Protein AF-0000000069078871 (afdb_homodimer)

pLDDT: mean 83.52, std 17.92, range [30.77, 98.81]

Foldseek 3Di:
DPPDDPPVVVVVVVVVVVVVVVVVVVVVVVVVVVVVVVVVVVVVLVVQLVVQLVVVCVVCVVVVHDCVDPVNVCVSNVVSVVLCQLQVLCVQCPVVDLVSLLVVFVVFKDQDPDQDKDKDWFQKAWAAALVPRFIKIWGKIKIFGADRIDGDPVSLSVLRHSLRSNHDDVQVSQVSSQVSVCVNRVTQKMKMKTKMDTCVQQVDDVNPVPDIDIYMDITHCCVVPVVNVVVRVVVRD/DPPDDPPVVVVVVVVVVVVVVVVVVVVVVVVVVVVVVVVVVVVVLVVQLVVQLVVVCVVCVVVVHDCVDPVNVCVSNVVSVVLCQLQVLCVQCPVVDLVSLLVVFVVFKDQDPDQDKDKDWFQKAWAAALVPRFIKITGKIKIFGADRIDGDPVSLSVLRHSLRSNHDDVQVSQVSSQVSVCVNRVTQKMKMKTKMDTCVQQVDDVNPVPDIDIYMDITHCCVVPVVNVVVRVVVRD

Nearest PDB structures (foldseek):
  7alb-assembly1_J  TM=9.770E-01  e=4.837E-30  Homo sapiens
  7alb-assembly2_N  TM=9.774E-01  e=6.202E-30  Homo sapiens
  7alb-assembly1_G  TM=9.787E-01  e=1.020E-29  Homo sapiens
  1is7-assembly1_B  TM=9.819E-01  e=1.082E-28  Rattus norvegicus
  1wm9-assembly1_A  TM=9.821E-01  e=3.979E-27  Thermus thermophilus HB8

Solvent-accessible surface area (backbone atoms only — not comparable to full-atom values): 24263 Å² total; per-residue (Å²): 136,84,79,79,72,72,68,64,61,55,57,54,49,54,51,49,50,50,48,49,48,50,49,47,50,51,50,50,49,48,50,49,49,51,49,49,48,49,49,51,49,48,52,50,47,51,51,39,40,51,53,34,16,51,33,40,42,51,41,37,44,62,74,71,45,61,52,79,40,85,76,28,54,59,16,24,52,40,28,23,51,49,52,49,58,45,35,38,20,60,64,70,41,41,83,69,38,82,54,44,59,40,56,67,44,56,82,39,60,37,82,36,98,44,82,57,76,47,75,50,66,66,42,79,43,53,31,25,29,36,53,43,72,32,52,27,38,36,30,35,29,42,34,35,31,33,54,47,32,43,70,44,70,69,54,55,56,46,50,49,45,42,59,29,12,23,74,35,51,71,65,58,46,34,42,48,49,43,50,49,48,42,71,66,51,52,38,56,16,30,36,25,38,38,42,32,36,48,43,67,47,34,70,36,85,90,40,49,77,83,53,71,49,76,41,71,33,57,36,55,46,34,56,74,32,66,65,55,34,48,52,54,58,61,67,68,105,136,85,79,80,72,72,67,65,63,54,55,54,50,52,50,49,51,49,46,49,48,51,48,48,48,51,49,50,49,48,49,48,49,50,50,48,49,48,48,50,50,49,51,51,46,51,51,41,39,51,52,32,16,51,32,40,43,51,41,37,44,63,75,70,46,62,53,78,39,85,75,29,53,59,16,25,51,42,26,23,52,49,51,49,58,46,34,37,19,60,65,70,40,42,82,67,38,80,56,43,58,41,55,66,44,55,82,39,59,38,83,35,98,43,82,57,76,46,73,50,69,66,41,79,42,53,31,25,30,38,53,43,70,33,51,27,38,38,31,35,30,41,35,33,29,33,56,46,33,41,70,43,70,70,52,55,54,45,51,49,46,41,59,30,12,24,75,34,51,71,64,58,45,33,42,49,50,42,51,50,48,41,70,68,50,50,38,56,17,31,34,25,40,36,43,31,35,48,42,66,48,35,69,36,86,89,39,50,75,83,53,71,49,76,40,70,32,59,36,55,45,35,58,74,33,66,66,56,33,49,53,52,58,61,68,66,105

Secondary structure (DSSP, 8-state):
-----THHHHHHHHHHHHHHHHHHHHHHHHHHHHHHHHHHHHHHHHHHHHHHHHHHHHHHHHTT--TTSTTTTTHHHHHHHHHHHHTTHHHHTTT-SHHHHHHHHHTTEEE----SPEEEEEEEEEEEETTT--EEEEEEEEEEE-SSEEE-HHHHHHHHHHHHSSEE-HHHHHHHHHHHHHHHH--SEEEEEEEEEEHHHHSSTT--TT--EEEEEEEEHHHH-HHHHHHHHHHT-/-----THHHHHHHHHHHHHHHHHHHHHHHHHHHHHHHHHHHHHHHHHHHHHHHHHHHHHHHHTT--TTSTTTTTHHHHHHHHHHHHTTHHHHTTT-SHHHHHHHHHTTEEE----SPEEEEEEEEEEEETTT--EEEEEEEEEEE-SSEEE-HHHHHHHHHHHHSSEE-HHHHHHHHHHHHHHHH--SEEEEEEEEEEHHHHSSTT--TT--EEEEEEEEHHHH-HHHHHHHHHHT-

Radius of gyration: 32.6 Å; Cα contacts (8 Å, |Δi|>4): 750; chains: 2; bounding box: 50×98×145 Å

Sequence (474 aa):
METENPVKSLATRSMLESFDMKEQTTEYQKEKKDTNQKQLNGVVETSLQEQLSSSYRDILEGLGEDPTRAGLLKTPQRAAKALMFFTKGYRENMSGSKLDLLEILNDAIFDEDHDEMVIVKDIEMFSMCEHHMVPFMGKVSIGYLPNKRVLGLSKLARIVEVFSRRLQVQERLTKQIAVALTEAIQPAGVGVVIEATHMCMVMRGVQKINSKTVTSTMLGVFREDPKTREEFLSLIRMETENPVKSLATRSMLESFDMKEQTTEYQKEKKDTNQKQLNGVVETSLQEQLSSSYRDILEGLGEDPTRAGLLKTPQRAAKALMFFTKGYRENMSGSKLDLLEILNDAIFDEDHDEMVIVKDIEMFSMCEHHMVPFMGKVSIGYLPNKRVLGLSKLARIVEVFSRRLQVQERLTKQIAVALTEAIQPAGVGVVIEATHMCMVMRGVQKINSKTVTSTMLGVFREDPKTREEFLSLIR

Structure (mmCIF, N/CA/C/O backbone):
data_AF-0000000069078871-model_v1
#
loop_
_entity.id
_entity.type
_entity.pdbx_description
1 polymer 'GTP cyclohydrolase 1'
#
loop_
_atom_site.group_PDB
_atom_site.id
_atom_site.type_symbol
_atom_site.label_atom_id
_atom_site.label_alt_id
_atom_site.label_comp_id
_atom_site.label_asym_id
_atom_site.label_entity_id
_atom_site.label_seq_id
_atom_site.pdbx_PDB_ins_code
_atom_site.Cartn_x
_atom_site.Cartn_y
_atom_site.Cartn_z
_atom_site.occupancy
_atom_site.B_iso_or_equiv
_atom_site.auth_seq_id
_atom_site.auth_comp_id
_atom_site.auth_asym_id
_atom_site.auth_atom_id
_atom_site.pdbx_PDB_model_num
ATOM 1 N N . MET A 1 1 ? -18.75 -51.312 -70.5 1 30.8 1 MET A N 1
ATOM 2 C CA . MET A 1 1 ? -19.438 -50.125 -70.062 1 30.8 1 MET A CA 1
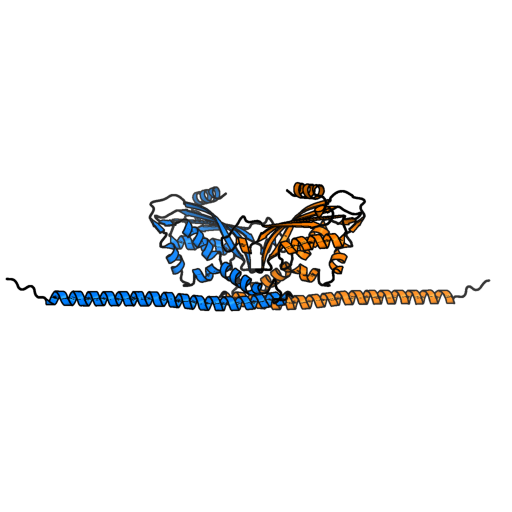ATOM 3 C C . MET A 1 1 ? -20 -50.344 -68.625 1 30.8 1 MET A C 1
ATOM 5 O O . MET A 1 1 ? -21 -51 -68.5 1 30.8 1 MET A O 1
ATOM 9 N N . GLU A 1 2 ? -19.047 -50.531 -67.688 1 35.38 2 GLU A N 1
ATOM 10 C CA . GLU A 1 2 ? -19.25 -50.75 -66.25 1 35.38 2 GLU A CA 1
ATOM 11 C C . GLU A 1 2 ? -19.922 -49.562 -65.625 1 35.38 2 GLU A C 1
ATOM 13 O O . GLU A 1 2 ? -19.469 -48.438 -65.75 1 35.38 2 GLU A O 1
ATOM 18 N N . THR A 1 3 ? -21.266 -49.594 -65.438 1 38.31 3 THR A N 1
ATOM 19 C CA . THR A 1 3 ? -22.234 -48.688 -64.812 1 38.31 3 THR A CA 1
ATOM 20 C C . THR A 1 3 ? -21.922 -48.438 -63.344 1 38.31 3 THR A C 1
ATOM 22 O O . THR A 1 3 ? -21.891 -49.375 -62.531 1 38.31 3 THR A O 1
ATOM 25 N N . GLU A 1 4 ? -21.062 -47.46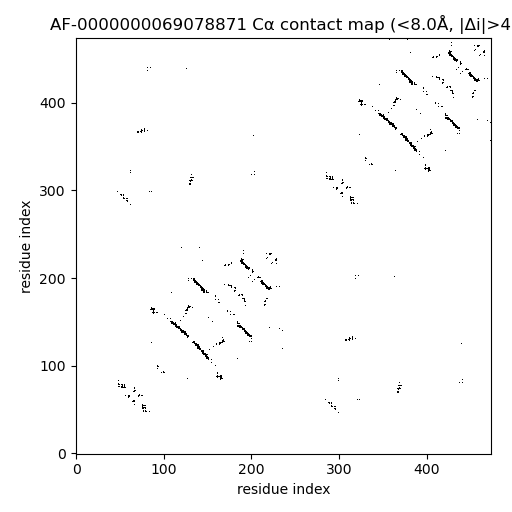9 -63.094 1 37.59 4 GLU A N 1
ATOM 26 C CA . GLU A 1 4 ? -20.75 -46.906 -61.781 1 37.59 4 GLU A CA 1
ATOM 27 C C . GLU A 1 4 ? -22.016 -46.469 -61.062 1 37.59 4 GLU A C 1
ATOM 29 O O . GLU A 1 4 ? -22.875 -45.781 -61.625 1 37.59 4 GLU A O 1
ATOM 34 N N . ASN A 1 5 ? -22.438 -47.219 -60.031 1 41.28 5 ASN A N 1
ATOM 35 C CA . ASN A 1 5 ? -23.641 -47.094 -59.188 1 41.28 5 ASN A CA 1
ATOM 36 C C . ASN A 1 5 ? -23.641 -45.75 -58.438 1 41.28 5 ASN A C 1
ATOM 38 O O . ASN A 1 5 ? -22.719 -45.469 -57.688 1 41.28 5 ASN A O 1
ATOM 42 N N . PRO A 1 6 ? -24.516 -44.75 -58.812 1 47.38 6 PRO A N 1
ATOM 43 C CA . PRO A 1 6 ? -24.672 -43.375 -58.312 1 47.38 6 PRO A CA 1
ATOM 44 C C . PRO A 1 6 ? -25.062 -43.344 -56.812 1 47.38 6 PRO A C 1
ATOM 46 O O . PRO A 1 6 ? -25.094 -42.281 -56.219 1 47.38 6 PRO A O 1
ATOM 49 N N . VAL A 1 7 ? -25.406 -44.469 -56.219 1 48.34 7 VAL A N 1
ATOM 50 C CA . VAL A 1 7 ? -25.969 -44.406 -54.875 1 48.34 7 VAL A CA 1
ATOM 51 C C . VAL A 1 7 ? -24.875 -44.094 -53.844 1 48.34 7 VAL A C 1
ATOM 53 O O . VAL A 1 7 ? -25.156 -43.656 -52.75 1 48.34 7 VAL A O 1
ATOM 56 N N . LYS A 1 8 ? -23.609 -44.406 -54.094 1 50.88 8 LYS A N 1
ATOM 57 C CA . LYS A 1 8 ? -22.609 -44.25 -53.062 1 50.88 8 LYS A CA 1
ATOM 58 C C . LYS A 1 8 ? -22.266 -42.781 -52.875 1 50.88 8 LYS A C 1
ATOM 60 O O . LYS A 1 8 ? -21.797 -42.375 -51.812 1 50.88 8 LYS A O 1
ATOM 65 N N . SER A 1 9 ? -22.562 -41.969 -53.938 1 50.5 9 SER A N 1
ATOM 66 C CA . SER A 1 9 ? -22.125 -40.562 -53.812 1 50.5 9 SER A CA 1
ATOM 67 C C . SER A 1 9 ? -23.109 -39.75 -53 1 50.5 9 SER A C 1
ATOM 69 O O . SER A 1 9 ? -22.688 -38.844 -52.25 1 50.5 9 SER A O 1
ATOM 71 N N . LEU A 1 10 ? -24.391 -40.156 -52.906 1 51.31 10 LEU A N 1
ATOM 72 C CA . LEU A 1 10 ? -25.359 -39.344 -52.156 1 51.31 10 LEU A CA 1
ATOM 73 C C . LEU A 1 10 ? -25.234 -39.594 -50.656 1 51.31 10 LEU A C 1
ATOM 75 O O . LEU A 1 10 ? -25.344 -38.656 -49.875 1 51.31 10 LEU A O 1
ATOM 79 N N . ALA A 1 11 ? -24.891 -40.844 -50.25 1 52.78 11 ALA A N 1
ATOM 80 C CA . ALA A 1 11 ? -24.781 -41.156 -48.844 1 52.78 11 ALA A CA 1
ATOM 81 C C . ALA A 1 11 ? -23.578 -40.438 -48.219 1 52.78 11 ALA A C 1
ATOM 83 O O . ALA A 1 11 ? -23.656 -39.938 -47.094 1 52.78 11 ALA A O 1
ATOM 84 N N . THR A 1 12 ? -22.531 -40.219 -49 1 58.41 12 THR A N 1
ATOM 85 C CA . THR A 1 12 ? -21.359 -39.562 -48.438 1 58.41 12 THR A CA 1
ATOM 86 C C . THR A 1 12 ? -21.594 -38.062 -48.281 1 58.41 12 THR A C 1
ATOM 88 O O . THR A 1 12 ? -21.141 -37.438 -47.312 1 58.41 12 THR A O 1
ATOM 91 N N . ARG A 1 13 ? -22.469 -37.531 -49.188 1 58.06 13 ARG A N 1
ATOM 92 C CA . ARG A 1 13 ? -22.75 -36.094 -49.062 1 58.06 13 ARG A CA 1
ATOM 93 C C . ARG A 1 13 ? -23.688 -35.812 -47.875 1 58.06 13 ARG A C 1
ATOM 95 O O . ARG A 1 13 ? -23.5 -34.844 -47.156 1 58.06 13 ARG A O 1
ATOM 102 N N . SER A 1 14 ? -24.641 -36.656 -47.719 1 55.66 14 SER A N 1
ATOM 103 C CA . SER A 1 14 ? -25.578 -36.469 -46.594 1 55.66 14 SER A CA 1
ATOM 104 C C . SER A 1 14 ? -24.891 -36.656 -45.25 1 55.66 14 SER A C 1
ATOM 106 O O . SER A 1 14 ? -25.156 -35.938 -44.312 1 55.66 14 SER A O 1
ATOM 108 N N . MET A 1 15 ? -23.938 -37.531 -45.188 1 54.5 15 MET A N 1
ATOM 109 C CA . MET A 1 15 ? -23.188 -37.75 -43.938 1 54.5 15 MET A CA 1
ATOM 110 C C . MET A 1 15 ? -22.234 -36.625 -43.656 1 54.5 15 MET A C 1
ATOM 112 O O . MET A 1 15 ? -22.078 -36.188 -42.531 1 54.5 15 MET A O 1
ATOM 116 N N . LEU A 1 16 ? -21.703 -36.031 -44.75 1 58.62 16 LEU A N 1
ATOM 117 C CA . LEU A 1 16 ? -20.828 -34.875 -44.562 1 58.62 16 LEU A CA 1
ATOM 118 C C . LEU A 1 16 ? -21.609 -33.625 -44.188 1 58.62 16 LEU A C 1
ATOM 120 O O . LEU A 1 16 ? -21.156 -32.844 -43.344 1 58.62 16 LEU A O 1
ATOM 124 N N . GLU A 1 17 ? -22.781 -33.531 -44.781 1 58.56 17 GLU A N 1
ATOM 125 C CA . GLU A 1 17 ? -23.625 -32.406 -44.375 1 58.56 17 GLU A CA 1
ATOM 126 C C . GLU A 1 17 ? -24.125 -32.562 -42.938 1 58.56 17 GLU A C 1
ATOM 128 O O . GLU A 1 17 ? -24.219 -31.594 -42.188 1 58.56 17 GLU A O 1
ATOM 133 N N . SER A 1 18 ? -24.359 -33.781 -42.594 1 60.75 18 SER A N 1
ATOM 134 C CA . SER A 1 18 ? -24.812 -34.031 -41.219 1 60.75 18 SER A CA 1
ATOM 135 C C . SER A 1 18 ? -23.656 -33.844 -40.25 1 60.75 18 SER A C 1
ATOM 137 O O . SER A 1 18 ? -23.859 -33.312 -39.125 1 60.75 18 SER A O 1
ATOM 139 N N . PHE A 1 19 ? -22.484 -34.125 -40.688 1 56.31 19 PHE A N 1
ATOM 140 C CA . PHE A 1 19 ? -21.328 -33.906 -39.844 1 56.31 19 PHE A CA 1
ATOM 141 C C . PHE A 1 19 ? -21.031 -32.438 -39.719 1 56.31 19 PHE A C 1
ATOM 143 O O . PHE A 1 19 ? -20.688 -31.938 -38.625 1 56.31 19 PHE A O 1
ATOM 150 N N . ASP A 1 20 ? -21.188 -31.781 -40.781 1 58.78 20 ASP A N 1
ATOM 151 C CA . ASP A 1 20 ? -20.969 -30.328 -40.781 1 58.78 20 ASP A CA 1
ATOM 152 C C . ASP A 1 20 ? -22.031 -29.625 -39.938 1 58.78 20 ASP A C 1
ATOM 154 O O . ASP A 1 20 ? -21.719 -28.672 -39.188 1 58.78 20 ASP A O 1
ATOM 158 N N . MET A 1 21 ? -23.188 -30.172 -40.031 1 58.34 21 MET A N 1
ATOM 159 C CA . MET A 1 21 ? -24.266 -29.578 -39.25 1 58.34 21 MET A CA 1
ATOM 160 C C . MET A 1 21 ? -24.094 -29.891 -37.75 1 58.34 21 MET A C 1
ATOM 162 O O . MET A 1 21 ? -24.344 -29.016 -36.906 1 58.34 21 MET A O 1
ATOM 166 N N . LYS A 1 22 ? -23.625 -31.078 -37.438 1 59.59 22 LYS A N 1
ATOM 167 C CA . LYS A 1 22 ? -23.359 -31.406 -36.031 1 59.59 22 LYS A CA 1
ATOM 168 C C . LYS A 1 22 ? -22.156 -30.625 -35.5 1 59.59 22 LYS A C 1
ATOM 170 O O . LYS A 1 22 ? -22.172 -30.156 -34.375 1 59.59 22 LYS A O 1
ATOM 175 N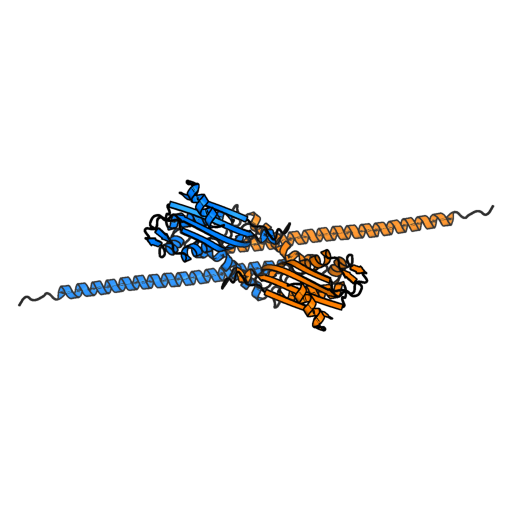 N . GLU A 1 23 ? -21.203 -30.422 -36.344 1 59.56 23 GLU A N 1
ATOM 176 C CA . GLU A 1 23 ? -20.047 -29.625 -35.938 1 59.56 23 GLU A CA 1
ATOM 177 C C . GLU A 1 23 ? -20.422 -28.156 -35.781 1 59.56 23 GLU A C 1
ATOM 179 O O . GLU A 1 23 ? -19.969 -27.484 -34.844 1 59.56 23 GLU A O 1
ATOM 184 N N . GLN A 1 24 ? -21.297 -27.688 -36.656 1 59.28 24 GLN A N 1
ATOM 185 C CA . GLN A 1 24 ? -21.75 -26.312 -36.531 1 59.28 24 GLN A CA 1
ATOM 186 C C . GLN A 1 24 ? -22.656 -26.141 -35.312 1 59.28 24 GLN A C 1
ATOM 188 O O . GLN A 1 24 ? -22.578 -25.125 -34.625 1 59.28 24 GLN A O 1
ATOM 193 N N . THR A 1 25 ? -23.391 -27.141 -35.062 1 60.03 25 THR A N 1
ATOM 194 C CA . THR A 1 25 ? -24.25 -27.078 -33.906 1 60.03 25 THR A CA 1
ATOM 195 C C . THR A 1 25 ? -23.438 -27.156 -32.625 1 60.03 25 THR A C 1
ATOM 197 O O . THR A 1 25 ? -23.719 -26.453 -31.641 1 60.03 25 THR A O 1
ATOM 200 N N . THR A 1 26 ? -22.359 -27.953 -32.688 1 58.94 26 THR A N 1
ATOM 201 C CA . THR A 1 26 ? -21.5 -28.062 -31.516 1 58.94 26 THR A CA 1
ATOM 202 C C . THR A 1 26 ? -20.688 -26.797 -31.328 1 58.94 26 THR A C 1
ATOM 204 O O . THR A 1 26 ? -20.5 -26.328 -30.188 1 58.94 26 THR A O 1
ATOM 207 N N . GLU A 1 27 ? -20.281 -26.203 -32.438 1 59.62 27 GLU A N 1
ATOM 208 C CA . GLU A 1 27 ? -19.562 -24.938 -32.344 1 59.62 27 GLU A CA 1
ATOM 209 C C . GLU A 1 27 ? -20.484 -23.812 -31.906 1 59.62 27 GLU A C 1
ATOM 211 O O . GLU A 1 27 ? -20.094 -22.953 -31.109 1 59.62 27 GLU A O 1
ATOM 216 N N . TYR A 1 28 ? -21.656 -23.828 -32.469 1 56.28 28 TYR A N 1
ATOM 217 C CA . TYR A 1 28 ? -22.641 -22.812 -32.094 1 56.28 28 TYR A CA 1
ATOM 218 C C . TYR A 1 28 ? -23.031 -22.953 -30.625 1 56.28 28 TYR A C 1
ATOM 220 O O . TYR A 1 28 ? -23.188 -21.953 -29.922 1 56.28 28 TYR A O 1
ATOM 228 N N . GLN A 1 29 ? -23.125 -24.172 -30.172 1 55.09 29 GLN A N 1
ATOM 229 C CA . GLN A 1 29 ? -23.453 -24.422 -28.766 1 55.09 29 GLN A CA 1
ATOM 230 C C . GLN A 1 29 ? -22.297 -24.016 -27.859 1 55.09 29 GLN A C 1
ATOM 232 O O . GLN A 1 29 ? -22.5 -23.469 -26.766 1 55.09 29 GLN A O 1
ATOM 237 N N . LYS A 1 30 ? -21.109 -24.234 -28.312 1 57.72 30 LYS A N 1
ATOM 238 C CA . LYS A 1 30 ? -19.938 -23.828 -27.562 1 57.72 30 LYS A CA 1
ATOM 239 C C . LYS A 1 30 ? -19.812 -22.312 -27.516 1 57.72 30 LYS A C 1
ATOM 241 O O . LYS A 1 30 ? -19.484 -21.734 -26.469 1 57.72 30 LYS A O 1
ATOM 246 N N . GLU A 1 31 ? -20.031 -21.703 -28.609 1 53.88 31 GLU A N 1
ATOM 247 C CA . GLU A 1 31 ? -19.969 -20.25 -28.656 1 53.88 31 GLU A CA 1
ATOM 248 C C . GLU A 1 31 ? -21.062 -19.625 -27.781 1 53.88 31 GLU A C 1
ATOM 250 O O . GLU A 1 31 ? -20.828 -18.625 -27.094 1 53.88 31 GLU A O 1
ATOM 255 N N . LYS A 1 32 ? -22.234 -20.234 -27.906 1 55.91 32 LYS A N 1
ATOM 256 C CA . LYS A 1 32 ? -23.344 -19.75 -27.078 1 55.91 32 LYS A CA 1
ATOM 257 C C . LYS A 1 32 ? -23.078 -19.984 -25.594 1 55.91 32 LYS A C 1
ATOM 259 O O . LYS A 1 32 ? -23.359 -19.125 -24.766 1 55.91 32 LYS A O 1
ATOM 264 N N . LYS A 1 33 ? -22.516 -21.094 -25.25 1 55.81 33 L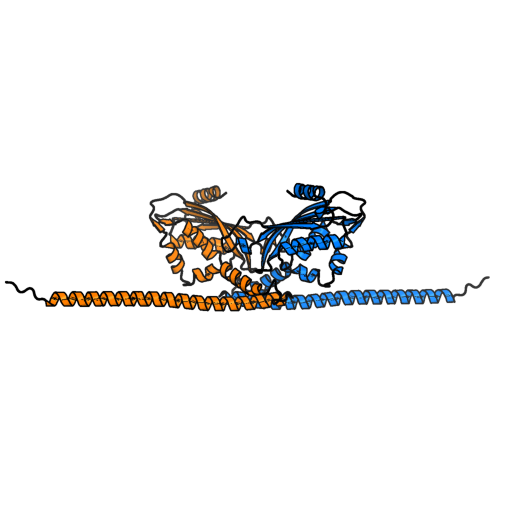YS A N 1
ATOM 265 C CA . LYS A 1 33 ? -22.156 -21.391 -23.859 1 55.81 33 LYS A CA 1
ATOM 266 C C . LYS A 1 33 ? -21.031 -20.453 -23.375 1 55.81 33 LYS A C 1
ATOM 268 O O . LYS A 1 33 ? -21.078 -19.969 -22.25 1 55.81 33 LYS A O 1
ATOM 273 N N . ASP A 1 34 ? -20.125 -20.109 -24.266 1 60.41 34 ASP A N 1
ATOM 274 C CA . ASP A 1 34 ? -19.047 -19.172 -23.938 1 60.41 34 ASP A CA 1
ATOM 275 C C . ASP A 1 34 ? -19.594 -17.75 -23.781 1 60.41 34 ASP A C 1
ATOM 277 O O . ASP A 1 34 ? -19.172 -17.031 -22.875 1 60.41 34 ASP A O 1
ATOM 281 N N . THR A 1 35 ? -20.547 -17.422 -24.703 1 58.62 35 THR A N 1
ATOM 282 C CA . THR A 1 35 ? -21.172 -16.109 -24.594 1 58.62 35 THR A CA 1
ATOM 283 C C . THR A 1 35 ? -22.031 -16.016 -23.344 1 58.62 35 THR A C 1
ATOM 285 O O . THR A 1 35 ? -22.047 -14.992 -22.672 1 58.62 35 THR A O 1
ATOM 288 N N . ASN A 1 36 ? -22.766 -17.094 -23.109 1 56.84 36 ASN A N 1
ATOM 289 C CA . ASN A 1 36 ? -23.594 -17.109 -21.922 1 56.84 36 ASN A CA 1
ATOM 290 C C . ASN A 1 36 ? -22.75 -17.078 -20.656 1 56.84 36 ASN A C 1
ATOM 292 O O . ASN A 1 36 ? -23.109 -16.422 -19.672 1 56.84 36 ASN A O 1
ATOM 296 N N . GLN A 1 37 ? -21.719 -17.828 -20.656 1 58.16 37 GLN A N 1
ATOM 297 C CA . GLN A 1 37 ? -20.828 -17.812 -19.5 1 58.16 37 GLN A CA 1
ATOM 298 C C . GLN A 1 37 ? -20.188 -16.438 -19.297 1 58.16 37 GLN A C 1
ATOM 300 O O . GLN A 1 37 ? -20.031 -15.984 -18.172 1 58.16 37 GLN A O 1
ATOM 305 N N . LYS A 1 38 ? -19.859 -15.836 -20.406 1 63.06 38 LYS A N 1
ATOM 306 C CA . LYS A 1 38 ? -19.312 -14.484 -20.328 1 63.06 38 LYS A CA 1
ATOM 307 C C . LYS A 1 38 ? -20.359 -13.5 -19.797 1 63.06 38 LYS A C 1
ATOM 309 O O . LYS A 1 38 ? -20.047 -12.617 -19 1 63.06 38 LYS A O 1
ATOM 314 N N . GLN A 1 39 ? -21.547 -13.68 -20.312 1 58.84 39 GLN A N 1
ATOM 315 C CA . GLN A 1 39 ? -22.625 -12.828 -19.828 1 58.84 39 GLN A CA 1
ATOM 316 C C . GLN A 1 39 ? -22.891 -13.07 -18.344 1 58.84 39 GLN A C 1
ATOM 318 O O . GLN A 1 39 ? -23.109 -12.125 -17.578 1 58.84 39 GLN A O 1
ATOM 323 N N . LEU A 1 40 ? -22.906 -14.32 -17.938 1 57.94 40 LEU A N 1
ATOM 324 C CA . LEU A 1 40 ? -23.109 -14.656 -16.531 1 57.94 40 LEU A CA 1
ATOM 325 C C . LEU A 1 40 ? -21.953 -14.125 -15.68 1 57.94 40 LEU A C 1
ATOM 327 O O . LEU A 1 40 ? -22.188 -13.609 -14.578 1 57.94 40 LEU A O 1
ATOM 331 N N . ASN A 1 41 ? -20.828 -14.156 -16.266 1 70.69 41 ASN A N 1
ATOM 332 C CA . ASN A 1 41 ? -19.672 -13.617 -15.562 1 70.69 41 ASN A CA 1
ATOM 333 C C . ASN A 1 41 ? -19.75 -12.102 -15.414 1 70.69 41 ASN A C 1
ATOM 335 O O . ASN A 1 41 ? -19.391 -11.547 -14.375 1 70.69 41 ASN A O 1
ATOM 339 N N . GLY A 1 42 ? -20.297 -11.555 -16.484 1 72.19 42 GLY A N 1
ATOM 340 C CA . GLY A 1 42 ? -20.484 -10.117 -16.422 1 72.19 42 GLY A CA 1
ATOM 341 C C . GLY A 1 42 ? -21.516 -9.688 -15.391 1 72.19 42 GLY A C 1
ATOM 342 O O . GLY A 1 42 ? -21.297 -8.719 -14.664 1 72.19 42 GLY A O 1
ATOM 343 N N . VAL A 1 43 ? -22.594 -10.445 -15.289 1 70.06 43 VAL A N 1
ATOM 344 C CA . VAL A 1 43 ? -23.641 -10.133 -14.328 1 70.06 43 VAL A CA 1
ATOM 345 C C . VAL A 1 43 ? -23.125 -10.352 -12.906 1 70.06 43 VAL A C 1
ATOM 347 O O . VAL A 1 43 ? -23.391 -9.547 -12.016 1 70.06 43 VAL A O 1
ATOM 350 N N . VAL A 1 44 ? -22.391 -11.328 -12.75 1 78.5 44 VAL A N 1
ATOM 351 C CA . VAL A 1 44 ? -21.844 -11.648 -11.43 1 78.5 44 VAL A CA 1
ATOM 352 C C . VAL A 1 44 ? -20.828 -10.578 -11.016 1 78.5 44 VAL A C 1
ATOM 354 O O . VAL A 1 44 ? -20.828 -10.141 -9.867 1 78.5 44 VAL A O 1
ATOM 357 N N . GLU A 1 45 ? -20.141 -10.133 -12.016 1 86.06 45 GLU A N 1
ATOM 358 C CA . GLU A 1 45 ? -19.125 -9.117 -11.727 1 86.06 45 GLU A CA 1
ATOM 359 C C . GLU A 1 45 ? -19.781 -7.781 -11.375 1 86.06 45 GLU A C 1
ATOM 361 O O . GLU A 1 45 ? -19.297 -7.078 -10.477 1 86.06 45 GLU A O 1
ATOM 366 N N . THR A 1 46 ? -20.797 -7.473 -12.094 1 88.12 46 THR A N 1
ATOM 367 C CA . THR A 1 46 ? -21.484 -6.227 -11.805 1 88.12 46 THR A CA 1
ATOM 368 C C . THR A 1 46 ? -22.141 -6.273 -10.422 1 88.12 46 THR A C 1
ATOM 370 O O . THR A 1 46 ? -22.094 -5.289 -9.672 1 88.12 46 THR A O 1
ATOM 373 N N . SER A 1 47 ? -22.719 -7.418 -10.156 1 91.06 47 SER A N 1
ATOM 374 C CA . SER A 1 47 ? -23.344 -7.59 -8.852 1 91.06 47 SER A CA 1
ATOM 375 C C . SER A 1 47 ? -22.312 -7.516 -7.73 1 91.06 47 SER A C 1
ATOM 377 O O . SER A 1 47 ? -22.562 -6.895 -6.691 1 91.06 47 SER A O 1
ATOM 379 N N . LEU A 1 48 ? -21.203 -8.109 -7.973 1 92.94 48 LEU A N 1
ATOM 380 C CA . LEU A 1 48 ? -20.109 -8.055 -7.004 1 92.94 48 LEU A CA 1
ATOM 381 C C . LEU A 1 48 ? -19.625 -6.617 -6.809 1 92.94 48 LEU A C 1
ATOM 383 O O . LEU A 1 48 ? -19.453 -6.168 -5.676 1 92.94 48 LEU A O 1
ATOM 387 N N . GLN A 1 49 ? -19.5 -5.961 -7.914 1 95.44 49 GLN A N 1
ATOM 388 C CA . GLN A 1 49 ? -19.031 -4.582 -7.844 1 95.44 49 GLN A CA 1
ATOM 389 C C . GLN A 1 49 ? -19.984 -3.717 -7.035 1 95.44 49 GLN A C 1
ATOM 391 O O . GLN A 1 49 ? -19.562 -2.869 -6.25 1 95.44 49 GLN A O 1
ATOM 396 N N . GLU A 1 50 ? -21.234 -3.93 -7.262 1 96.31 50 GLU A N 1
ATOM 397 C CA . GLU A 1 50 ? -22.25 -3.158 -6.539 1 96.31 50 GLU A CA 1
ATOM 398 C C . GLU A 1 50 ? -22.203 -3.463 -5.043 1 96.31 50 GLU A C 1
ATOM 400 O O . GLU A 1 50 ? -22.297 -2.555 -4.219 1 96.31 50 GLU A O 1
ATOM 405 N N . GLN A 1 51 ? -22.078 -4.688 -4.754 1 96.06 51 GLN A N 1
ATOM 406 C CA . GLN A 1 51 ? -22 -5.094 -3.354 1 96.06 51 GLN A CA 1
ATOM 407 C C . GLN A 1 51 ? -20.781 -4.473 -2.67 1 96.06 51 GLN A C 1
ATOM 409 O O . GLN A 1 51 ? -20.891 -3.928 -1.57 1 96.06 51 GLN A O 1
ATOM 414 N N . LEU A 1 52 ? -19.688 -4.57 -3.305 1 97.88 52 LEU A N 1
ATOM 415 C CA . LEU A 1 52 ? -18.469 -4 -2.75 1 97.88 52 LEU A CA 1
ATOM 416 C C . LEU A 1 52 ? -18.578 -2.484 -2.637 1 97.88 52 LEU A C 1
ATOM 418 O O . LEU A 1 52 ? -18.141 -1.898 -1.643 1 97.88 52 LEU A O 1
ATOM 422 N N . SER A 1 53 ? -19.156 -1.88 -3.629 1 98.12 53 SER A N 1
ATOM 423 C CA . SER A 1 53 ? -19.328 -0.433 -3.609 1 98.12 53 SER A CA 1
ATOM 424 C C . SER A 1 53 ? -20.172 -0 -2.408 1 98.12 53 SER A C 1
ATOM 426 O O . SER A 1 53 ? -19.859 1.002 -1.76 1 98.12 53 SER A O 1
ATOM 428 N N . SER A 1 54 ? -21.172 -0.759 -2.156 1 97.94 54 SER A N 1
ATOM 429 C CA . SER A 1 54 ? -22.031 -0.46 -1.011 1 97.94 54 SER A CA 1
ATOM 430 C C . SER A 1 54 ? -21.25 -0.552 0.297 1 97.94 54 SER A C 1
ATOM 432 O O . SER A 1 54 ? -21.391 0.303 1.174 1 97.94 54 SER A O 1
ATOM 434 N N . SER A 1 55 ? -20.484 -1.562 0.417 1 97.94 55 SER A N 1
ATOM 435 C CA . SER A 1 55 ? -19.656 -1.718 1.614 1 97.94 55 SER A CA 1
ATOM 436 C C . SER A 1 55 ? -18.672 -0.561 1.766 1 97.94 55 SER A C 1
ATOM 438 O O . SER A 1 55 ? -18.469 -0.051 2.869 1 97.94 55 SER A O 1
ATOM 440 N N . TYR A 1 56 ? -18.062 -0.092 0.686 1 98.44 56 TYR A N 1
ATOM 441 C CA . TYR A 1 56 ? -17.125 1.021 0.746 1 98.44 56 TYR A CA 1
ATOM 442 C C . TYR A 1 56 ? -17.844 2.322 1.083 1 98.44 56 TYR A C 1
ATOM 444 O O . TYR A 1 56 ? -17.281 3.191 1.758 1 98.44 56 TYR A O 1
ATOM 452 N N . ARG A 1 57 ? -19.078 2.451 0.604 1 98.12 57 ARG A N 1
ATOM 453 C CA . ARG A 1 57 ? -19.875 3.607 1.008 1 98.12 57 ARG A CA 1
ATOM 454 C C . ARG A 1 57 ? -20.094 3.615 2.516 1 98.12 57 ARG A C 1
ATOM 456 O O . ARG A 1 57 ? -19.953 4.656 3.164 1 98.12 57 ARG A O 1
ATOM 463 N N . ASP A 1 58 ? -20.406 2.492 3.055 1 97.56 58 ASP A N 1
ATOM 464 C CA . ASP A 1 58 ? -20.594 2.359 4.496 1 97.56 58 ASP A CA 1
ATOM 465 C C . ASP A 1 58 ? -19.312 2.701 5.25 1 97.56 58 ASP A C 1
ATOM 467 O O . ASP A 1 58 ? -19.359 3.342 6.301 1 97.56 58 ASP A O 1
ATOM 471 N N . ILE A 1 59 ? -18.219 2.264 4.723 1 97.81 59 ILE A N 1
ATOM 472 C CA . ILE A 1 59 ? -16.922 2.533 5.336 1 97.81 59 ILE A CA 1
ATOM 473 C C . ILE A 1 59 ? -16.672 4.039 5.359 1 97.81 59 ILE A C 1
ATOM 475 O O . ILE A 1 59 ? -16.281 4.59 6.387 1 97.81 59 ILE A O 1
ATOM 479 N N . LEU A 1 60 ? -16.906 4.684 4.219 1 97.56 60 LEU A N 1
ATOM 480 C CA . LEU A 1 60 ? -16.703 6.125 4.141 1 97.56 60 LEU A CA 1
ATOM 481 C C . LEU A 1 60 ? -17.594 6.848 5.156 1 97.56 60 LEU A C 1
ATOM 483 O O . LEU A 1 60 ? -17.125 7.746 5.859 1 97.56 60 LEU A O 1
ATOM 487 N N . GLU A 1 61 ? -18.812 6.434 5.281 1 95.88 61 GLU A N 1
ATOM 488 C CA . GLU A 1 61 ? -19.734 7.031 6.242 1 95.88 61 GLU A CA 1
ATOM 489 C C . GLU A 1 61 ? -19.266 6.777 7.676 1 95.88 61 GLU A C 1
ATOM 491 O O . GLU A 1 61 ? -19.359 7.668 8.523 1 95.88 61 GLU A O 1
ATOM 496 N N . GLY A 1 62 ? -18.797 5.605 7.875 1 93.69 62 GLY A N 1
ATOM 497 C CA . GLY A 1 62 ? -18.266 5.281 9.195 1 93.69 62 GLY A CA 1
ATOM 498 C C . GLY A 1 62 ? -17.109 6.156 9.602 1 93.69 62 GLY A C 1
ATOM 499 O O . GLY A 1 62 ? -16.984 6.523 10.773 1 93.69 62 GLY A O 1
ATOM 500 N N . LEU A 1 63 ? -16.297 6.551 8.672 1 93.75 63 LEU A N 1
ATOM 501 C CA . LEU A 1 63 ? -15.117 7.379 8.93 1 93.75 63 LEU A CA 1
ATOM 502 C C . LEU A 1 63 ? -15.516 8.836 9.125 1 93.75 63 LEU A C 1
ATOM 504 O O . LEU A 1 63 ? -14.664 9.688 9.391 1 93.75 63 LEU A O 1
ATOM 508 N N . GLY A 1 64 ? -16.812 9.125 8.953 1 91.06 64 GLY A N 1
ATOM 509 C CA . GLY A 1 64 ? -17.297 10.484 9.102 1 91.06 64 GLY A CA 1
ATOM 510 C C . GLY A 1 64 ? -17.234 11.281 7.809 1 91.06 64 GLY A C 1
ATOM 511 O O . GLY A 1 64 ? -17.438 12.5 7.816 1 91.06 64 GLY A O 1
ATOM 512 N N . GLU A 1 65 ? -17.016 10.594 6.664 1 93.69 65 GLU A N 1
ATOM 513 C CA . GLU A 1 65 ? -16.969 11.25 5.359 1 93.69 65 GLU A CA 1
ATOM 514 C C . GLU A 1 65 ? -18.359 11.32 4.734 1 93.69 65 GLU A C 1
ATOM 516 O O . GLU A 1 65 ? -19.25 10.555 5.109 1 93.69 65 GLU A O 1
ATOM 521 N N . ASP A 1 66 ? -18.469 12.32 3.906 1 94.38 66 ASP A N 1
ATOM 522 C CA . ASP A 1 66 ? -19.656 12.43 3.074 1 94.38 66 ASP A CA 1
ATOM 523 C C . ASP A 1 66 ? -19.422 11.812 1.696 1 94.38 66 ASP A C 1
ATOM 525 O O . ASP A 1 66 ? -18.812 12.43 0.831 1 94.38 66 ASP A O 1
ATOM 529 N N . PRO A 1 67 ? -19.969 10.672 1.517 1 94.75 67 PRO A N 1
ATOM 530 C CA . PRO A 1 67 ? -19.719 9.992 0.247 1 94.75 67 PRO A CA 1
ATOM 531 C C . PRO A 1 67 ? -20.312 10.727 -0.951 1 94.75 67 PRO A C 1
ATOM 533 O O . PRO A 1 67 ? -20.016 10.391 -2.1 1 94.75 67 PRO A O 1
ATOM 536 N N . THR A 1 68 ? -21.094 11.734 -0.695 1 94.25 68 THR A N 1
ATOM 537 C CA . THR A 1 68 ? -21.734 12.438 -1.798 1 94.25 68 THR A CA 1
ATOM 538 C C . THR A 1 68 ? -20.969 13.711 -2.152 1 94.25 68 THR A C 1
ATOM 540 O O . THR A 1 68 ? -21.297 14.391 -3.123 1 94.25 68 THR A O 1
ATOM 543 N N . ARG A 1 69 ? -19.938 13.945 -1.413 1 93.62 69 ARG A N 1
ATOM 544 C CA . ARG A 1 69 ? -19.172 15.125 -1.774 1 93.62 69 ARG A CA 1
ATOM 545 C C . ARG A 1 69 ? -18.359 14.883 -3.045 1 93.62 69 ARG A C 1
ATOM 547 O O . ARG A 1 69 ? -18.062 13.734 -3.391 1 93.62 69 ARG A O 1
ATOM 554 N N . ALA A 1 70 ? -17.922 15.891 -3.779 1 92 70 ALA A N 1
ATOM 555 C CA . ALA A 1 70 ? -17.312 15.844 -5.102 1 92 70 ALA A CA 1
ATOM 556 C C . ALA A 1 70 ? -16.078 14.93 -5.098 1 92 70 ALA A C 1
ATOM 558 O O . ALA A 1 70 ? -15.938 14.078 -5.98 1 92 70 ALA A O 1
ATOM 559 N N . GLY A 1 71 ? -15.281 14.883 -4.184 1 91.75 71 GLY A N 1
ATOM 560 C CA . GLY A 1 71 ? -14.055 14.094 -4.148 1 91.75 71 GLY A CA 1
ATOM 561 C C . GLY A 1 71 ? -14.297 12.625 -3.861 1 91.75 71 GLY A C 1
ATOM 562 O O . GLY A 1 71 ? -13.461 11.781 -4.195 1 91.75 71 GLY A O 1
ATOM 563 N N . LEU A 1 72 ? -15.484 12.25 -3.385 1 96.19 72 LEU A N 1
ATOM 564 C CA . LEU A 1 72 ? -15.719 10.883 -2.924 1 96.19 72 LEU A CA 1
ATOM 565 C C . LEU A 1 72 ? -16.875 10.25 -3.684 1 96.19 72 LEU A C 1
ATOM 567 O O . LEU A 1 72 ? -17.156 9.055 -3.523 1 96.19 72 LEU A O 1
ATOM 571 N N . LEU A 1 73 ? -17.484 10.961 -4.602 1 96.31 73 LEU A N 1
ATOM 572 C CA . LEU A 1 73 ? -18.703 10.523 -5.27 1 96.31 73 LEU A CA 1
ATOM 573 C C . LEU A 1 73 ? -18.5 9.164 -5.934 1 96.31 73 LEU A C 1
ATOM 575 O O . LEU A 1 73 ? -19.359 8.281 -5.82 1 96.31 73 LEU A O 1
ATOM 579 N N . LYS A 1 74 ? -17.422 9.008 -6.586 1 97.62 74 LYS A N 1
ATOM 580 C CA . LYS A 1 74 ? -17.172 7.77 -7.316 1 97.62 74 LYS A CA 1
ATOM 581 C C . LYS A 1 74 ? -16.219 6.867 -6.555 1 97.62 74 LYS A C 1
ATOM 583 O O . LYS A 1 74 ? -15.828 5.805 -7.051 1 97.62 74 LYS A O 1
ATOM 588 N N . THR A 1 75 ? -15.82 7.258 -5.344 1 98.06 75 THR A N 1
ATOM 589 C CA . THR A 1 75 ? -14.805 6.543 -4.582 1 98.06 75 THR A CA 1
ATOM 590 C C . THR A 1 75 ? -15.281 5.133 -4.234 1 98.06 75 THR A C 1
ATOM 592 O O . THR A 1 75 ? -14.531 4.164 -4.395 1 98.06 75 THR A O 1
ATOM 595 N N . PRO A 1 76 ? -16.562 4.93 -3.84 1 98.12 76 PRO A N 1
ATOM 596 C CA . PRO A 1 76 ? -17 3.564 -3.537 1 98.12 76 PRO A CA 1
ATOM 597 C C . PRO A 1 76 ? -16.844 2.621 -4.73 1 98.12 76 PRO A C 1
ATOM 599 O O . PRO A 1 76 ? -16.344 1.507 -4.582 1 98.12 76 PRO A O 1
ATOM 602 N N . GLN A 1 77 ? -17.172 3.129 -5.859 1 97.81 77 GLN A N 1
ATOM 603 C CA . GLN A 1 77 ? -17.062 2.32 -7.07 1 97.81 77 GLN A CA 1
ATOM 604 C C . GLN A 1 77 ? -15.609 2.064 -7.438 1 97.81 77 GLN A C 1
ATOM 606 O O . GLN A 1 77 ? -15.242 0.947 -7.812 1 97.81 77 GLN A O 1
ATOM 611 N N . ARG A 1 78 ? -14.805 3.066 -7.383 1 97.69 78 ARG A N 1
ATOM 612 C CA . ARG A 1 78 ? -13.398 2.947 -7.738 1 97.69 78 ARG A CA 1
ATOM 613 C C . ARG A 1 78 ? -12.664 2.033 -6.766 1 97.69 78 ARG A C 1
ATOM 615 O O . ARG A 1 78 ? -11.805 1.247 -7.176 1 97.69 78 ARG A O 1
ATOM 622 N N . ALA A 1 79 ? -12.984 2.166 -5.484 1 98.06 79 ALA A N 1
ATOM 623 C CA . ALA A 1 79 ? -12.406 1.278 -4.48 1 98.06 79 ALA A CA 1
ATOM 624 C C . ALA A 1 79 ? -12.812 -0.171 -4.727 1 98.06 79 ALA A C 1
ATOM 626 O O . ALA A 1 79 ? -11.992 -1.082 -4.621 1 98.06 79 ALA A O 1
ATOM 627 N N . ALA A 1 80 ? -14.055 -0.371 -5.09 1 97.94 80 ALA A N 1
ATOM 628 C CA . ALA A 1 80 ? -14.555 -1.704 -5.41 1 97.94 80 ALA A CA 1
ATOM 629 C C . ALA A 1 80 ? -13.812 -2.303 -6.598 1 97.94 80 ALA A C 1
ATOM 631 O O . ALA A 1 80 ? -13.336 -3.439 -6.535 1 97.94 80 ALA A O 1
ATOM 632 N N . LYS A 1 81 ? -13.68 -1.538 -7.617 1 96.75 81 LYS A N 1
ATOM 633 C CA . LYS A 1 81 ? -12.984 -1.996 -8.82 1 96.75 81 LYS A CA 1
ATOM 634 C C . LYS A 1 81 ? -11.523 -2.326 -8.516 1 96.75 81 LYS A C 1
ATOM 636 O O . LYS A 1 81 ? -10.992 -3.322 -9.016 1 96.75 81 LYS A O 1
ATOM 641 N N . ALA A 1 82 ? -10.945 -1.459 -7.75 1 96.94 82 ALA A N 1
ATOM 642 C CA . ALA A 1 82 ? -9.562 -1.713 -7.367 1 96.94 82 ALA A CA 1
ATOM 643 C C . ALA A 1 82 ? -9.43 -3.039 -6.621 1 96.94 82 ALA A C 1
ATOM 645 O O . ALA A 1 82 ? -8.57 -3.859 -6.945 1 96.94 82 ALA A O 1
ATOM 646 N N . LEU A 1 83 ? -10.305 -3.262 -5.66 1 97.44 83 LEU A N 1
ATOM 647 C CA . LEU A 1 83 ? -10.242 -4.488 -4.875 1 97.44 83 LEU A CA 1
ATOM 648 C C . LEU A 1 83 ? -10.5 -5.711 -5.754 1 97.44 83 LEU A C 1
ATOM 650 O O . LEU A 1 83 ? -9.852 -6.746 -5.586 1 97.44 83 LEU A O 1
ATOM 654 N N . MET A 1 84 ? -11.422 -5.562 -6.672 1 95.5 84 MET A N 1
ATOM 655 C CA . MET A 1 84 ? -11.703 -6.648 -7.605 1 95.5 84 MET A CA 1
ATOM 656 C C . MET A 1 84 ? -10.469 -6.977 -8.445 1 95.5 84 MET A C 1
ATOM 658 O O . MET A 1 84 ? -10.188 -8.148 -8.711 1 95.5 84 MET A O 1
ATOM 662 N N . PHE A 1 85 ? -9.789 -5.977 -8.828 1 95.38 85 PHE A N 1
ATOM 663 C CA . PHE A 1 85 ? -8.562 -6.191 -9.57 1 95.38 85 PHE A CA 1
ATOM 664 C C . PHE A 1 85 ? -7.504 -6.855 -8.695 1 95.38 85 PHE A C 1
ATOM 666 O O . PHE A 1 85 ? -6.828 -7.789 -9.133 1 95.38 85 PHE A O 1
ATOM 673 N N . PHE A 1 86 ? -7.363 -6.391 -7.457 1 96.5 86 PHE A N 1
ATOM 674 C CA . PHE A 1 86 ? -6.367 -6.914 -6.531 1 96.5 86 PHE A CA 1
ATOM 675 C C . PHE A 1 86 ? -6.621 -8.391 -6.242 1 96.5 86 PHE A C 1
ATOM 677 O O . PHE A 1 86 ? -5.711 -9.109 -5.832 1 96.5 86 PHE A O 1
ATOM 684 N N . THR A 1 87 ? -7.852 -8.836 -6.43 1 95.88 87 THR A N 1
ATOM 685 C CA . THR A 1 87 ? -8.203 -10.203 -6.059 1 95.88 87 THR A CA 1
ATOM 686 C C . THR A 1 87 ? -8.672 -10.984 -7.281 1 95.88 87 THR A C 1
ATOM 688 O O . THR A 1 87 ? -9.453 -11.93 -7.156 1 95.88 87 THR A O 1
ATOM 691 N N . LYS A 1 88 ? -8.32 -10.562 -8.445 1 93.19 88 LYS A N 1
ATOM 692 C CA . LYS A 1 88 ? -8.812 -11.156 -9.688 1 93.19 88 LYS A CA 1
ATOM 693 C C . LYS A 1 88 ? -8.359 -12.609 -9.812 1 93.19 88 LYS A C 1
ATOM 695 O O . LYS A 1 88 ? -8.938 -13.383 -10.578 1 93.19 88 LYS A O 1
ATOM 700 N N . GLY A 1 89 ? -7.309 -12.961 -9.047 1 91.44 89 GLY A N 1
ATOM 701 C CA . GLY A 1 89 ? -6.824 -14.328 -9.078 1 91.44 89 GLY A CA 1
ATOM 702 C C . GLY A 1 89 ? -7.875 -15.344 -8.648 1 91.44 89 GLY A C 1
ATOM 703 O O . GLY A 1 89 ? -7.852 -16.5 -9.086 1 91.44 89 GLY A O 1
ATOM 704 N N . TYR A 1 90 ? -8.797 -14.922 -7.801 1 88.88 90 TYR A N 1
ATOM 705 C CA . TYR A 1 90 ? -9.898 -15.781 -7.391 1 88.88 90 TYR A CA 1
ATOM 706 C C . TYR A 1 90 ? -10.758 -16.172 -8.586 1 88.88 90 TYR A C 1
ATOM 708 O O . TYR A 1 90 ? -11.25 -17.312 -8.664 1 88.88 90 TYR A O 1
ATOM 716 N N . ARG A 1 91 ? -10.938 -15.266 -9.477 1 85.06 91 ARG A N 1
ATOM 717 C CA . ARG A 1 91 ? -11.852 -15.469 -10.594 1 85.06 91 ARG A CA 1
ATOM 718 C C . ARG A 1 91 ? -11.125 -16.062 -11.797 1 85.06 91 ARG A C 1
ATOM 720 O O . ARG A 1 91 ? -11.758 -16.625 -12.695 1 85.06 91 ARG A O 1
ATOM 727 N N . GLU A 1 92 ? -9.898 -15.789 -11.922 1 78.31 92 GLU A N 1
ATOM 728 C CA . GLU A 1 92 ? -9.117 -16.375 -13.016 1 78.31 92 GLU A CA 1
ATOM 729 C C . GLU A 1 92 ? -8.906 -17.875 -12.805 1 78.31 92 GLU A C 1
ATOM 731 O O . GLU A 1 92 ? -8.719 -18.609 -13.766 1 78.31 92 GLU A O 1
ATOM 736 N N . ASN A 1 93 ? -8.828 -18.266 -11.586 1 58.66 93 ASN A N 1
ATOM 737 C CA . ASN A 1 93 ? -8.695 -19.688 -11.289 1 58.66 93 ASN A CA 1
ATOM 738 C C . ASN A 1 93 ? -10.055 -20.359 -11.148 1 58.66 93 ASN A C 1
ATOM 740 O O . ASN A 1 93 ? -10.164 -21.438 -10.57 1 58.66 93 ASN A O 1
ATOM 744 N N . MET A 1 94 ? -11.188 -19.625 -11.281 1 48.69 94 MET A N 1
ATOM 745 C CA . MET A 1 94 ? -12.516 -20.062 -10.867 1 48.69 94 MET A CA 1
ATOM 746 C C . MET A 1 94 ? -12.898 -21.359 -11.578 1 48.69 94 MET A C 1
ATOM 748 O O . MET A 1 94 ? -13.984 -21.906 -11.352 1 48.69 94 MET A O 1
ATOM 752 N N . SER A 1 95 ? -12.672 -21.547 -12.78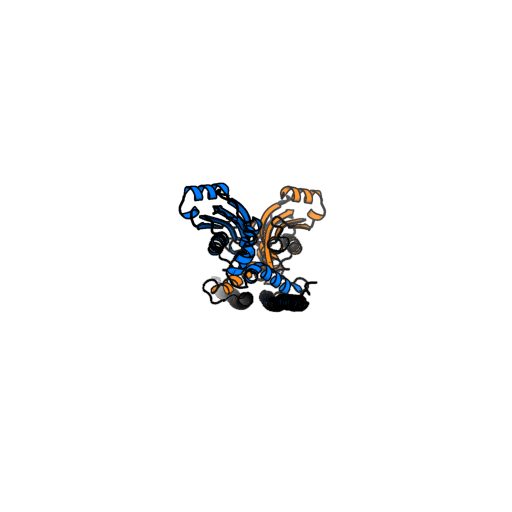9 1 40.12 95 SER A N 1
ATOM 753 C CA . SER A 1 95 ? -13.344 -22.844 -12.883 1 40.12 95 SER A CA 1
ATOM 754 C C . SER A 1 95 ? -12.938 -23.75 -11.734 1 40.12 95 SER A C 1
ATOM 756 O O . SER A 1 95 ? -13.375 -24.906 -11.664 1 40.12 95 SER A O 1
ATOM 758 N N . GLY A 1 96 ? -12.359 -23.156 -10.688 1 40.41 96 GLY A N 1
ATOM 759 C CA . GLY A 1 96 ? -12.164 -23.891 -9.453 1 40.41 96 GLY A CA 1
ATOM 760 C C . GLY A 1 96 ? -11.172 -25.047 -9.602 1 40.41 96 GLY A C 1
ATOM 761 O O . GLY A 1 96 ? -10.852 -25.719 -8.617 1 40.41 96 GLY A O 1
ATOM 762 N N . SER A 1 97 ? -11.039 -25.562 -10.719 1 37.44 97 SER A N 1
ATOM 763 C CA . SER A 1 97 ? -10.312 -26.812 -10.953 1 37.44 97 SER A CA 1
ATOM 764 C C . SER A 1 97 ? -8.844 -26.547 -11.266 1 37.44 97 SER A C 1
ATOM 766 O O . SER A 1 97 ? -8.516 -25.562 -11.945 1 37.44 97 SER A O 1
ATOM 768 N N . LYS A 1 98 ? -7.855 -26.984 -10.461 1 47.91 98 LYS A N 1
ATOM 769 C CA . LYS A 1 98 ? -6.484 -27.312 -10.852 1 47.91 98 LYS A CA 1
ATOM 770 C C . LYS A 1 98 ? -6.332 -27.297 -12.375 1 47.91 98 LYS A C 1
ATOM 772 O O . LYS A 1 98 ? -5.285 -26.906 -12.891 1 47.91 98 LYS A O 1
ATOM 777 N N . LEU A 1 99 ? -7.348 -27.422 -12.969 1 47.72 99 LEU A N 1
ATOM 778 C CA . LEU A 1 99 ? -7.434 -27.688 -14.398 1 47.72 99 LEU A CA 1
ATOM 779 C C . LEU A 1 99 ? -7.293 -26.391 -15.195 1 47.72 99 LEU A C 1
ATOM 781 O O . LEU A 1 99 ? -6.645 -26.359 -16.234 1 47.72 99 LEU A O 1
ATOM 785 N N . ASP A 1 100 ? -7.742 -25.25 -14.586 1 56.44 100 ASP A N 1
ATOM 786 C CA . ASP A 1 100 ? -7.711 -24.031 -15.406 1 56.44 100 ASP A CA 1
ATOM 787 C C . ASP A 1 100 ? -6.297 -23.453 -15.484 1 56.44 100 ASP A C 1
ATOM 789 O O . ASP A 1 100 ? -5.852 -23.047 -16.547 1 56.44 100 ASP A O 1
ATOM 793 N N . LEU A 1 101 ? -5.633 -23.453 -14.344 1 60.88 101 LEU A N 1
ATOM 794 C CA . LEU A 1 101 ? -4.234 -23.031 -14.453 1 60.88 101 LEU A CA 1
ATOM 795 C C . LEU A 1 101 ? -3.479 -23.938 -15.422 1 60.88 101 LEU A C 1
ATOM 797 O O . LEU A 1 101 ? -2.684 -23.453 -16.234 1 60.88 101 LEU A O 1
ATOM 801 N N . LEU A 1 102 ? -3.871 -25.188 -15.328 1 61.56 102 LEU A N 1
ATOM 802 C CA . LEU A 1 102 ? -3.207 -26.141 -16.219 1 61.56 102 LEU A CA 1
ATOM 803 C C . LEU A 1 102 ? -3.547 -25.859 -17.672 1 61.56 102 LEU A C 1
ATOM 805 O O . LEU A 1 102 ? -2.695 -26 -18.547 1 61.56 102 LEU A O 1
ATOM 809 N N . GLU A 1 103 ? -4.73 -25.422 -17.781 1 62.72 103 GLU A N 1
ATOM 810 C CA . GLU A 1 103 ? -5.125 -25.125 -19.156 1 62.72 103 GLU A CA 1
ATOM 811 C C . GLU A 1 103 ? -4.398 -23.891 -19.688 1 62.72 103 GLU A C 1
ATOM 813 O O . GLU A 1 103 ? -3.998 -23.844 -20.844 1 62.72 103 GLU A O 1
ATOM 818 N N . ILE A 1 104 ? -4.25 -23.031 -18.75 1 61.31 104 ILE A N 1
ATOM 819 C CA . ILE A 1 104 ? -3.551 -21.812 -19.141 1 61.31 104 ILE A CA 1
ATOM 820 C C . ILE A 1 104 ? -2.086 -22.125 -19.438 1 61.31 104 ILE A C 1
ATOM 822 O O . ILE A 1 104 ? -1.505 -21.578 -20.375 1 61.31 104 ILE A O 1
ATOM 826 N N . LEU A 1 105 ? -1.564 -23.078 -18.75 1 66.56 105 LEU A N 1
ATOM 827 C CA . LEU A 1 105 ? -0.135 -23.359 -18.844 1 66.56 105 LEU A CA 1
ATOM 828 C C . LEU A 1 105 ? 0.161 -24.344 -19.969 1 66.56 105 LEU A C 1
ATOM 830 O O . LEU A 1 105 ? 1.272 -24.375 -20.5 1 66.56 105 LEU A O 1
ATOM 834 N N . ASN A 1 106 ? -0.795 -25.047 -20.359 1 64.62 106 ASN A N 1
ATOM 835 C CA . ASN A 1 106 ? -0.548 -26.141 -21.281 1 64.62 106 ASN A CA 1
ATOM 836 C C . ASN A 1 106 ? -0.022 -25.625 -22.625 1 64.62 106 ASN A C 1
ATOM 838 O O . ASN A 1 106 ? 0.835 -26.266 -23.25 1 64.62 106 ASN A O 1
ATOM 842 N N . ASP A 1 107 ? -0.509 -24.516 -23 1 65.06 107 ASP A N 1
ATOM 843 C CA . ASP A 1 107 ? -0.083 -24.062 -24.328 1 65.06 107 ASP A CA 1
ATOM 844 C C . ASP A 1 107 ? 1.327 -23.484 -24.266 1 65.06 107 ASP A C 1
ATOM 846 O O . ASP A 1 107 ? 1.906 -23.156 -25.312 1 65.06 107 ASP A O 1
ATOM 850 N N . ALA A 1 108 ? 1.919 -23.484 -23.125 1 67.06 108 ALA A N 1
ATOM 851 C CA . ALA A 1 108 ? 3.215 -22.812 -23.016 1 67.06 108 ALA A CA 1
ATOM 852 C C . ALA A 1 108 ? 4.277 -23.766 -22.469 1 67.06 108 ALA A C 1
ATOM 854 O O . ALA A 1 108 ? 5.281 -23.312 -21.906 1 67.06 108 ALA A O 1
ATOM 855 N N . ILE A 1 109 ? 3.992 -25 -22.641 1 71.88 109 ILE A N 1
ATOM 856 C CA . ILE A 1 109 ? 4.965 -26.016 -22.25 1 71.88 109 ILE A CA 1
ATOM 857 C C . ILE A 1 109 ? 5.75 -26.469 -23.484 1 71.88 109 ILE A C 1
ATOM 859 O O . ILE A 1 109 ? 5.164 -26.812 -24.516 1 71.88 109 ILE A O 1
ATOM 863 N N . PHE A 1 110 ? 7.051 -26.25 -23.391 1 72 110 PHE A N 1
ATOM 864 C CA . PHE A 1 110 ? 7.934 -26.609 -24.5 1 72 110 PHE A CA 1
ATOM 865 C C . PHE A 1 110 ? 8.781 -27.828 -24.141 1 72 110 PHE A C 1
ATOM 867 O O . PHE A 1 110 ? 9.336 -27.891 -23.031 1 72 110 PHE A O 1
ATOM 874 N N . ASP A 1 111 ? 8.711 -28.688 -25.125 1 73.31 111 ASP A N 1
ATOM 875 C CA . ASP A 1 111 ? 9.617 -29.812 -24.969 1 73.31 111 ASP A CA 1
ATOM 876 C C . ASP A 1 111 ? 11.039 -29.453 -25.359 1 73.31 111 ASP A C 1
ATOM 878 O O . ASP A 1 111 ? 11.297 -29.062 -26.5 1 73.31 111 ASP A O 1
ATOM 882 N N . GLU A 1 112 ? 11.836 -29.172 -24.391 1 68.81 112 GLU A N 1
ATOM 883 C CA . GLU A 1 112 ? 13.234 -28.859 -24.656 1 68.81 112 GLU A CA 1
ATOM 884 C C . GLU A 1 112 ? 14.164 -29.812 -23.906 1 68.81 112 GLU A C 1
ATOM 886 O O . GLU A 1 112 ? 13.953 -30.078 -22.719 1 68.81 112 GLU A O 1
ATOM 891 N N . ASP A 1 113 ? 15.055 -30.422 -24.734 1 72.31 113 ASP A N 1
ATOM 892 C CA . ASP A 1 113 ? 16.078 -31.234 -24.094 1 72.31 113 ASP A CA 1
ATOM 893 C C . ASP A 1 113 ? 17.094 -30.359 -23.344 1 72.31 113 ASP A C 1
ATOM 895 O O . ASP A 1 113 ? 18.203 -30.141 -23.828 1 72.31 113 ASP A O 1
ATOM 899 N N . HIS A 1 114 ? 16.594 -29.625 -22.359 1 68.62 114 HIS A N 1
ATOM 900 C CA . HIS A 1 114 ? 17.406 -28.734 -21.516 1 68.62 114 HIS A CA 1
ATOM 901 C C . HIS A 1 114 ? 17.5 -29.25 -20.094 1 68.62 114 HIS A C 1
ATOM 903 O O . HIS A 1 114 ? 16.484 -29.469 -19.438 1 68.62 114 HIS A O 1
ATOM 909 N N . ASP A 1 115 ? 18.75 -29.656 -19.75 1 78.31 115 ASP A N 1
ATOM 910 C CA . ASP A 1 115 ? 18.922 -30.25 -18.438 1 78.31 115 ASP A CA 1
ATOM 911 C C . ASP A 1 115 ? 19.547 -29.266 -17.453 1 78.31 115 ASP A C 1
ATOM 913 O O . ASP A 1 115 ? 19.922 -29.641 -16.344 1 78.31 115 ASP A O 1
ATOM 917 N N . GLU A 1 116 ? 19.594 -27.984 -17.859 1 89.5 116 GLU A N 1
ATOM 918 C CA . GLU A 1 116 ? 20.172 -26.984 -16.984 1 89.5 116 GLU A CA 1
ATOM 919 C C . GLU A 1 116 ? 19.094 -26.203 -16.234 1 89.5 116 GLU A C 1
ATOM 921 O O . GLU A 1 116 ? 17.953 -26.125 -16.703 1 89.5 116 GLU A O 1
ATOM 926 N N . MET A 1 117 ? 19.5 -25.609 -15.086 1 93.38 117 MET A N 1
ATOM 927 C CA . MET A 1 117 ? 18.578 -24.859 -14.242 1 93.38 117 MET A CA 1
ATOM 928 C C . MET A 1 117 ? 18.094 -23.594 -14.961 1 93.38 117 MET A C 1
ATOM 930 O O . MET A 1 117 ? 18.891 -22.906 -15.602 1 93.38 117 MET A O 1
ATOM 934 N N . VAL A 1 118 ? 16.828 -23.359 -14.961 1 94.69 118 VAL A N 1
ATOM 935 C CA . VAL A 1 118 ? 16.234 -22.125 -15.469 1 94.69 118 VAL A CA 1
ATOM 936 C C . VAL A 1 118 ? 15.844 -21.219 -14.297 1 94.69 118 VAL A C 1
ATOM 938 O O . VAL 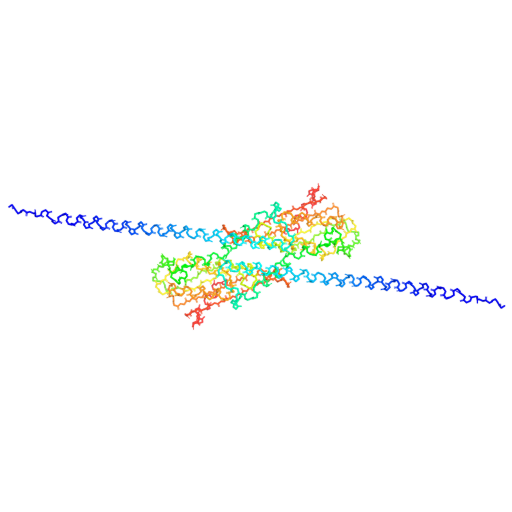A 1 118 ? 15.203 -21.672 -13.344 1 94.69 118 VAL A O 1
ATOM 941 N N . ILE A 1 119 ? 16.312 -19.938 -14.352 1 96.38 119 ILE A N 1
ATOM 942 C CA . ILE A 1 119 ? 16.031 -19 -13.266 1 96.38 119 ILE A CA 1
ATOM 943 C C . ILE A 1 119 ? 15.391 -17.734 -13.828 1 96.38 119 ILE A C 1
ATOM 945 O O . ILE A 1 119 ? 15.867 -17.172 -14.82 1 96.38 119 ILE A O 1
ATOM 949 N N . VAL A 1 120 ? 14.289 -17.359 -13.312 1 96.31 120 VAL A N 1
ATOM 950 C CA . VAL A 1 120 ? 13.672 -16.062 -13.539 1 96.31 120 VAL A CA 1
ATOM 951 C C . VAL A 1 120 ? 13.625 -15.273 -12.227 1 96.31 120 VAL A C 1
ATOM 953 O O . VAL A 1 120 ? 12.953 -15.68 -11.281 1 96.31 120 VAL A O 1
ATOM 956 N N . LYS A 1 121 ? 14.359 -14.195 -12.156 1 96.25 121 LYS A N 1
ATOM 957 C CA . LYS A 1 121 ? 14.469 -13.453 -10.906 1 96.25 121 LYS A CA 1
ATOM 958 C C . LYS A 1 121 ? 13.734 -12.117 -10.992 1 96.25 121 LYS A C 1
ATOM 960 O O . LYS A 1 121 ? 13.547 -11.578 -12.086 1 96.25 121 LYS A O 1
ATOM 965 N N . ASP A 1 122 ? 13.195 -11.703 -9.922 1 95.69 122 ASP A N 1
ATOM 966 C CA . ASP A 1 122 ? 12.648 -10.359 -9.695 1 95.69 122 ASP A CA 1
ATOM 967 C C . ASP A 1 122 ? 11.367 -10.148 -10.492 1 95.69 122 ASP A C 1
ATOM 969 O O . ASP A 1 122 ? 11.219 -9.133 -11.172 1 95.69 122 ASP A O 1
ATOM 973 N N . ILE A 1 123 ? 10.492 -11.141 -10.453 1 95.38 123 ILE A N 1
ATOM 974 C CA . ILE A 1 123 ? 9.125 -10.938 -10.938 1 95.38 123 ILE A CA 1
ATOM 975 C C . ILE A 1 123 ? 8.359 -10.062 -9.953 1 95.38 123 ILE A C 1
ATOM 977 O O . ILE A 1 123 ? 8.203 -10.414 -8.781 1 95.38 123 ILE A O 1
ATOM 981 N N . GLU A 1 124 ? 7.918 -8.938 -10.414 1 94.81 124 GLU A N 1
ATOM 982 C CA . GLU A 1 124 ? 7.172 -8.047 -9.531 1 94.81 124 GLU A CA 1
ATOM 983 C C . GLU A 1 124 ? 5.875 -8.703 -9.055 1 94.81 124 GLU A C 1
ATOM 985 O O . GLU A 1 124 ? 5.172 -9.344 -9.844 1 94.81 124 GLU A O 1
ATOM 990 N N . MET A 1 125 ? 5.625 -8.539 -7.801 1 96.06 125 MET A N 1
ATOM 991 C CA . MET A 1 125 ? 4.469 -9.188 -7.188 1 96.06 125 MET A CA 1
ATOM 992 C C . MET A 1 125 ? 3.697 -8.203 -6.312 1 96.06 125 MET A C 1
ATOM 994 O O . MET A 1 125 ? 4.297 -7.434 -5.559 1 96.06 125 MET A O 1
ATOM 998 N N . PHE A 1 126 ? 2.383 -8.18 -6.473 1 96.12 126 PHE A N 1
ATOM 999 C CA . PHE A 1 126 ? 1.457 -7.398 -5.66 1 96.12 126 PHE A CA 1
ATOM 1000 C C . PHE A 1 126 ? 0.37 -8.289 -5.07 1 96.12 126 PHE A C 1
ATOM 1002 O O . PHE A 1 126 ? -0.234 -9.094 -5.781 1 96.12 126 PHE A O 1
ATOM 1009 N N . SER A 1 127 ? 0.171 -8.117 -3.779 1 97.62 127 SER A N 1
ATOM 1010 C CA . SER A 1 127 ? -0.849 -8.938 -3.133 1 97.62 127 SER A CA 1
ATOM 1011 C C . SER A 1 127 ? -1.523 -8.18 -1.993 1 97.62 127 SER A C 1
ATOM 1013 O O . SER A 1 127 ? -1.285 -6.98 -1.809 1 97.62 127 SER A O 1
ATOM 1015 N N . MET A 1 128 ? -2.541 -8.812 -1.397 1 97.81 128 MET A N 1
ATOM 1016 C CA . MET A 1 128 ? -3.24 -8.289 -0.228 1 97.81 128 MET A CA 1
ATOM 1017 C C . MET A 1 128 ? -3.041 -9.195 0.979 1 97.81 128 MET A C 1
ATOM 1019 O O . MET A 1 128 ? -3.291 -10.398 0.903 1 97.81 128 MET A O 1
ATOM 1023 N N . CYS A 1 129 ? -2.557 -8.609 2.016 1 97.38 129 CYS A N 1
ATOM 1024 C CA . CYS A 1 129 ? -2.387 -9.391 3.234 1 97.38 129 CYS A CA 1
ATOM 1025 C C . CYS A 1 129 ? -3.729 -9.906 3.742 1 97.38 129 CYS A C 1
ATOM 1027 O O . CYS A 1 129 ? -4.652 -9.125 3.973 1 97.38 129 CYS A O 1
ATOM 1029 N N . GLU A 1 130 ? -3.771 -11.117 4.016 1 97.12 130 GLU A N 1
ATOM 1030 C CA . GLU A 1 130 ? -4.988 -11.773 4.492 1 97.12 130 GLU A CA 1
ATOM 1031 C C . GLU A 1 130 ? -5.379 -11.273 5.879 1 97.12 130 GLU A C 1
ATOM 1033 O O . GLU A 1 130 ? -6.562 -11.156 6.191 1 97.12 130 GLU A O 1
ATOM 1038 N N . HIS A 1 131 ? -4.457 -10.914 6.586 1 96.31 131 HIS A N 1
ATOM 1039 C CA . HIS A 1 131 ? -4.676 -10.586 7.992 1 96.31 131 HIS A CA 1
ATOM 1040 C C . HIS A 1 131 ? -5.297 -9.203 8.148 1 96.31 131 HIS A C 1
ATOM 1042 O O . HIS A 1 131 ? -6.102 -8.977 9.047 1 96.31 131 HIS A O 1
ATOM 1048 N N . HIS A 1 132 ? -4.906 -8.258 7.273 1 97.31 132 HIS A N 1
ATOM 1049 C CA . HIS A 1 132 ? -5.328 -6.879 7.473 1 97.31 132 HIS A CA 1
ATOM 1050 C C . HIS A 1 132 ? -6.004 -6.324 6.223 1 97.31 132 HIS A C 1
ATOM 1052 O O . HIS A 1 132 ? -6.523 -5.203 6.238 1 97.31 132 HIS A O 1
ATOM 1058 N N . MET A 1 133 ? -5.98 -7.035 5.086 1 97.62 133 MET A N 1
ATOM 1059 C CA . MET A 1 133 ? -6.488 -6.582 3.793 1 97.62 133 MET A CA 1
ATOM 1060 C C . MET A 1 133 ? -5.773 -5.312 3.344 1 97.62 133 MET A C 1
ATOM 1062 O O . MET A 1 133 ? -6.406 -4.383 2.838 1 97.62 133 MET A O 1
ATOM 1066 N N . VAL A 1 134 ? -4.465 -5.242 3.645 1 97.31 134 VAL A N 1
ATOM 1067 C CA . VAL A 1 134 ? -3.576 -4.16 3.229 1 97.31 134 VAL A CA 1
ATOM 1068 C C . VAL A 1 134 ? -2.547 -4.691 2.234 1 97.31 134 VAL A C 1
ATOM 1070 O O . VAL A 1 134 ? -2.055 -5.812 2.381 1 97.31 134 VAL A O 1
ATOM 1073 N N . PRO A 1 135 ? -2.211 -3.879 1.232 1 96.94 135 PRO A N 1
ATOM 1074 C CA . PRO A 1 135 ? -1.307 -4.355 0.183 1 96.94 135 PRO A CA 1
ATOM 1075 C C . PRO A 1 135 ? 0.066 -4.75 0.721 1 96.94 135 PRO A C 1
ATOM 1077 O O . PRO A 1 135 ? 0.529 -4.188 1.716 1 96.94 135 PRO A O 1
ATOM 1080 N N . PHE A 1 136 ? 0.666 -5.742 0.153 1 96.5 136 PHE A N 1
ATOM 1081 C CA . PHE A 1 136 ? 2.105 -5.973 0.2 1 96.5 136 PHE A CA 1
ATOM 1082 C C . PHE A 1 136 ? 2.658 -6.227 -1.196 1 96.5 136 PHE A C 1
ATOM 1084 O O . PHE A 1 136 ? 1.915 -6.602 -2.105 1 96.5 136 PHE A O 1
ATOM 1091 N N . MET A 1 137 ? 3.865 -5.891 -1.373 1 95.25 137 MET A N 1
ATOM 1092 C CA . MET A 1 137 ? 4.461 -5.961 -2.705 1 95.25 137 MET A CA 1
ATOM 1093 C C . MET A 1 137 ? 5.938 -6.332 -2.619 1 95.25 137 MET A C 1
ATOM 1095 O O . MET A 1 137 ? 6.578 -6.121 -1.589 1 95.25 137 MET A O 1
ATOM 1099 N N . GLY A 1 138 ? 6.453 -6.918 -3.721 1 95.5 138 GLY A N 1
ATOM 1100 C CA . GLY A 1 138 ? 7.848 -7.332 -3.756 1 95.5 138 GLY A CA 1
ATOM 1101 C C . GLY A 1 138 ? 8.219 -8.062 -5.027 1 95.5 138 GLY A C 1
ATOM 1102 O O . GLY A 1 138 ? 7.742 -7.723 -6.113 1 95.5 138 GLY A O 1
ATOM 1103 N N . LYS A 1 139 ? 9.156 -8.945 -4.812 1 97.38 139 LYS A N 1
ATOM 1104 C CA . LYS A 1 139 ? 9.711 -9.656 -5.957 1 97.38 139 LYS A CA 1
ATOM 1105 C C . LYS A 1 139 ? 9.711 -11.164 -5.719 1 97.38 139 LYS A C 1
ATOM 1107 O O . LYS A 1 139 ? 9.992 -11.625 -4.609 1 97.38 139 LYS A O 1
ATOM 1112 N N . VAL A 1 140 ? 9.438 -11.875 -6.773 1 98.25 140 VAL A N 1
ATOM 1113 C CA . VAL A 1 140 ? 9.453 -13.328 -6.766 1 98.25 140 VAL A CA 1
ATOM 1114 C C . VAL A 1 140 ? 10.578 -13.836 -7.668 1 98.25 140 VAL A C 1
ATOM 1116 O O . VAL A 1 140 ? 10.719 -13.398 -8.812 1 98.25 140 VAL A O 1
ATOM 1119 N N . SER A 1 141 ? 11.406 -14.656 -7.117 1 98.56 141 SER A N 1
ATOM 1120 C CA . SER A 1 141 ? 12.414 -15.359 -7.902 1 98.56 141 SER A CA 1
ATOM 1121 C C . SER A 1 141 ? 12.109 -16.859 -7.969 1 98.56 141 SER A C 1
ATOM 1123 O O . SER A 1 141 ? 11.828 -17.484 -6.945 1 98.56 141 SER A O 1
ATOM 1125 N N . ILE A 1 142 ? 12.156 -17.406 -9.188 1 97.88 142 ILE A N 1
ATOM 1126 C CA . ILE A 1 142 ? 11.812 -18.812 -9.422 1 97.88 142 ILE A CA 1
ATOM 1127 C C . ILE A 1 142 ? 12.977 -19.516 -10.125 1 97.88 142 ILE A C 1
ATOM 1129 O O . ILE A 1 142 ? 13.555 -18.984 -11.07 1 97.88 142 ILE A O 1
ATOM 1133 N N . GLY A 1 143 ? 13.375 -20.625 -9.602 1 97.25 143 GLY A N 1
ATOM 1134 C CA . GLY A 1 143 ? 14.266 -21.562 -10.273 1 97.25 143 GLY A CA 1
ATOM 1135 C C . GLY A 1 143 ? 13.695 -22.953 -10.391 1 97.25 143 GLY A C 1
ATOM 1136 O O . GLY A 1 143 ? 12.992 -23.422 -9.492 1 97.25 143 GLY A O 1
ATOM 1137 N N . TYR A 1 144 ? 13.945 -23.594 -11.539 1 95.88 144 TYR A N 1
ATOM 1138 C CA . TYR A 1 144 ? 13.547 -24.984 -11.641 1 95.88 144 TYR A CA 1
ATOM 1139 C C . TYR A 1 144 ? 14.5 -25.766 -12.547 1 95.88 144 TYR A C 1
ATOM 1141 O O . TYR A 1 144 ? 15.188 -25.172 -13.383 1 95.88 144 TYR A O 1
ATOM 1149 N N . LEU A 1 145 ? 14.641 -27.016 -12.266 1 95.12 145 LEU A N 1
ATOM 1150 C CA . LEU A 1 145 ? 15.383 -27.969 -13.094 1 95.12 145 LEU A CA 1
ATOM 1151 C C . LEU A 1 145 ? 14.43 -28.75 -13.992 1 95.12 145 LEU A C 1
ATOM 1153 O O . LEU A 1 145 ? 13.688 -29.609 -13.516 1 95.12 145 LEU A O 1
ATOM 1157 N N . PRO A 1 146 ? 14.531 -28.391 -15.336 1 92.81 146 PRO A N 1
ATOM 1158 C CA . PRO A 1 146 ? 13.578 -29.016 -16.25 1 92.81 146 PRO A CA 1
ATOM 1159 C C . PRO A 1 146 ? 13.766 -30.531 -16.328 1 92.81 146 PRO A C 1
ATOM 1161 O O . PRO A 1 146 ? 14.867 -31.031 -16.109 1 92.81 146 PRO A O 1
ATOM 1164 N N . ASN A 1 147 ? 12.688 -31.203 -16.484 1 89.62 147 ASN A N 1
ATOM 1165 C CA . ASN A 1 147 ? 12.625 -32.594 -16.891 1 89.62 147 ASN A CA 1
ATOM 1166 C C . ASN A 1 147 ? 11.953 -32.75 -18.25 1 89.62 147 ASN A C 1
ATOM 1168 O O . ASN A 1 147 ? 10.828 -33.25 -18.328 1 89.62 147 ASN A O 1
ATOM 1172 N N . LYS A 1 148 ? 12.703 -32.281 -19.297 1 85.81 148 LYS A N 1
ATOM 1173 C CA . LYS A 1 148 ? 12.312 -32.406 -20.688 1 85.81 148 LYS A CA 1
ATOM 1174 C C . LYS A 1 148 ? 11.281 -31.328 -21.047 1 85.81 148 LYS A C 1
ATOM 1176 O O . LYS A 1 148 ? 10.906 -31.188 -22.219 1 85.81 148 LYS A O 1
ATOM 1181 N N . ARG A 1 149 ? 10.82 -30.594 -20.016 1 84.62 149 ARG A N 1
ATOM 1182 C CA . ARG A 1 149 ? 9.812 -29.562 -20.266 1 84.62 149 ARG A CA 1
ATOM 1183 C C . ARG A 1 149 ? 10.273 -28.203 -19.734 1 84.62 149 ARG A C 1
ATOM 1185 O O . ARG A 1 149 ? 10.844 -28.125 -18.641 1 84.62 149 ARG A O 1
ATOM 1192 N N . VAL A 1 150 ? 10.094 -27.219 -20.547 1 86.5 150 VAL A N 1
ATOM 1193 C CA . VAL A 1 150 ? 10.375 -25.859 -20.125 1 86.5 150 VAL A CA 1
ATOM 1194 C C . VAL A 1 150 ? 9.125 -25 -20.25 1 86.5 150 VAL A C 1
ATOM 1196 O O . VAL A 1 150 ? 8.328 -25.188 -21.172 1 86.5 150 VAL A O 1
ATOM 1199 N N . LEU A 1 151 ? 9.023 -24.125 -19.391 1 87.12 151 LEU A N 1
ATOM 1200 C CA . LEU A 1 151 ? 7.875 -23.219 -19.391 1 87.12 151 LEU A CA 1
ATOM 1201 C C . LEU A 1 151 ? 8.258 -21.844 -19.938 1 87.12 151 LEU A C 1
ATOM 1203 O O . LEU A 1 151 ? 9.336 -21.344 -19.641 1 87.12 151 LEU A O 1
ATOM 1207 N N . GLY A 1 152 ? 7.328 -21.266 -20.719 1 84.75 152 GLY A N 1
ATOM 1208 C CA . GLY A 1 152 ? 7.539 -19.891 -21.188 1 84.75 152 GLY A CA 1
ATOM 1209 C C . GLY A 1 152 ? 7.598 -18.891 -20.047 1 84.75 152 GLY A C 1
ATOM 1210 O O . GLY A 1 152 ? 6.91 -19.031 -19.047 1 84.75 152 GLY A O 1
ATOM 1211 N N . LEU A 1 153 ? 8.414 -17.891 -20.203 1 83.88 153 LEU A N 1
ATOM 1212 C CA . LEU A 1 153 ? 8.641 -16.875 -19.188 1 83.88 153 LEU A CA 1
ATOM 1213 C C . LEU A 1 153 ? 7.332 -16.172 -18.812 1 83.88 153 LEU A C 1
ATOM 1215 O O . LEU A 1 153 ? 7.051 -15.953 -17.641 1 83.88 153 LEU A O 1
ATOM 1219 N N . SER A 1 154 ? 6.504 -15.906 -19.703 1 86.5 154 SER A N 1
ATOM 1220 C CA . SER A 1 154 ? 5.254 -15.195 -19.469 1 86.5 154 SER A CA 1
ATOM 1221 C C . SER A 1 154 ? 4.293 -16.031 -18.625 1 86.5 154 SER A C 1
ATOM 1223 O O . SER A 1 154 ? 3.467 -15.477 -17.891 1 86.5 154 SER A O 1
ATOM 1225 N N . LYS A 1 155 ? 4.449 -17.281 -18.75 1 88.19 155 LYS A N 1
ATOM 1226 C CA . LYS A 1 155 ? 3.59 -18.172 -17.969 1 88.19 155 LYS A CA 1
ATOM 1227 C C . LYS A 1 155 ? 4.004 -18.203 -16.5 1 88.19 155 LYS A C 1
ATOM 1229 O O . LYS A 1 155 ? 3.156 -18.344 -15.617 1 88.19 155 LYS A O 1
ATOM 1234 N N . LEU A 1 156 ? 5.328 -18.078 -16.297 1 90.5 156 LEU A N 1
ATOM 1235 C CA . LEU A 1 156 ? 5.793 -17.984 -14.914 1 90.5 156 LEU A CA 1
ATOM 1236 C C . LEU A 1 156 ? 5.215 -16.766 -14.219 1 90.5 156 LEU A C 1
ATOM 1238 O O . LEU A 1 156 ? 4.711 -16.844 -13.102 1 90.5 156 LEU A O 1
ATOM 1242 N N . ALA A 1 157 ? 5.254 -15.664 -14.922 1 90.62 157 ALA A N 1
ATOM 1243 C CA . ALA A 1 157 ? 4.684 -14.422 -14.406 1 90.62 157 ALA A CA 1
ATOM 1244 C C . ALA A 1 157 ? 3.182 -14.562 -14.18 1 90.62 157 ALA A C 1
ATOM 1246 O O . ALA A 1 157 ? 2.643 -14.031 -13.203 1 90.62 157 ALA A O 1
ATOM 1247 N N . ARG A 1 158 ? 2.57 -15.258 -15.008 1 89.56 158 ARG A N 1
ATOM 1248 C CA . ARG A 1 158 ? 1.13 -15.461 -14.898 1 89.56 158 ARG A CA 1
ATOM 1249 C C . ARG A 1 158 ? 0.787 -16.281 -13.664 1 89.56 158 ARG A C 1
ATOM 1251 O O . ARG A 1 158 ? -0.193 -15.992 -12.969 1 89.56 158 ARG A O 1
ATOM 1258 N N . ILE A 1 159 ? 1.57 -17.328 -13.422 1 90.38 159 ILE A N 1
ATOM 1259 C CA . ILE A 1 159 ? 1.353 -18.141 -12.227 1 90.38 159 ILE A CA 1
ATOM 1260 C C . ILE A 1 159 ? 1.475 -17.281 -10.977 1 90.38 159 ILE A C 1
ATOM 1262 O O . ILE A 1 159 ? 0.636 -17.359 -10.078 1 90.38 159 ILE A O 1
ATOM 1266 N N . VAL A 1 160 ? 2.5 -16.453 -10.961 1 94.62 160 VAL A N 1
ATOM 1267 C CA . VAL A 1 160 ? 2.697 -15.555 -9.828 1 94.62 160 VAL A CA 1
ATOM 1268 C C . VAL A 1 160 ? 1.478 -14.648 -9.672 1 94.62 160 VAL A C 1
ATOM 1270 O O . VAL A 1 160 ? 0.946 -14.508 -8.562 1 94.62 160 VAL A O 1
ATOM 1273 N N . GLU A 1 161 ? 0.985 -14.133 -10.695 1 92.94 161 GLU A N 1
ATOM 1274 C CA . GLU A 1 161 ? -0.121 -13.18 -10.672 1 92.94 161 GLU A CA 1
ATOM 1275 C C . GLU A 1 161 ? -1.403 -13.836 -10.164 1 92.94 161 GLU A C 1
ATOM 1277 O O . GLU A 1 161 ? -2.119 -13.266 -9.344 1 92.94 161 GLU A O 1
ATOM 1282 N N . VAL A 1 162 ? -1.666 -15.023 -10.633 1 92.19 162 VAL A N 1
ATOM 1283 C CA . VAL A 1 162 ? -2.9 -15.719 -10.281 1 92.19 162 VAL A CA 1
ATOM 1284 C C . VAL A 1 162 ? -2.949 -15.953 -8.773 1 92.19 162 VAL A C 1
ATOM 1286 O O . VAL A 1 162 ? -3.994 -15.773 -8.141 1 92.19 162 VAL A O 1
ATOM 1289 N N . PHE A 1 163 ? -1.837 -16.281 -8.242 1 94.62 163 PHE A N 1
ATOM 1290 C CA . PHE A 1 163 ? -1.84 -16.625 -6.824 1 94.62 163 PHE A CA 1
ATOM 1291 C C . PHE A 1 163 ? -1.649 -15.375 -5.965 1 94.62 163 PHE A C 1
ATOM 1293 O O . PHE A 1 163 ? -2.102 -15.336 -4.82 1 94.62 163 PHE A O 1
ATOM 1300 N N . SER A 1 164 ? -0.961 -14.398 -6.488 1 96.62 164 SER A N 1
ATOM 1301 C CA . SER A 1 164 ? -0.709 -13.211 -5.672 1 96.62 164 SER A CA 1
ATOM 1302 C C . SER A 1 164 ? -1.935 -12.305 -5.621 1 96.62 164 SER A C 1
ATOM 1304 O O . SER A 1 164 ? -2.154 -11.602 -4.629 1 96.62 164 SER A O 1
ATOM 1306 N N . ARG A 1 165 ? -2.76 -12.297 -6.691 1 95.62 165 ARG A N 1
ATOM 1307 C CA . ARG A 1 165 ? -3.943 -11.445 -6.742 1 95.62 165 ARG A CA 1
ATOM 1308 C C . ARG A 1 165 ? -5.094 -12.062 -5.949 1 95.62 165 ARG A C 1
ATOM 1310 O O . ARG A 1 165 ? -6.18 -12.281 -6.492 1 95.62 165 ARG A O 1
ATOM 1317 N N . ARG A 1 166 ? -4.805 -12.359 -4.688 1 95.44 166 ARG A N 1
ATOM 1318 C CA . ARG A 1 166 ? -5.68 -12.93 -3.666 1 95.44 166 ARG A CA 1
ATOM 1319 C C . ARG A 1 166 ? -5.344 -12.367 -2.287 1 95.44 166 ARG A C 1
ATOM 1321 O O . ARG A 1 166 ? -4.375 -11.625 -2.133 1 95.44 166 ARG A O 1
ATOM 1328 N N . LEU A 1 167 ? -6.273 -12.586 -1.323 1 97.25 167 LEU A N 1
ATOM 1329 C CA . LEU A 1 167 ? -5.84 -12.453 0.063 1 97.25 167 LEU A CA 1
ATOM 1330 C C . LEU A 1 167 ? -4.832 -13.547 0.418 1 97.25 167 LEU A C 1
ATOM 1332 O O . LEU A 1 167 ? -5.129 -14.734 0.292 1 97.25 167 LEU A O 1
ATOM 1336 N N . GLN A 1 168 ? -3.633 -13.086 0.854 1 97.56 168 GLN A N 1
ATOM 1337 C CA . GLN A 1 168 ? -2.561 -14.07 0.948 1 97.56 168 GLN A CA 1
ATOM 1338 C C . GLN A 1 168 ? -1.768 -13.898 2.242 1 97.56 168 GLN A C 1
ATOM 1340 O O . GLN A 1 168 ? -1.726 -12.805 2.809 1 97.56 168 GLN A O 1
ATOM 1345 N N . VAL A 1 169 ? -1.256 -14.953 2.738 1 98.06 169 VAL A N 1
ATOM 1346 C CA . VAL A 1 169 ? -0.099 -15.039 3.623 1 98.06 169 VAL A CA 1
ATOM 1347 C C . VAL A 1 169 ? 1.151 -15.367 2.809 1 98.06 169 VAL A C 1
ATOM 1349 O O . VAL A 1 169 ? 1.146 -16.281 1.987 1 98.06 169 VAL A O 1
ATOM 1352 N N . GLN A 1 170 ? 2.238 -14.586 2.98 1 98.31 170 GLN A N 1
ATOM 1353 C CA . GLN A 1 170 ? 3.389 -14.688 2.09 1 98.31 170 GLN A CA 1
ATOM 1354 C C . GLN A 1 170 ? 3.945 -16.109 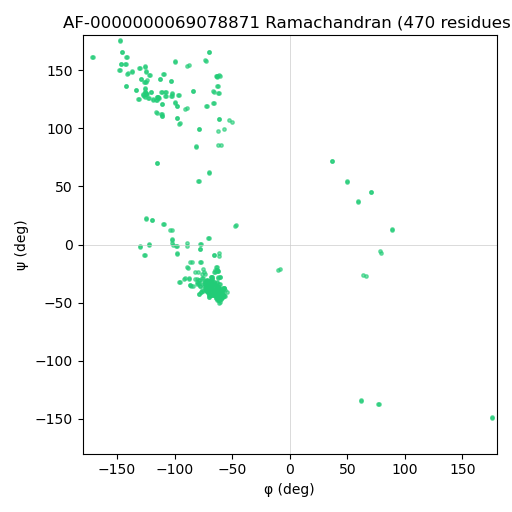2.066 1 98.31 170 GLN A C 1
ATOM 1356 O O . GLN A 1 170 ? 4.34 -16.609 1.012 1 98.31 170 GLN A O 1
ATOM 1361 N N . GLU A 1 171 ? 3.947 -16.781 3.197 1 98.31 171 GLU A N 1
ATOM 1362 C CA . GLU A 1 171 ? 4.422 -18.156 3.289 1 98.31 171 GLU A CA 1
ATOM 1363 C C . GLU A 1 171 ? 3.59 -19.094 2.412 1 98.31 171 GLU A C 1
ATOM 1365 O O . GLU A 1 171 ? 4.137 -19.906 1.677 1 98.31 171 GLU A O 1
ATOM 1370 N N . ARG A 1 172 ? 2.324 -18.922 2.508 1 97.94 172 ARG A N 1
ATOM 1371 C CA . ARG A 1 172 ? 1.411 -19.734 1.712 1 97.94 172 ARG A CA 1
ATOM 1372 C C . ARG A 1 172 ? 1.567 -19.438 0.225 1 97.94 172 ARG A C 1
ATOM 1374 O O . ARG A 1 172 ? 1.592 -20.344 -0.598 1 97.94 172 ARG A O 1
ATOM 1381 N N . LEU A 1 173 ? 1.676 -18.156 -0.048 1 97.81 173 LEU A N 1
ATOM 1382 C CA . LEU A 1 173 ? 1.852 -17.734 -1.433 1 97.81 173 LEU A CA 1
ATOM 1383 C C . LEU A 1 173 ? 3.094 -18.375 -2.045 1 97.81 173 LEU A C 1
ATOM 1385 O O . LEU A 1 173 ? 3.035 -18.922 -3.15 1 97.81 173 LEU A O 1
ATOM 1389 N N . THR A 1 174 ? 4.195 -18.391 -1.321 1 98.62 174 THR A N 1
ATOM 1390 C CA . THR A 1 174 ? 5.453 -18.953 -1.785 1 98.62 174 THR A CA 1
ATOM 1391 C C . THR A 1 174 ? 5.293 -20.438 -2.107 1 98.62 174 THR A C 1
ATOM 1393 O O . THR A 1 174 ? 5.715 -20.891 -3.174 1 98.62 174 THR A O 1
ATOM 1396 N N . LYS A 1 175 ? 4.629 -21.094 -1.284 1 98.25 175 LYS A N 1
ATOM 1397 C CA . LYS A 1 175 ? 4.414 -22.531 -1.462 1 98.25 175 LYS A CA 1
ATOM 1398 C C . LYS A 1 175 ? 3.48 -22.797 -2.637 1 98.25 175 LYS A C 1
ATOM 1400 O O . LYS A 1 175 ? 3.73 -23.703 -3.438 1 98.25 175 LYS A O 1
ATOM 1405 N N . GLN A 1 176 ? 2.453 -22.047 -2.729 1 96 176 GLN A N 1
ATOM 1406 C CA . GLN A 1 176 ? 1.465 -22.234 -3.787 1 96 176 GLN A CA 1
ATOM 1407 C C . GLN A 1 176 ? 2.104 -22.094 -5.164 1 96 176 GLN A C 1
ATOM 1409 O O . GLN A 1 176 ? 1.808 -22.875 -6.074 1 96 176 GLN A O 1
ATOM 1414 N N . ILE A 1 177 ? 2.936 -21.141 -5.293 1 95.75 177 ILE A N 1
ATOM 1415 C CA . ILE A 1 177 ? 3.604 -20.922 -6.574 1 95.75 177 ILE A CA 1
ATOM 1416 C C . ILE A 1 177 ? 4.484 -22.125 -6.902 1 95.75 177 ILE A C 1
ATOM 1418 O O . ILE A 1 177 ? 4.441 -22.656 -8.016 1 95.75 177 ILE A O 1
ATOM 1422 N N . ALA A 1 178 ? 5.215 -22.641 -5.938 1 96.81 178 ALA A N 1
ATOM 1423 C CA . ALA A 1 178 ? 6.105 -23.781 -6.137 1 96.81 178 ALA A CA 1
ATOM 1424 C C . ALA A 1 178 ? 5.316 -25.031 -6.52 1 96.81 178 ALA A C 1
ATOM 1426 O O . ALA A 1 178 ? 5.68 -25.75 -7.461 1 96.81 178 ALA A O 1
ATOM 1427 N N . VAL A 1 179 ? 4.285 -25.266 -5.828 1 95.31 179 VAL A N 1
ATOM 1428 C CA . VAL A 1 179 ? 3.461 -26.453 -6.055 1 95.31 179 VAL A CA 1
ATOM 1429 C C . VAL A 1 179 ? 2.809 -26.359 -7.434 1 95.31 179 VAL A C 1
ATOM 1431 O O . VAL A 1 179 ? 2.77 -27.359 -8.172 1 95.31 179 VAL A O 1
ATOM 1434 N N . ALA A 1 180 ? 2.361 -25.203 -7.742 1 91.62 180 ALA A N 1
ATOM 1435 C CA . ALA A 1 180 ? 1.72 -25 -9.039 1 91.62 180 ALA A CA 1
ATOM 1436 C C . ALA A 1 180 ? 2.688 -25.312 -10.18 1 91.62 180 ALA A C 1
ATOM 1438 O O . ALA A 1 180 ? 2.312 -25.938 -11.172 1 91.62 180 ALA A O 1
ATOM 1439 N N . LEU A 1 181 ? 3.898 -24.859 -10.062 1 91.19 181 LEU A N 1
ATOM 1440 C CA . LEU A 1 181 ? 4.91 -25.109 -11.078 1 91.19 181 LEU A CA 1
ATOM 1441 C C . LEU A 1 181 ? 5.219 -26.594 -11.188 1 91.19 181 LEU A C 1
ATOM 1443 O O . LEU A 1 181 ? 5.371 -27.125 -12.289 1 91.19 181 LEU A O 1
ATOM 1447 N N . THR A 1 182 ? 5.281 -27.234 -10.055 1 92.31 182 THR A N 1
ATOM 1448 C CA . THR A 1 182 ? 5.555 -28.672 -10.023 1 92.31 182 THR A CA 1
ATOM 1449 C C . THR A 1 182 ? 4.449 -29.453 -10.734 1 92.31 182 THR A C 1
ATOM 1451 O O . THR A 1 182 ? 4.73 -30.375 -11.5 1 92.31 182 THR A O 1
ATOM 1454 N N . GLU A 1 183 ? 3.287 -28.953 -10.461 1 87.94 183 GLU A N 1
ATOM 1455 C CA . GLU A 1 183 ? 2.148 -29.641 -11.07 1 87.94 183 GLU A CA 1
ATOM 1456 C C . GLU A 1 183 ? 2.074 -29.344 -12.57 1 87.94 183 GLU A C 1
ATOM 1458 O O . GLU A 1 183 ? 1.699 -30.219 -13.352 1 87.94 183 GLU A O 1
ATOM 1463 N N . ALA A 1 184 ? 2.48 -28.219 -12.945 1 84.12 184 ALA A N 1
ATOM 1464 C CA . ALA A 1 184 ? 2.311 -27.781 -14.328 1 84.12 184 ALA A CA 1
ATOM 1465 C C . ALA A 1 184 ? 3.336 -28.438 -15.242 1 84.12 184 ALA A C 1
ATOM 1467 O O . ALA A 1 184 ? 3.002 -28.875 -16.344 1 84.12 184 ALA A O 1
ATOM 1468 N N . ILE A 1 185 ? 4.637 -28.578 -14.805 1 86.25 185 ILE A N 1
ATOM 1469 C CA . ILE A 1 185 ? 5.633 -29 -15.781 1 86.25 185 ILE A CA 1
ATOM 1470 C C . ILE A 1 185 ? 6.441 -30.172 -15.227 1 86.25 185 ILE A C 1
ATOM 1472 O O . ILE A 1 185 ? 7.344 -30.688 -15.898 1 86.25 185 ILE A O 1
ATOM 1476 N N . GLN A 1 186 ? 6.141 -30.562 -14.031 1 90.12 186 GLN A N 1
ATOM 1477 C CA . GLN A 1 186 ? 6.75 -31.734 -13.406 1 90.12 186 GLN A CA 1
ATOM 1478 C C . GLN A 1 186 ? 8.273 -31.688 -13.539 1 90.12 186 GLN A C 1
ATOM 1480 O O . GLN A 1 186 ? 8.883 -32.656 -13.992 1 90.12 186 GLN A O 1
ATOM 1485 N N . PRO A 1 187 ? 8.836 -30.594 -13.094 1 94.19 187 PRO A N 1
ATOM 1486 C CA . PRO A 1 187 ? 10.297 -30.516 -13.102 1 94.19 187 PRO A CA 1
ATOM 1487 C C . PRO A 1 187 ? 10.945 -31.438 -12.07 1 94.19 187 PRO A C 1
ATOM 1489 O O . PRO A 1 187 ? 10.25 -32.031 -11.242 1 94.19 187 PRO A O 1
ATOM 1492 N N . ALA A 1 188 ? 12.266 -31.656 -12.203 1 95.81 188 ALA A N 1
ATOM 1493 C CA . ALA A 1 188 ? 12.984 -32.406 -11.195 1 95.81 188 ALA A CA 1
ATOM 1494 C C . ALA A 1 188 ? 12.953 -31.719 -9.844 1 95.81 188 ALA A C 1
ATOM 1496 O O . ALA A 1 188 ? 13.016 -32.375 -8.797 1 95.81 188 ALA A O 1
ATOM 1497 N N . GLY A 1 189 ? 12.852 -30.422 -9.852 1 97.06 189 GLY A N 1
ATOM 1498 C CA . GLY A 1 189 ? 12.766 -29.609 -8.656 1 97.06 189 GLY A CA 1
ATOM 1499 C C . GLY A 1 189 ? 12.445 -28.156 -8.945 1 97.06 189 GLY A C 1
ATOM 1500 O O . GLY A 1 189 ? 12.594 -27.688 -10.086 1 97.06 189 GLY A O 1
ATOM 1501 N N . VAL A 1 190 ? 11.977 -27.484 -7.902 1 97.56 190 VAL A N 1
ATOM 1502 C CA . VAL A 1 190 ? 11.609 -26.078 -8.023 1 97.56 190 VAL A CA 1
ATOM 1503 C C . VAL A 1 190 ? 12.008 -25.328 -6.758 1 97.56 190 VAL A C 1
ATOM 1505 O O . VAL A 1 190 ? 11.898 -25.859 -5.652 1 97.56 190 VAL A O 1
ATOM 1508 N N . GLY A 1 191 ? 12.594 -24.125 -6.957 1 98.44 191 GLY A N 1
ATOM 1509 C CA . GLY A 1 191 ? 12.828 -23.172 -5.887 1 98.44 191 GLY A CA 1
ATOM 1510 C C . GLY A 1 191 ? 12.133 -21.844 -6.105 1 98.44 191 GLY A C 1
ATOM 1511 O O . GLY A 1 191 ? 12.18 -21.281 -7.207 1 98.44 191 GLY A O 1
ATOM 1512 N N . VAL A 1 192 ? 11.43 -21.375 -5.043 1 98.62 192 VAL A N 1
ATOM 1513 C CA . VAL A 1 192 ? 10.766 -20.078 -5.09 1 98.62 192 VAL A CA 1
ATOM 1514 C C . VAL A 1 192 ? 11.188 -19.234 -3.885 1 98.62 192 VAL A C 1
ATOM 1516 O O . VAL A 1 192 ? 11.195 -19.734 -2.754 1 98.62 192 VAL A O 1
ATOM 1519 N N . VAL A 1 193 ? 11.602 -18.016 -4.148 1 98.81 193 VAL A N 1
ATOM 1520 C CA . VAL A 1 193 ? 11.93 -17.062 -3.098 1 98.81 193 VAL A CA 1
ATOM 1521 C C . VAL A 1 193 ? 11.125 -15.781 -3.301 1 98.81 193 VAL A C 1
ATOM 1523 O O . VAL A 1 193 ? 11.078 -15.242 -4.406 1 98.81 193 VAL A O 1
ATOM 1526 N N . ILE A 1 194 ? 10.445 -15.312 -2.223 1 98.69 194 ILE A N 1
ATOM 1527 C CA . ILE A 1 194 ? 9.719 -14.047 -2.264 1 98.69 194 ILE A CA 1
ATOM 1528 C C . ILE A 1 194 ? 10.312 -13.086 -1.238 1 98.69 194 ILE A C 1
ATOM 1530 O O . ILE A 1 194 ? 10.523 -13.453 -0.081 1 98.69 194 ILE A O 1
ATOM 1534 N N . GLU A 1 195 ? 10.68 -11.969 -1.662 1 98.31 195 GLU A N 1
ATOM 1535 C CA . GLU A 1 195 ? 11 -10.828 -0.804 1 98.31 195 GLU A CA 1
ATOM 1536 C C . GLU A 1 195 ? 9.969 -9.719 -0.952 1 98.31 195 GLU A C 1
ATOM 1538 O O . GLU A 1 195 ? 9.742 -9.219 -2.055 1 98.31 195 GLU A O 1
ATOM 1543 N N . ALA A 1 196 ? 9.328 -9.375 0.201 1 97.19 196 ALA A N 1
ATOM 1544 C CA . ALA A 1 196 ? 8.219 -8.43 0.069 1 97.19 196 ALA A CA 1
ATOM 1545 C C . ALA A 1 196 ? 8.18 -7.461 1.244 1 97.19 196 ALA A C 1
ATOM 1547 O O . ALA A 1 196 ? 8.766 -7.727 2.299 1 97.19 196 ALA A O 1
ATOM 1548 N N . THR A 1 197 ? 7.582 -6.297 0.973 1 95.31 197 THR A N 1
ATOM 1549 C CA . THR A 1 197 ? 7.258 -5.289 1.979 1 95.31 197 THR A CA 1
ATOM 1550 C C . THR A 1 197 ? 5.754 -5.242 2.23 1 95.31 197 THR A C 1
ATOM 1552 O O . THR A 1 197 ? 4.965 -5.156 1.289 1 95.31 197 THR A O 1
ATOM 1555 N N . HIS A 1 198 ? 5.445 -5.34 3.504 1 96.06 198 HIS A N 1
ATOM 1556 C CA . HIS A 1 198 ? 4.043 -5.32 3.904 1 96.06 198 HIS A CA 1
ATOM 1557 C C . HIS A 1 198 ? 3.631 -3.939 4.402 1 96.06 198 HIS A C 1
ATOM 1559 O O . HIS A 1 198 ? 4.141 -3.465 5.422 1 96.06 198 HIS A O 1
ATOM 1565 N N . MET A 1 199 ? 2.617 -3.359 3.762 1 94.06 199 MET A N 1
ATOM 1566 C CA . MET A 1 199 ? 2.182 -2.02 4.145 1 94.06 199 MET A CA 1
ATOM 1567 C C . MET A 1 199 ? 1.545 -2.031 5.531 1 94.06 199 MET A C 1
ATOM 1569 O O . MET A 1 199 ? 1.584 -1.027 6.246 1 94.06 199 MET A O 1
ATOM 1573 N N . CYS A 1 200 ? 0.949 -3.174 5.922 1 93.19 200 CYS A N 1
ATOM 1574 C CA . CYS A 1 200 ? 0.35 -3.271 7.246 1 93.19 200 CYS A CA 1
ATOM 1575 C C . CYS A 1 200 ? 1.406 -3.117 8.336 1 93.19 200 CYS A C 1
ATOM 1577 O O . CYS A 1 200 ? 1.091 -2.73 9.461 1 93.19 200 CYS A O 1
ATOM 1579 N N . MET A 1 201 ? 2.639 -3.377 7.965 1 90.12 201 MET A N 1
ATOM 1580 C CA . MET A 1 201 ? 3.74 -3.223 8.914 1 90.12 201 MET A CA 1
ATOM 1581 C C . MET A 1 201 ? 4.402 -1.858 8.758 1 90.12 201 MET A C 1
ATOM 1583 O O . MET A 1 201 ? 4.836 -1.26 9.742 1 90.12 201 MET A O 1
ATOM 1587 N N . VAL A 1 202 ? 4.414 -1.382 7.578 1 89.19 202 VAL A N 1
ATOM 1588 C CA . VAL A 1 202 ? 5.129 -0.151 7.262 1 89.19 202 VAL A CA 1
ATOM 1589 C C . VAL A 1 202 ? 4.301 1.056 7.691 1 89.19 202 VAL A C 1
ATOM 1591 O O . VAL A 1 202 ? 4.848 2.055 8.164 1 89.19 202 VAL A O 1
ATOM 1594 N N . MET A 1 203 ? 2.982 0.982 7.617 1 89.75 203 MET A N 1
ATOM 1595 C CA . MET A 1 203 ? 2.135 2.16 7.77 1 89.75 203 MET A CA 1
ATOM 1596 C C . MET A 1 203 ? 1.587 2.26 9.188 1 89.75 203 MET A C 1
ATOM 1598 O O . MET A 1 203 ? 0.964 3.26 9.547 1 89.75 203 MET A O 1
ATOM 1602 N N . ARG A 1 204 ? 1.852 1.255 9.883 1 81.06 204 ARG A N 1
ATOM 1603 C CA . ARG A 1 204 ? 1.26 1.314 11.219 1 81.06 204 ARG A CA 1
ATOM 1604 C C . ARG A 1 204 ? 2.209 0.738 12.266 1 81.06 204 ARG A C 1
ATOM 1606 O O . ARG A 1 204 ? 3.176 0.055 11.922 1 81.06 204 ARG A O 1
ATOM 1613 N N . GLY A 1 205 ? 1.899 1.11 13.461 1 69.88 205 GLY A N 1
ATOM 1614 C CA . GLY A 1 205 ? 2.691 0.586 14.562 1 69.88 205 GLY A CA 1
ATOM 1615 C C . GLY A 1 205 ? 4.043 1.264 14.703 1 69.88 205 GLY A C 1
ATOM 1616 O O . GLY A 1 205 ? 4.121 2.494 14.75 1 69.88 205 GLY A O 1
ATOM 1617 N N . VAL A 1 206 ? 5.141 0.522 14.953 1 66.19 206 VAL A N 1
ATOM 1618 C CA . VAL A 1 206 ? 6.504 1.027 15.094 1 66.19 206 VAL A CA 1
ATOM 1619 C C . VAL A 1 206 ? 7.016 1.507 13.734 1 66.19 206 VAL A C 1
ATOM 1621 O O . VAL A 1 206 ? 7.996 2.252 13.664 1 66.19 206 VAL A O 1
ATOM 1624 N N . GLN A 1 207 ? 6.094 1.477 12.727 1 66.31 207 GLN A N 1
ATOM 1625 C CA . GLN A 1 207 ? 6.344 1.931 11.359 1 66.31 207 GLN A CA 1
ATOM 1626 C C . GLN A 1 207 ? 7.766 1.592 10.922 1 66.31 207 GLN A C 1
ATOM 1628 O O . GLN A 1 207 ? 8.648 2.451 10.945 1 66.31 207 GLN A O 1
ATOM 1633 N N . LYS A 1 208 ? 8.094 0.33 10.672 1 69.38 208 LYS A N 1
ATOM 1634 C CA . LYS A 1 208 ? 9.391 -0.135 10.18 1 69.38 208 LYS A CA 1
ATOM 1635 C C . LYS A 1 208 ? 9.492 0.042 8.672 1 69.38 208 LYS A C 1
ATOM 1637 O O . LYS A 1 208 ? 9.383 -0.928 7.914 1 69.38 208 LYS A O 1
ATOM 1642 N N . ILE A 1 209 ? 9.844 1.146 8.18 1 73.12 209 ILE A N 1
ATOM 1643 C CA . ILE A 1 209 ? 9.797 1.559 6.785 1 73.12 209 ILE A CA 1
ATOM 1644 C C . ILE A 1 209 ? 10.75 0.701 5.957 1 73.12 209 ILE A C 1
ATOM 1646 O O . ILE A 1 209 ? 10.445 0.349 4.816 1 73.12 209 ILE A O 1
ATOM 1650 N N . ASN A 1 210 ? 11.734 0.139 6.582 1 79.38 210 ASN A N 1
ATOM 1651 C CA . ASN A 1 210 ? 12.734 -0.57 5.781 1 79.38 210 ASN A CA 1
ATOM 1652 C C . ASN A 1 210 ? 12.648 -2.08 5.988 1 79.38 210 ASN A C 1
ATOM 1654 O O . ASN A 1 210 ? 13.516 -2.822 5.539 1 79.38 210 ASN A O 1
ATOM 1658 N N . SER A 1 211 ? 11.562 -2.475 6.496 1 87.44 211 SER A N 1
ATOM 1659 C CA . SER A 1 211 ? 11.438 -3.9 6.777 1 87.44 211 SER A CA 1
ATOM 1660 C C . SER A 1 211 ? 11 -4.676 5.535 1 87.44 211 SER A C 1
ATOM 1662 O O . SER A 1 211 ? 10.156 -4.199 4.766 1 87.44 211 SER A O 1
ATOM 1664 N N . LYS A 1 212 ? 11.758 -5.797 5.309 1 94.56 212 LYS A N 1
ATOM 1665 C CA . LYS A 1 212 ? 11.398 -6.734 4.246 1 94.56 212 LYS A CA 1
ATOM 1666 C C . LYS A 1 212 ? 11.281 -8.156 4.785 1 94.56 212 LYS A C 1
ATOM 1668 O O . LYS A 1 212 ? 12.062 -8.57 5.637 1 94.56 212 LYS A O 1
ATOM 1673 N N . THR A 1 213 ? 10.289 -8.891 4.328 1 96.75 213 THR A N 1
ATOM 1674 C CA . THR A 1 213 ? 10.086 -10.297 4.672 1 96.75 213 THR A CA 1
ATOM 1675 C C . THR A 1 213 ? 10.539 -11.195 3.525 1 96.75 213 THR A C 1
ATOM 1677 O O . THR A 1 213 ? 10.219 -10.938 2.361 1 96.75 213 THR A O 1
ATOM 1680 N N . VAL A 1 214 ? 11.359 -12.219 3.848 1 98.25 214 VAL A N 1
ATOM 1681 C CA . VAL A 1 214 ? 11.812 -13.18 2.848 1 98.25 214 VAL A CA 1
ATOM 1682 C C . VAL A 1 214 ? 11.25 -14.562 3.17 1 98.25 214 VAL A C 1
ATOM 1684 O O . VAL A 1 214 ? 11.344 -15.023 4.309 1 98.25 214 VAL A O 1
ATOM 1687 N N . THR A 1 215 ? 10.586 -15.211 2.225 1 98.62 215 THR A N 1
ATOM 1688 C CA . THR A 1 215 ? 10.109 -16.578 2.336 1 98.62 215 THR A CA 1
ATOM 1689 C C . THR A 1 215 ? 10.625 -17.438 1.18 1 98.62 215 THR A C 1
ATOM 1691 O O . THR A 1 215 ? 10.93 -16.906 0.105 1 98.62 215 THR A O 1
ATOM 1694 N N . SER A 1 216 ? 10.836 -18.719 1.428 1 98.56 216 SER A N 1
ATOM 1695 C CA . SER A 1 216 ? 11.32 -19.625 0.389 1 98.56 216 SER A CA 1
ATOM 1696 C C . SER A 1 216 ? 10.648 -20.984 0.478 1 98.56 216 SER A C 1
ATOM 1698 O O . SER A 1 216 ? 10.234 -21.406 1.559 1 98.56 216 SER A O 1
ATOM 1700 N N . THR A 1 217 ? 10.453 -21.609 -0.633 1 98.75 217 THR A N 1
ATOM 1701 C CA . THR A 1 217 ? 10.016 -23 -0.763 1 98.75 217 THR A CA 1
ATOM 1702 C C . THR A 1 217 ? 10.898 -23.75 -1.752 1 98.75 217 THR A C 1
ATOM 1704 O O . THR A 1 217 ? 11.148 -23.266 -2.859 1 98.75 217 THR A O 1
ATOM 1707 N N . MET A 1 218 ? 11.445 -24.844 -1.287 1 98.5 218 MET A N 1
ATOM 1708 C CA . MET A 1 218 ? 12.258 -25.734 -2.107 1 98.5 218 MET A CA 1
ATOM 1709 C C . MET A 1 218 ? 11.586 -27.094 -2.264 1 98.5 218 MET A C 1
ATOM 1711 O O . MET A 1 218 ? 11.188 -27.703 -1.276 1 98.5 218 MET A O 1
ATOM 1715 N N . LEU A 1 219 ? 11.438 -27.516 -3.457 1 98.25 219 LEU A N 1
ATOM 1716 C CA . LEU A 1 219 ? 10.836 -28.812 -3.738 1 98.25 219 LEU A CA 1
ATOM 1717 C C . LEU A 1 219 ? 11.758 -29.656 -4.609 1 98.25 219 LEU A C 1
ATOM 1719 O O . LEU A 1 219 ? 12.586 -29.125 -5.355 1 98.25 219 LEU A O 1
ATOM 1723 N N . GLY A 1 220 ? 11.68 -31.016 -4.539 1 97.62 220 GLY A N 1
ATOM 1724 C CA . GLY A 1 220 ? 12.5 -31.906 -5.344 1 97.62 220 GLY A CA 1
ATOM 1725 C C . GLY A 1 220 ? 13.984 -31.75 -5.082 1 97.62 220 GLY A C 1
ATOM 1726 O O . GLY A 1 220 ? 14.422 -31.734 -3.928 1 97.62 220 GLY A O 1
ATOM 1727 N N . VAL A 1 221 ? 14.719 -31.688 -6.207 1 97.12 221 VAL A N 1
ATOM 1728 C CA . VAL A 1 221 ? 16.172 -31.703 -6.098 1 97.12 221 VAL A CA 1
ATOM 1729 C C . VAL A 1 221 ? 16.641 -30.438 -5.367 1 97.12 221 VAL A C 1
ATOM 1731 O O . VAL A 1 221 ? 17.719 -30.422 -4.781 1 97.12 221 VAL A O 1
ATOM 1734 N N . PHE A 1 222 ? 15.852 -29.375 -5.344 1 97.38 222 PHE A N 1
ATOM 1735 C CA . PHE A 1 222 ? 16.219 -28.156 -4.625 1 97.38 222 PHE A CA 1
ATOM 1736 C C . PHE A 1 222 ? 16.203 -28.391 -3.121 1 97.38 222 PHE A C 1
ATOM 1738 O O . PHE A 1 222 ? 16.906 -27.703 -2.375 1 97.38 222 PHE A O 1
ATOM 1745 N N . ARG A 1 223 ? 15.383 -29.234 -2.705 1 96.94 223 ARG A N 1
ATOM 1746 C CA . ARG A 1 223 ? 15.305 -29.578 -1.29 1 96.94 223 ARG A CA 1
ATOM 1747 C C . ARG A 1 223 ? 16.328 -30.641 -0.929 1 96.94 223 ARG A C 1
ATOM 1749 O O . ARG A 1 223 ? 16.953 -30.578 0.132 1 96.94 223 ARG A O 1
ATOM 1756 N N . GLU A 1 224 ? 16.578 -31.578 -1.831 1 97.38 224 GLU A N 1
ATOM 1757 C CA . GLU A 1 224 ? 17.359 -32.781 -1.559 1 97.38 224 GLU A CA 1
ATOM 1758 C C . GLU A 1 224 ? 18.844 -32.531 -1.757 1 97.38 224 GLU A C 1
ATOM 1760 O O . GLU A 1 224 ? 19.688 -33.156 -1.094 1 97.38 224 GLU A O 1
ATOM 1765 N N . ASP A 1 225 ? 19.219 -31.703 -2.709 1 97.06 225 ASP A N 1
ATOM 1766 C CA . ASP A 1 225 ? 20.609 -31.484 -3.084 1 97.06 225 ASP A CA 1
ATOM 1767 C C . ASP A 1 225 ? 21.062 -30.078 -2.682 1 97.06 225 ASP A C 1
ATOM 1769 O O . ASP A 1 225 ? 20.719 -29.094 -3.334 1 97.06 225 ASP A O 1
ATOM 1773 N N . PRO A 1 226 ? 21.922 -29.984 -1.725 1 96.88 226 PRO A N 1
ATOM 1774 C CA . PRO A 1 226 ? 22.375 -28.688 -1.241 1 96.88 226 PRO A CA 1
ATOM 1775 C C . PRO A 1 226 ? 23.125 -27.891 -2.311 1 96.88 226 PRO A C 1
ATOM 1777 O O . PRO A 1 226 ? 23.078 -26.656 -2.32 1 96.88 226 PRO A O 1
ATOM 1780 N N . LYS A 1 227 ? 23.812 -28.562 -3.158 1 96.31 227 LYS A N 1
ATOM 1781 C CA . LYS A 1 227 ? 24.547 -27.859 -4.211 1 96.31 227 LYS A CA 1
ATOM 1782 C C . LYS A 1 227 ? 23.594 -27.125 -5.156 1 96.31 227 LYS A C 1
ATOM 1784 O O . LYS A 1 227 ? 23.844 -25.984 -5.523 1 96.31 227 LYS A O 1
ATOM 1789 N N . THR A 1 228 ? 22.547 -27.828 -5.508 1 95.44 228 THR A N 1
ATOM 1790 C CA . THR A 1 228 ? 21.547 -27.25 -6.379 1 95.44 228 THR A CA 1
ATOM 1791 C C . THR A 1 228 ? 20.891 -26.031 -5.711 1 95.44 228 THR A C 1
ATOM 1793 O O . THR A 1 228 ? 20.734 -24.984 -6.332 1 95.44 228 THR A O 1
ATOM 1796 N N . ARG A 1 229 ? 20.578 -26.172 -4.461 1 96.75 229 ARG A N 1
ATOM 1797 C CA . ARG A 1 229 ? 19.969 -25.094 -3.691 1 96.75 229 ARG A CA 1
ATOM 1798 C C . ARG A 1 229 ? 20.891 -23.891 -3.592 1 96.75 229 ARG A C 1
ATOM 1800 O O . ARG A 1 229 ? 20.453 -22.75 -3.791 1 96.75 229 ARG A O 1
ATOM 1807 N N . GLU A 1 230 ? 22.125 -24.156 -3.332 1 96.69 230 GLU A N 1
ATOM 1808 C CA . GLU A 1 230 ? 23.109 -23.078 -3.184 1 96.69 230 GLU A CA 1
ATOM 1809 C C . GLU A 1 230 ? 23.312 -22.344 -4.504 1 96.69 230 GLU A C 1
ATOM 1811 O O . GLU A 1 230 ? 23.469 -21.125 -4.52 1 96.69 230 GLU A O 1
ATOM 1816 N N . GLU A 1 231 ? 23.375 -23.078 -5.547 1 95.62 231 GLU A N 1
ATOM 1817 C CA . GLU A 1 231 ? 23.5 -22.453 -6.863 1 95.62 231 GLU A CA 1
ATOM 1818 C C . GLU A 1 231 ? 22.344 -21.5 -7.141 1 95.62 231 GLU A C 1
ATOM 1820 O O . GLU A 1 231 ? 22.562 -20.359 -7.574 1 95.62 231 GLU A O 1
ATOM 1825 N N . PHE A 1 232 ? 21.172 -21.984 -6.832 1 96.94 232 PHE A N 1
ATOM 1826 C CA . PHE A 1 232 ? 19.969 -21.172 -7.027 1 96.94 232 PHE A CA 1
ATOM 1827 C C . PHE A 1 232 ? 20.031 -19.906 -6.184 1 96.94 232 PHE A C 1
ATOM 1829 O O . PHE A 1 232 ? 19.906 -18.797 -6.707 1 96.94 232 PHE A O 1
ATOM 1836 N N . LEU A 1 233 ? 20.328 -20.047 -4.891 1 97.31 233 LEU A N 1
ATOM 1837 C CA . LEU A 1 233 ? 20.328 -18.922 -3.959 1 97.31 233 LEU A CA 1
ATOM 1838 C C . LEU A 1 233 ? 21.422 -17.922 -4.316 1 97.31 233 LEU A C 1
ATOM 1840 O O . LEU A 1 233 ? 21.25 -16.703 -4.156 1 97.31 233 LEU A O 1
ATOM 1844 N N . SER A 1 234 ? 22.516 -18.375 -4.844 1 96.62 234 SER A N 1
ATOM 1845 C CA . SER A 1 234 ? 23.625 -17.5 -5.223 1 96.62 234 SER A CA 1
ATOM 1846 C C . SER A 1 234 ? 23.281 -16.672 -6.449 1 96.62 234 SER A C 1
ATOM 1848 O O . SER A 1 234 ? 23.703 -15.516 -6.566 1 96.62 234 SER A O 1
ATOM 1850 N N . LEU A 1 235 ? 22.469 -17.203 -7.281 1 94.94 235 LEU A N 1
ATOM 1851 C CA . LEU A 1 235 ? 22.188 -16.562 -8.555 1 94.94 235 LEU A CA 1
ATOM 1852 C C . LEU A 1 235 ? 21.047 -15.539 -8.398 1 94.94 235 LEU A C 1
ATOM 1854 O O . LEU A 1 235 ? 20.859 -14.68 -9.258 1 94.94 235 LEU A O 1
ATOM 1858 N N . ILE A 1 236 ? 20.328 -15.594 -7.316 1 94.31 236 ILE A N 1
ATOM 1859 C CA . ILE A 1 236 ? 19.219 -14.664 -7.199 1 94.31 236 ILE A CA 1
ATOM 1860 C C . ILE A 1 236 ? 19.609 -13.516 -6.27 1 94.31 236 ILE A C 1
ATOM 1862 O O . ILE A 1 236 ? 18.781 -12.641 -5.973 1 94.31 236 ILE A O 1
ATOM 1866 N N . ARG A 1 237 ? 20.812 -13.484 -5.738 1 87.75 237 ARG A N 1
ATOM 1867 C CA . ARG A 1 237 ? 21.328 -12.375 -4.934 1 87.75 237 ARG A CA 1
ATOM 1868 C C . ARG A 1 237 ? 21.625 -11.156 -5.801 1 87.75 237 ARG A C 1
ATOM 1870 O O . ARG A 1 237 ? 22.031 -11.297 -6.957 1 87.75 237 ARG A O 1
ATOM 1877 N N . MET B 1 1 ? -1.66 48.156 75.188 1 30.77 1 MET B N 1
ATOM 1878 C CA . MET B 1 1 ? -2.062 46.781 74.938 1 30.77 1 MET B CA 1
ATOM 1879 C C . MET B 1 1 ? -3.178 46.688 73.938 1 30.77 1 MET B C 1
ATOM 1881 O O . MET B 1 1 ? -4.332 47 74.188 1 30.77 1 MET B O 1
ATOM 1885 N N . GLU B 1 2 ? -2.832 47.188 72.688 1 35.34 2 GLU B N 1
ATOM 1886 C CA . GLU B 1 2 ? -3.65 47.25 71.438 1 35.34 2 GLU B CA 1
ATOM 1887 C C . GLU B 1 2 ? -4.113 45.844 71.062 1 35.34 2 GLU B C 1
ATOM 1889 O O . GLU B 1 2 ? -3.299 44.938 70.875 1 35.34 2 GLU B O 1
ATOM 1894 N N . THR B 1 3 ? -5.363 45.438 71.375 1 38.62 3 THR B N 1
ATOM 1895 C CA . THR B 1 3 ? -6.125 44.219 71.125 1 38.62 3 THR B CA 1
ATOM 1896 C C . THR B 1 3 ? -6.336 43.969 69.625 1 38.62 3 THR B C 1
ATOM 1898 O O . THR B 1 3 ? -6.93 44.812 68.938 1 38.62 3 THR B O 1
ATOM 1901 N N . GLU B 1 4 ? -5.375 43.344 69 1 37.59 4 GLU B N 1
ATOM 1902 C CA . GLU B 1 4 ? -5.441 42.812 67.625 1 37.59 4 GLU B CA 1
ATOM 1903 C C . GLU B 1 4 ? -6.68 41.969 67.438 1 37.59 4 GLU B C 1
ATOM 1905 O O . GLU B 1 4 ? -6.961 41.062 68.25 1 37.59 4 GLU B O 1
ATOM 1910 N N . ASN B 1 5 ? -7.688 42.469 66.75 1 41.03 5 ASN B N 1
ATOM 1911 C CA . ASN B 1 5 ? -9.008 41.938 66.438 1 41.03 5 ASN B CA 1
ATOM 1912 C C . ASN B 1 5 ? -8.922 40.656 65.625 1 41.03 5 ASN B C 1
ATOM 1914 O O . ASN B 1 5 ? -8.305 40.625 64.562 1 41.03 5 ASN B O 1
ATOM 1918 N N . PRO B 1 6 ? -9.234 39.438 66.188 1 47.56 6 PRO B N 1
ATOM 1919 C CA . PRO B 1 6 ? -9.18 38.062 65.688 1 47.56 6 PRO B CA 1
ATOM 1920 C C . PRO B 1 6 ? -10.078 37.844 64.5 1 47.56 6 PRO B C 1
ATOM 1922 O O . PRO B 1 6 ? -10.023 36.781 63.844 1 47.56 6 PRO B O 1
ATOM 1925 N N . VAL B 1 7 ? -10.906 38.812 64.125 1 48.59 7 VAL B N 1
ATOM 1926 C CA . VAL B 1 7 ? -11.914 38.531 63.094 1 48.59 7 VAL B CA 1
ATOM 1927 C C . VAL B 1 7 ? -11.266 38.5 61.719 1 48.59 7 VAL B C 1
ATOM 1929 O O . VAL B 1 7 ? -11.82 37.938 60.75 1 48.59 7 VAL B O 1
ATOM 1932 N N . LYS B 1 8 ? -10.164 39.156 61.469 1 51.19 8 LYS B N 1
ATOM 1933 C CA . LYS B 1 8 ? -9.641 39.25 60.125 1 51.19 8 LYS B CA 1
ATOM 1934 C C . LYS B 1 8 ? -9.008 37.906 59.688 1 51.19 8 LYS B C 1
ATOM 1936 O O . LYS B 1 8 ? -8.898 37.625 58.5 1 51.19 8 LYS B O 1
ATOM 1941 N N . SER B 1 9 ? -8.602 37.125 60.719 1 51 9 SER B N 1
ATOM 1942 C CA . SER B 1 9 ? -7.891 35.906 60.344 1 51 9 SER B CA 1
ATOM 1943 C C . SER B 1 9 ? -8.852 34.812 59.906 1 51 9 SER B C 1
ATOM 1945 O O . SER B 1 9 ? -8.531 34.031 59 1 51 9 SER B O 1
ATOM 1947 N N . LEU B 1 10 ? -10.133 34.844 60.344 1 51.62 10 LEU B N 1
ATOM 1948 C CA . LEU B 1 10 ? -11.062 33.781 60 1 51.62 10 LEU B CA 1
ATOM 1949 C C . LEU B 1 10 ? -11.609 34 58.594 1 51.62 10 LEU B C 1
ATOM 1951 O O . LEU B 1 10 ? -11.789 33.031 57.844 1 51.62 10 LEU B O 1
ATOM 1955 N N . ALA B 1 11 ? -11.766 35.281 58.156 1 53.53 11 ALA B N 1
ATOM 1956 C CA . ALA B 1 11 ? -12.32 35.531 56.844 1 53.53 11 ALA B CA 1
ATOM 1957 C C . ALA B 1 11 ? -11.328 35.156 55.75 1 53.53 11 ALA B C 1
ATOM 1959 O O . ALA B 1 11 ? -11.719 34.594 54.719 1 53.53 11 ALA B O 1
ATOM 1960 N N . THR B 1 12 ? -10.031 35.281 56.031 1 58.62 12 THR B N 1
ATOM 1961 C CA . THR B 1 12 ? -9.047 34.938 55 1 58.62 12 THR B CA 1
ATOM 1962 C C . THR B 1 12 ? -8.93 33.406 54.844 1 58.62 12 THR B C 1
ATOM 1964 O O . THR B 1 12 ? -8.781 32.906 53.719 1 58.62 12 THR B O 1
ATOM 1967 N N . ARG B 1 13 ? -9.203 32.719 55.969 1 58.41 13 ARG B N 1
ATOM 1968 C CA . ARG B 1 13 ? -9.133 31.25 55.875 1 58.41 13 ARG B CA 1
ATOM 1969 C C . ARG B 1 13 ? -10.352 30.688 55.156 1 58.41 13 ARG B C 1
ATOM 1971 O O . ARG B 1 13 ? -10.234 29.766 54.344 1 58.41 13 ARG B O 1
ATOM 1978 N N . SER B 1 14 ? -11.477 31.266 55.438 1 56.22 14 SER B N 1
ATOM 1979 C CA . SER B 1 14 ? -12.695 30.781 54.781 1 56.22 14 SER B CA 1
ATOM 1980 C C . SER B 1 14 ? -12.688 31.094 53.281 1 56.22 14 SER B C 1
ATOM 1982 O O . SER B 1 14 ? -13.133 30.281 52.469 1 56.22 14 SER B O 1
ATOM 1984 N N . MET B 1 15 ? -12.102 32.188 52.875 1 54.97 15 MET B N 1
ATOM 1985 C CA . MET B 1 15 ? -12.016 32.562 51.469 1 54.97 15 MET B CA 1
ATOM 1986 C C . MET B 1 15 ? -10.984 31.688 50.75 1 54.97 15 MET B C 1
ATOM 1988 O O . MET B 1 15 ? -11.203 31.266 49.625 1 54.97 15 MET B O 1
ATOM 1992 N N . LEU B 1 16 ? -9.922 31.312 51.469 1 58.38 16 LEU B N 1
ATOM 1993 C CA . LEU B 1 16 ? -8.922 30.438 50.875 1 58.38 16 LEU B CA 1
ATOM 1994 C C . LEU B 1 16 ? -9.461 29.016 50.75 1 58.38 16 LEU B C 1
ATOM 1996 O O . LEU B 1 16 ? -9.195 28.328 49.75 1 58.38 16 LEU B O 1
ATOM 2000 N N . GLU B 1 17 ? -10.219 28.641 51.75 1 58.69 17 GLU B N 1
ATOM 2001 C CA . GLU B 1 17 ? -10.844 27.312 51.688 1 58.69 17 GLU B CA 1
ATOM 2002 C C . GLU B 1 17 ? -11.898 27.281 50.562 1 58.69 17 GLU B C 1
ATOM 2004 O O . GLU B 1 17 ? -12.031 26.281 49.875 1 58.69 17 GLU B O 1
ATOM 2009 N N . SER B 1 18 ? -12.547 28.359 50.438 1 61.12 18 SER B N 1
ATOM 2010 C CA . SER B 1 18 ? -13.555 28.438 49.375 1 61.12 18 SER B CA 1
ATOM 2011 C C . SER B 1 18 ? -12.906 28.516 48 1 61.12 18 SER B C 1
ATOM 2013 O O . SER B 1 18 ? -13.398 27.906 47.031 1 61.12 18 SER B O 1
ATOM 2015 N N . PHE B 1 19 ? -11.75 29.125 47.969 1 56.66 19 PHE B N 1
ATOM 2016 C CA . PHE B 1 19 ? -11.023 29.172 46.688 1 56.66 19 PHE B CA 1
ATOM 2017 C C . PHE B 1 19 ? -10.438 27.812 46.344 1 56.66 19 PHE B C 1
ATOM 2019 O O . PHE B 1 19 ? -10.461 27.391 45.188 1 56.66 19 PHE B O 1
ATOM 2026 N N . ASP B 1 20 ? -9.969 27.188 47.344 1 58.91 20 ASP B N 1
ATOM 2027 C CA . ASP B 1 20 ? -9.414 25.844 47.156 1 58.91 20 ASP B CA 1
ATOM 2028 C C . ASP B 1 20 ? -10.508 24.844 46.781 1 58.91 20 ASP B C 1
ATOM 2030 O O . ASP B 1 20 ? -10.289 23.984 45.906 1 58.91 20 ASP B O 1
ATOM 2034 N N . MET B 1 21 ? -11.625 25.094 47.344 1 58.69 21 MET B N 1
ATOM 2035 C CA . MET B 1 21 ? -12.75 24.219 47.031 1 58.69 21 MET B CA 1
ATOM 2036 C C . MET B 1 21 ? -13.273 24.484 45.625 1 58.69 21 MET B C 1
ATOM 2038 O O . MET B 1 21 ? -13.617 23.547 44.906 1 58.69 21 MET B O 1
ATOM 2042 N N . LYS B 1 22 ? -13.281 25.734 45.219 1 59.88 22 LYS B N 1
ATOM 2043 C CA . LYS B 1 22 ? -13.703 26.062 43.875 1 59.88 22 LYS B CA 1
ATOM 2044 C C . LYS B 1 22 ? -12.672 25.609 42.844 1 59.88 22 LYS B C 1
ATOM 2046 O O . LYS B 1 22 ? -13.031 25.109 41.781 1 59.88 22 LYS B O 1
ATOM 2051 N N . GLU B 1 23 ? -11.438 25.672 43.219 1 59.69 23 GLU B N 1
ATOM 2052 C CA . GLU B 1 23 ? -10.391 25.188 42.312 1 59.69 23 GLU B CA 1
ATOM 2053 C C . GLU B 1 23 ? -10.406 23.672 42.219 1 59.69 23 GLU B C 1
ATOM 2055 O O . GLU B 1 23 ? -10.227 23.094 41.156 1 59.69 23 GLU B O 1
ATOM 2060 N N . GLN B 1 24 ? -10.703 23.047 43.344 1 59.41 24 GLN B N 1
ATOM 2061 C CA . GLN B 1 24 ? -10.812 21.578 43.344 1 59.41 24 GLN B CA 1
ATOM 2062 C C . GLN B 1 24 ? -12.055 21.125 42.594 1 59.41 24 GLN B C 1
ATOM 2064 O O . GLN B 1 24 ? -12.016 20.125 41.875 1 59.41 24 GLN B O 1
ATOM 2069 N N . THR B 1 25 ? -13.047 21.906 42.75 1 60.16 25 THR B N 1
ATOM 2070 C CA . THR B 1 25 ? -14.266 21.562 42 1 60.16 25 THR B CA 1
ATOM 2071 C C . THR B 1 25 ? -14.094 21.797 40.5 1 60.16 25 THR B C 1
ATOM 2073 O O . THR B 1 25 ? -14.562 21 39.688 1 60.16 25 THR B O 1
ATOM 2076 N N . THR B 1 26 ? -13.32 22.844 40.188 1 58.94 26 THR B N 1
ATOM 2077 C CA . THR B 1 26 ? -13.062 23.125 38.781 1 58.94 26 THR B CA 1
ATOM 2078 C C . THR B 1 26 ? -12.102 22.094 38.219 1 58.94 26 THR B C 1
ATOM 2080 O O . THR B 1 26 ? -12.289 21.641 37.062 1 58.94 26 THR B O 1
ATOM 2083 N N . GLU B 1 27 ? -11.156 21.688 39.031 1 59.91 27 GLU B N 1
ATOM 2084 C CA . GLU B 1 27 ? -10.242 20.641 38.562 1 59.91 27 GLU B CA 1
ATOM 2085 C C . GLU B 1 27 ? -10.945 19.297 38.469 1 59.91 27 GLU B C 1
ATOM 2087 O O . GLU B 1 27 ? -10.703 18.516 37.562 1 59.91 27 GLU B O 1
ATOM 2092 N N . TYR B 1 28 ? -11.75 19.031 39.469 1 56.41 28 TYR B N 1
ATOM 2093 C CA . TYR B 1 28 ? -12.516 17.781 39.469 1 56.41 28 TYR B CA 1
ATOM 2094 C C . TYR B 1 28 ? -13.492 17.75 38.281 1 56.41 28 TYR B C 1
ATOM 2096 O O . TYR B 1 28 ? -13.664 16.703 37.656 1 56.41 28 TYR B O 1
ATOM 2104 N N . GLN B 1 29 ? -14.078 18.875 38 1 55.16 29 GLN B N 1
ATOM 2105 C CA . GLN B 1 29 ? -14.992 18.953 36.844 1 55.16 29 GLN B CA 1
ATOM 2106 C C . GLN B 1 29 ? -14.242 18.812 35.531 1 55.16 29 GLN B C 1
ATOM 2108 O O . GLN B 1 29 ? -14.734 18.188 34.594 1 55.16 29 GLN B O 1
ATOM 2113 N N . LYS B 1 30 ? -13.078 19.344 35.5 1 58.09 30 LYS B N 1
ATOM 2114 C CA . LYS B 1 30 ? -12.25 19.203 34.281 1 58.09 30 LYS B CA 1
ATOM 2115 C C . LYS B 1 30 ? -11.781 17.766 34.125 1 58.09 30 LYS B C 1
ATOM 2117 O O . LYS B 1 30 ? -11.766 17.234 33 1 58.09 30 LYS B O 1
ATOM 2122 N N . GLU B 1 31 ? -11.367 17.188 35.156 1 54.25 31 GLU B N 1
ATOM 2123 C CA . GLU B 1 31 ? -10.93 15.789 35.094 1 54.25 31 GLU B CA 1
ATOM 2124 C C . GLU B 1 31 ? -12.094 14.867 34.719 1 54.25 31 GLU B C 1
ATOM 2126 O O . GLU B 1 31 ? -11.914 13.93 33.938 1 54.25 31 GLU B O 1
ATOM 2131 N N . LYS B 1 32 ? -13.219 15.172 35.344 1 55.97 32 LYS B N 1
ATOM 2132 C CA . LYS B 1 32 ? -14.406 14.391 35 1 55.97 32 LYS B CA 1
ATOM 2133 C C . LYS B 1 32 ? -14.828 14.609 33.562 1 55.97 32 LYS B C 1
ATOM 2135 O O . LYS B 1 32 ? -15.211 13.664 32.875 1 55.97 32 LYS B O 1
ATOM 2140 N N . LYS B 1 33 ? -14.75 15.805 33.062 1 55.59 33 LYS B N 1
ATOM 2141 C CA . LYS B 1 33 ? -15.078 16.094 31.688 1 55.59 33 LYS B CA 1
ATOM 2142 C C . LYS B 1 33 ? -14.062 15.461 30.734 1 55.59 33 LYS B C 1
ATOM 2144 O O . LYS B 1 33 ? -14.43 14.922 29.688 1 55.59 33 LYS B O 1
ATOM 2149 N N . ASP B 1 34 ? -12.82 15.391 31.172 1 60.56 34 ASP B N 1
ATOM 2150 C CA . ASP B 1 34 ? -11.773 14.742 30.375 1 60.56 34 ASP B CA 1
ATOM 2151 C C . ASP B 1 34 ? -11.953 13.227 30.375 1 60.56 34 ASP B C 1
ATOM 2153 O O . ASP B 1 34 ? -11.766 12.578 29.344 1 60.56 34 ASP B O 1
ATOM 2157 N N . THR B 1 35 ? -12.328 12.719 31.562 1 58.88 35 THR B N 1
ATOM 2158 C CA . THR B 1 35 ? -12.586 11.289 31.656 1 58.88 35 THR B CA 1
ATOM 2159 C C . THR B 1 35 ? -13.836 10.914 30.859 1 58.88 35 THR B C 1
ATOM 2161 O O . THR B 1 35 ? -13.859 9.875 30.188 1 58.88 35 THR B O 1
ATOM 2164 N N . ASN B 1 36 ? -14.844 11.742 31.016 1 56.47 36 ASN B N 1
ATOM 2165 C CA . ASN B 1 36 ? -16.078 11.5 30.25 1 56.47 36 ASN B CA 1
ATOM 2166 C C . ASN B 1 36 ? -15.836 11.609 28.75 1 56.47 36 ASN B C 1
ATOM 2168 O O . ASN B 1 36 ? -16.375 10.82 27.969 1 56.47 36 ASN B O 1
ATOM 2172 N N . GLN B 1 37 ? -15.109 12.594 28.375 1 57.75 37 GLN B N 1
ATOM 2173 C CA . GLN B 1 37 ? -14.789 12.75 26.969 1 57.75 37 GLN B CA 1
ATOM 2174 C C . GLN B 1 37 ? -13.969 11.57 26.453 1 57.75 37 GLN B C 1
ATOM 2176 O O . GLN B 1 37 ? -14.18 11.094 25.328 1 57.75 37 GLN B O 1
ATOM 2181 N N . LYS B 1 38 ? -13.086 11.141 27.281 1 62.78 38 LYS B N 1
ATOM 2182 C CA . LYS B 1 38 ? -12.305 9.961 26.922 1 62.78 38 LYS B CA 1
ATOM 2183 C C . LYS B 1 38 ? -13.195 8.727 26.812 1 62.78 38 LYS B C 1
ATOM 2185 O O . LYS B 1 38 ? -13.008 7.902 25.906 1 62.78 38 LYS B O 1
ATOM 2190 N N . GLN B 1 39 ? -14.07 8.625 27.781 1 58.91 39 GLN B N 1
ATOM 2191 C CA . GLN B 1 39 ? -15 7.508 27.719 1 58.91 39 GLN B CA 1
ATOM 2192 C C . GLN B 1 39 ? -15.898 7.598 26.484 1 58.91 39 GLN B C 1
ATOM 2194 O O . GLN B 1 39 ? -16.156 6.59 25.828 1 58.91 39 GLN B O 1
ATOM 2199 N N . LEU B 1 40 ? -16.391 8.766 26.203 1 57.47 40 LEU B N 1
ATOM 2200 C CA . LEU B 1 40 ? -17.219 8.969 25.016 1 57.47 40 LEU B CA 1
ATOM 2201 C C . LEU B 1 40 ? -16.422 8.695 23.75 1 57.47 40 LEU B C 1
ATOM 2203 O O . LEU B 1 40 ? -16.938 8.086 22.812 1 57.47 40 LEU B O 1
ATOM 2207 N N . ASN B 1 41 ? -15.188 9.039 23.812 1 70.44 41 ASN B N 1
ATOM 2208 C CA . ASN B 1 41 ? -14.328 8.766 22.672 1 70.44 41 ASN B CA 1
ATOM 2209 C C . ASN B 1 41 ? -14.086 7.266 22.484 1 70.44 41 ASN B C 1
ATOM 2211 O O . ASN B 1 41 ? -14.055 6.77 21.359 1 70.44 41 ASN B O 1
ATOM 2215 N N . GLY B 1 42 ? -14.008 6.656 23.656 1 72.06 42 GLY B N 1
ATOM 2216 C CA . GLY B 1 42 ? -13.836 5.215 23.609 1 72.06 42 GLY B CA 1
ATOM 2217 C C . GLY B 1 42 ? -15.047 4.484 23.062 1 72.06 42 GLY B C 1
ATOM 2218 O O . GLY B 1 42 ? -14.906 3.562 22.25 1 72.06 42 GLY B O 1
ATOM 2219 N N . VAL B 1 43 ? -16.219 4.957 23.453 1 70.06 43 VAL B N 1
ATOM 2220 C CA . VAL B 1 43 ? -17.469 4.344 22.984 1 70.06 43 VAL B CA 1
ATOM 2221 C C . VAL B 1 43 ? -17.641 4.605 21.5 1 70.06 43 VAL B C 1
ATOM 2223 O O . VAL B 1 43 ? -18.047 3.713 20.75 1 70.06 43 VAL B O 1
ATOM 2226 N N . VAL B 1 44 ? -17.297 5.727 21.094 1 78.31 44 VAL B N 1
ATOM 2227 C CA . VAL B 1 44 ? -17.438 6.094 19.688 1 78.31 44 VAL B CA 1
ATOM 2228 C C . VAL B 1 44 ? -16.453 5.293 18.844 1 78.31 44 VAL B C 1
ATOM 2230 O O . VAL B 1 44 ? -16.812 4.805 17.766 1 78.31 44 VAL B O 1
ATOM 2233 N N . GLU B 1 45 ? -15.328 5.082 19.453 1 85.94 45 GLU B N 1
ATOM 2234 C CA . GLU B 1 45 ? -14.305 4.34 18.719 1 85.94 45 GLU B CA 1
ATOM 2235 C C . GLU B 1 45 ? -14.688 2.867 18.594 1 85.94 45 GLU B C 1
ATOM 2237 O O . GLU B 1 45 ? -14.461 2.258 17.547 1 85.94 45 GLU B O 1
ATOM 2242 N N . THR B 1 46 ? -15.211 2.369 19.641 1 88.12 46 THR B N 1
ATOM 2243 C CA . THR B 1 46 ? -15.625 0.973 19.594 1 88.12 46 THR B CA 1
ATOM 2244 C C . THR B 1 46 ? -16.766 0.784 18.609 1 88.12 46 THR B C 1
ATOM 2246 O O . THR B 1 46 ? -16.797 -0.198 17.859 1 88.12 46 THR B O 1
ATOM 2249 N N . SER B 1 47 ? -17.688 1.72 18.672 1 91 47 SER B N 1
ATOM 2250 C CA . SER B 1 47 ? -18.812 1.663 17.734 1 91 47 SER B CA 1
ATOM 2251 C C . SER B 1 47 ? -18.328 1.784 16.297 1 91 47 SER B C 1
ATOM 2253 O O . SER B 1 47 ? -18.812 1.065 15.414 1 91 47 SER B O 1
ATOM 2255 N N . LEU B 1 48 ? -17.406 2.648 16.094 1 92.88 48 LEU B N 1
ATOM 2256 C CA . LEU B 1 48 ? -16.828 2.811 14.758 1 92.88 48 LEU B CA 1
ATOM 2257 C C . LEU B 1 48 ? -16.125 1.532 14.312 1 92.88 48 LEU B C 1
ATOM 2259 O O . LEU B 1 48 ? -16.328 1.08 13.18 1 92.88 48 LEU B O 1
ATOM 2263 N N . GLN B 1 49 ? -15.398 0.993 15.227 1 95.44 49 GLN B N 1
ATOM 2264 C CA . GLN B 1 49 ? -14.68 -0.231 14.898 1 95.44 49 GLN B CA 1
ATOM 2265 C C . GLN B 1 49 ? -15.641 -1.349 14.5 1 95.44 49 GLN B C 1
ATOM 2267 O O . GLN B 1 49 ? -15.375 -2.105 13.57 1 95.44 49 GLN B O 1
ATOM 2272 N N . GLU B 1 50 ? -16.688 -1.449 15.227 1 96.25 50 GLU B N 1
ATOM 2273 C CA . GLU B 1 50 ? -17.688 -2.482 14.945 1 96.25 50 GLU B CA 1
ATOM 2274 C C . GLU B 1 50 ? -18.328 -2.262 13.578 1 96.25 50 GLU B C 1
ATOM 2276 O O . GLU B 1 50 ? -18.531 -3.211 12.82 1 96.25 50 GLU B O 1
ATOM 2281 N N . GLN B 1 51 ? -18.641 -1.061 13.328 1 96.12 51 GLN B N 1
ATOM 2282 C CA . GLN B 1 51 ? -19.25 -0.727 12.039 1 96.12 51 GLN B CA 1
ATOM 2283 C C . GLN B 1 51 ? -18.297 -1.061 10.891 1 96.12 51 GLN B C 1
ATOM 2285 O O . GLN B 1 51 ? -18.703 -1.676 9.906 1 96.12 51 GLN B O 1
ATOM 2290 N N . LEU B 1 52 ? -17.109 -0.657 11.023 1 97.88 52 LEU B N 1
ATOM 2291 C CA . LEU B 1 52 ? -16.109 -0.937 9.992 1 97.88 52 LEU B CA 1
ATOM 2292 C C . LEU B 1 52 ? -15.883 -2.438 9.852 1 97.88 52 LEU B C 1
ATOM 2294 O O . LEU B 1 52 ? -15.758 -2.951 8.734 1 97.88 52 LEU B O 1
ATOM 2298 N N . SER B 1 53 ? -15.82 -3.104 10.953 1 98.12 53 SER B N 1
ATOM 2299 C CA . SER B 1 53 ? -15.633 -4.551 10.93 1 98.12 53 SER B CA 1
ATOM 2300 C C . SER B 1 53 ? -16.75 -5.242 10.156 1 98.12 53 SER B C 1
ATOM 2302 O O . SER B 1 53 ? -16.5 -6.172 9.391 1 98.12 53 SER B O 1
ATOM 2304 N N . SER B 1 54 ? -17.922 -4.777 10.383 1 97.94 54 SER B N 1
ATOM 2305 C CA . SER B 1 54 ? -19.062 -5.34 9.672 1 97.94 54 SER B CA 1
ATOM 2306 C C . SER B 1 54 ? -18.938 -5.129 8.164 1 97.94 54 SER B C 1
ATOM 2308 O O . SER B 1 54 ? -19.219 -6.039 7.379 1 97.94 54 SER B O 1
ATOM 2310 N N . SER B 1 55 ? -18.562 -3.965 7.793 1 97.94 55 SER B N 1
ATOM 2311 C CA . SER B 1 55 ? -18.375 -3.676 6.379 1 97.94 55 SER B CA 1
ATOM 2312 C C . SER B 1 55 ? -17.281 -4.559 5.777 1 97.94 55 SER B C 1
ATOM 2314 O O . SER B 1 55 ? -17.422 -5.062 4.66 1 97.94 55 SER B O 1
ATOM 2316 N N . TYR B 1 56 ? -16.188 -4.805 6.48 1 98.44 56 TYR B N 1
ATOM 2317 C CA . TYR B 1 56 ? -15.109 -5.652 5.984 1 98.44 56 TYR B CA 1
ATOM 2318 C C . TYR B 1 56 ? -15.547 -7.105 5.898 1 98.44 56 TYR B C 1
ATOM 2320 O O . TYR B 1 56 ? -15.117 -7.844 5.008 1 98.44 56 TYR B O 1
ATOM 2328 N N . ARG B 1 57 ? -16.406 -7.508 6.836 1 98.12 57 ARG B N 1
ATOM 2329 C CA . ARG B 1 57 ? -16.984 -8.844 6.73 1 98.12 57 ARG B CA 1
ATOM 2330 C C . ARG B 1 57 ? -17.797 -8.992 5.445 1 98.12 57 ARG B C 1
ATOM 2332 O O . ARG B 1 57 ? -17.672 -10 4.742 1 98.12 57 ARG B O 1
ATOM 2339 N N . ASP B 1 58 ? -18.578 -8.016 5.145 1 97.56 58 ASP B N 1
ATOM 2340 C CA . ASP B 1 58 ? -19.359 -8.008 3.912 1 97.56 58 ASP B CA 1
ATOM 2341 C C . ASP B 1 58 ? -18.453 -8.062 2.684 1 97.56 58 ASP B C 1
ATOM 2343 O O . ASP B 1 58 ? -18.766 -8.75 1.709 1 97.56 58 ASP B O 1
ATOM 2347 N N . ILE B 1 59 ? -17.375 -7.344 2.744 1 97.88 59 ILE B N 1
ATOM 2348 C CA . ILE B 1 59 ? -16.422 -7.316 1.643 1 97.88 59 ILE B CA 1
ATOM 2349 C C . ILE B 1 59 ? -15.836 -8.711 1.438 1 97.88 59 ILE B C 1
ATOM 2351 O O . ILE B 1 59 ? -15.773 -9.203 0.309 1 97.88 59 ILE B O 1
ATOM 2355 N N . LEU B 1 60 ? -15.414 -9.328 2.529 1 97.62 60 LEU B N 1
ATOM 2356 C CA . LEU B 1 60 ? -14.859 -10.672 2.443 1 97.62 60 LEU B CA 1
ATOM 2357 C C . LEU B 1 60 ? -15.859 -11.641 1.836 1 97.62 60 LEU B C 1
ATOM 2359 O O . LEU B 1 60 ? -15.516 -12.438 0.957 1 97.62 60 LEU B O 1
ATOM 2363 N N . GLU B 1 61 ? -17.094 -11.547 2.25 1 95.94 61 GLU B N 1
ATOM 2364 C CA . GLU B 1 61 ? -18.141 -12.406 1.716 1 95.94 61 GLU B CA 1
ATOM 2365 C C . GLU B 1 61 ? -18.391 -12.125 0.236 1 95.94 61 GLU B C 1
ATOM 2367 O O . GLU B 1 61 ? -18.578 -13.055 -0.553 1 95.94 61 GLU B O 1
ATOM 2372 N N . GLY B 1 62 ? -18.344 -10.891 -0.077 1 93.75 62 GLY B N 1
ATOM 2373 C CA . GLY B 1 62 ? -18.5 -10.516 -1.474 1 93.75 62 GLY B CA 1
ATOM 2374 C C . GLY B 1 62 ? -17.422 -11.094 -2.371 1 93.75 62 GLY B C 1
ATOM 2375 O O . GLY B 1 62 ? -17.703 -11.484 -3.51 1 93.75 62 GLY B O 1
ATOM 2376 N N . LEU B 1 63 ? -16.219 -11.227 -1.876 1 93.88 63 LEU B N 1
ATOM 2377 C CA . LEU B 1 63 ? -15.094 -11.75 -2.635 1 93.88 63 LEU B CA 1
ATOM 2378 C C . LEU B 1 63 ? -15.156 -13.266 -2.732 1 93.88 63 LEU B C 1
ATOM 2380 O O . LEU B 1 63 ? -14.305 -13.891 -3.363 1 93.88 63 LEU B O 1
ATOM 2384 N N . GLY B 1 64 ? -16.156 -13.852 -2.062 1 91.25 64 GLY B N 1
ATOM 2385 C CA . GLY B 1 64 ? -16.312 -15.297 -2.08 1 91.25 64 GLY B CA 1
ATOM 2386 C C . GLY B 1 64 ? -15.539 -15.992 -0.972 1 91.25 64 GLY B C 1
ATOM 2387 O O . GLY B 1 64 ? -15.406 -17.219 -0.97 1 91.25 64 GLY B O 1
ATOM 2388 N N . GLU B 1 65 ? -15.039 -15.203 0.013 1 93.81 65 GLU B N 1
ATOM 2389 C CA . GLU B 1 65 ? -14.312 -15.758 1.15 1 93.81 65 GLU B CA 1
ATOM 2390 C C . GLU B 1 65 ? -15.258 -16.141 2.283 1 93.81 65 GLU B C 1
ATOM 2392 O O . GLU B 1 65 ? -16.391 -15.641 2.348 1 93.81 65 GLU B O 1
ATOM 2397 N N . ASP B 1 66 ? -14.773 -17.078 3.039 1 94.5 66 ASP B N 1
ATOM 2398 C CA . ASP B 1 66 ? -15.461 -17.438 4.281 1 94.5 66 ASP B CA 1
ATOM 2399 C C . ASP B 1 66 ? -14.844 -16.719 5.473 1 94.5 66 ASP B C 1
ATOM 2401 O O . ASP B 1 66 ? -13.797 -17.109 5.98 1 94.5 66 ASP B O 1
ATOM 2405 N N . PRO B 1 67 ? -15.523 -15.742 5.91 1 94.88 67 PRO B N 1
ATOM 2406 C CA . PRO B 1 67 ? -14.953 -14.945 7 1 94.88 67 PRO B CA 1
ATOM 2407 C C . PRO B 1 67 ? -14.805 -15.734 8.297 1 94.88 67 PRO B C 1
ATOM 2409 O O . PRO B 1 67 ? -14.156 -15.273 9.234 1 94.88 67 PRO B O 1
ATOM 2412 N N . THR B 1 68 ? -15.352 -16.922 8.336 1 94.38 68 THR B N 1
ATOM 2413 C CA . THR B 1 68 ? -15.297 -17.703 9.57 1 94.38 68 THR B CA 1
ATOM 2414 C C . THR B 1 68 ? -14.156 -18.719 9.508 1 94.38 68 THR B C 1
ATOM 2416 O O . THR B 1 68 ? -13.883 -19.406 10.492 1 94.38 68 THR B O 1
ATOM 2419 N N . ARG B 1 69 ? -13.484 -18.734 8.406 1 93.81 69 ARG B N 1
ATOM 2420 C CA . ARG B 1 69 ? -12.359 -19.656 8.352 1 93.81 69 ARG B CA 1
ATOM 2421 C C . ARG B 1 69 ? -11.195 -19.156 9.203 1 93.81 69 ARG B C 1
ATOM 2423 O O . ARG B 1 69 ? -11.086 -17.953 9.461 1 93.81 69 ARG B O 1
ATOM 2430 N N . ALA B 1 70 ? -10.273 -19.984 9.641 1 92.12 70 ALA B N 1
ATOM 2431 C CA . ALA B 1 70 ? -9.203 -19.719 10.594 1 92.12 70 ALA B CA 1
ATOM 2432 C C . ALA B 1 70 ? -8.352 -18.516 10.148 1 92.12 70 ALA B C 1
ATOM 2434 O O . ALA B 1 70 ? -8.078 -17.625 10.938 1 92.12 70 ALA B O 1
ATOM 2435 N N . GLY B 1 71 ? -8.023 -18.328 8.984 1 91.88 71 GLY B N 1
ATOM 2436 C CA . GLY B 1 71 ? -7.156 -17.266 8.5 1 91.88 71 GLY B CA 1
ATOM 2437 C C . GLY B 1 71 ? -7.852 -15.922 8.414 1 91.88 71 GLY B C 1
ATOM 2438 O O . GLY B 1 71 ? -7.195 -14.875 8.422 1 91.88 71 GLY B O 1
ATOM 2439 N N . LEU B 1 72 ? -9.188 -15.883 8.477 1 96.31 72 LEU B N 1
ATOM 2440 C CA . LEU B 1 72 ? -9.93 -14.656 8.227 1 96.31 72 LEU B CA 1
ATOM 2441 C C . LEU B 1 72 ? -10.797 -14.281 9.422 1 96.31 72 LEU B C 1
ATOM 2443 O O . LEU B 1 72 ? -11.398 -13.211 9.453 1 96.31 72 LEU B O 1
ATOM 2447 N N . LEU B 1 73 ? -10.766 -15.07 10.477 1 96.38 73 LEU B N 1
ATOM 2448 C CA . LEU B 1 73 ? -11.68 -14.914 11.602 1 96.38 73 LEU B CA 1
ATOM 2449 C C . LEU B 1 73 ? -11.57 -13.508 12.195 1 96.38 73 LEU B C 1
ATOM 2451 O O . LEU B 1 73 ? -12.586 -12.875 12.484 1 96.38 73 LEU B O 1
ATOM 2455 N N . LYS B 1 74 ? -10.398 -13.047 12.367 1 97.62 74 LYS B N 1
ATOM 2456 C CA . LYS B 1 74 ? -10.195 -11.75 13 1 97.62 74 LYS B CA 1
ATOM 2457 C C . LYS B 1 74 ? -9.875 -10.68 11.961 1 97.62 74 LYS B C 1
ATOM 2459 O O . LYS B 1 74 ? -9.602 -9.523 12.305 1 97.62 74 LYS B O 1
ATOM 2464 N N . THR B 1 75 ? -9.922 -11.023 10.672 1 98.06 75 THR B N 1
ATOM 2465 C CA . THR B 1 75 ? -9.516 -10.117 9.602 1 98.06 75 THR B CA 1
ATOM 2466 C C . THR B 1 75 ? -10.43 -8.891 9.555 1 98.06 75 THR B C 1
ATOM 2468 O O . THR B 1 75 ? -9.945 -7.762 9.445 1 98.06 75 THR B O 1
ATOM 2471 N N . PRO B 1 76 ? -11.773 -9.039 9.727 1 98.12 76 PRO B N 1
ATOM 2472 C CA . PRO B 1 76 ? -12.617 -7.84 9.695 1 98.12 76 PRO B CA 1
ATOM 2473 C C . PRO B 1 76 ? -12.234 -6.828 10.773 1 98.12 76 PRO B C 1
ATOM 2475 O O . PRO B 1 76 ? -12.125 -5.633 10.492 1 98.12 76 PRO B O 1
ATOM 2478 N N . GLN B 1 77 ? -11.93 -7.336 11.906 1 97.81 77 GLN B N 1
ATOM 2479 C CA . GLN B 1 77 ? -11.547 -6.465 13.016 1 97.81 77 GLN B CA 1
ATOM 2480 C C . GLN B 1 77 ? -10.18 -5.836 12.773 1 97.81 77 GLN B C 1
ATOM 2482 O O . GLN B 1 77 ? -9.984 -4.645 13.023 1 97.81 77 GLN B O 1
ATOM 2487 N N . ARG B 1 78 ? -9.25 -6.609 12.344 1 97.69 78 ARG B N 1
ATOM 2488 C CA . ARG B 1 78 ? -7.891 -6.125 12.109 1 97.69 78 ARG B CA 1
ATOM 2489 C C . ARG B 1 78 ? -7.867 -5.109 10.969 1 97.69 78 ARG B C 1
ATOM 2491 O O . ARG B 1 78 ? -7.145 -4.113 11.031 1 97.69 78 ARG B O 1
ATOM 2498 N N . ALA B 1 79 ? -8.648 -5.387 9.922 1 98.06 79 ALA B N 1
ATOM 2499 C CA . ALA B 1 79 ? -8.758 -4.441 8.812 1 98.06 79 ALA B CA 1
ATOM 2500 C C . ALA B 1 79 ? -9.383 -3.127 9.281 1 98.06 79 ALA B C 1
ATOM 2502 O O . ALA B 1 79 ? -8.93 -2.047 8.898 1 98.06 79 ALA B O 1
ATOM 2503 N N . ALA B 1 80 ? -10.375 -3.219 10.133 1 97.94 80 ALA B N 1
ATOM 2504 C CA . ALA B 1 80 ? -11.016 -2.037 10.695 1 97.94 80 ALA B CA 1
ATOM 2505 C C . ALA B 1 80 ? -10.031 -1.209 11.516 1 97.94 80 ALA B C 1
ATOM 2507 O O . ALA B 1 80 ? -9.922 0.005 11.328 1 97.94 80 ALA B O 1
ATOM 2508 N N . LYS B 1 81 ? -9.305 -1.864 12.344 1 96.69 81 LYS B N 1
ATOM 2509 C CA . LYS B 1 81 ? -8.32 -1.184 13.188 1 96.69 81 LYS B CA 1
ATOM 2510 C C . LYS B 1 81 ? -7.246 -0.518 12.336 1 96.69 81 LYS B C 1
ATOM 2512 O O . LYS B 1 81 ? -6.824 0.605 12.617 1 96.69 81 LYS B O 1
ATOM 2517 N N . ALA B 1 82 ? -6.84 -1.255 11.344 1 96.94 82 ALA B N 1
ATOM 2518 C CA . ALA B 1 82 ? -5.84 -0.687 10.445 1 96.94 82 ALA B CA 1
ATOM 2519 C C . ALA B 1 82 ? -6.359 0.587 9.781 1 96.94 82 ALA B C 1
ATOM 2521 O O . ALA B 1 82 ? -5.672 1.612 9.773 1 96.94 82 ALA B O 1
ATOM 2522 N N . LEU B 1 83 ? -7.566 0.528 9.273 1 97.44 83 LEU B N 1
ATOM 2523 C CA . LEU B 1 83 ? -8.133 1.688 8.602 1 97.44 83 LEU B CA 1
ATOM 2524 C C . LEU B 1 83 ? -8.312 2.854 9.562 1 97.44 83 LEU B C 1
ATOM 2526 O O . LEU B 1 83 ? -8.062 4.008 9.203 1 97.44 83 LEU B O 1
ATOM 2530 N N . MET B 1 84 ? -8.703 2.537 10.773 1 95.44 84 MET B N 1
ATOM 2531 C CA . MET B 1 84 ? -8.844 3.572 11.797 1 95.44 84 MET B CA 1
ATOM 2532 C C . MET B 1 84 ? -7.504 4.238 12.078 1 95.44 84 MET B C 1
ATOM 2534 O O . MET B 1 84 ? -7.438 5.453 12.273 1 95.44 84 MET B O 1
ATOM 2538 N N . PHE B 1 85 ? -6.5 3.459 12.094 1 95.31 85 PHE B N 1
ATOM 2539 C CA . PHE B 1 85 ? -5.164 4.012 12.289 1 95.31 85 PHE B CA 1
ATOM 2540 C C . PHE B 1 85 ? -4.758 4.867 11.094 1 95.31 85 PHE B C 1
ATOM 2542 O O . PHE B 1 85 ? -4.215 5.961 11.258 1 95.31 85 PHE B O 1
ATOM 2549 N N . PHE B 1 86 ? -5.031 4.387 9.875 1 96.44 86 PHE B N 1
ATOM 2550 C CA . PHE B 1 86 ? -4.664 5.09 8.656 1 96.44 86 PHE B CA 1
ATOM 2551 C C . PHE B 1 86 ? -5.371 6.438 8.57 1 96.44 86 PHE B C 1
ATOM 2553 O O . PHE B 1 86 ? -4.918 7.34 7.863 1 96.44 86 PHE B O 1
ATOM 2560 N N . THR B 1 87 ? -6.484 6.574 9.273 1 95.88 87 THR B N 1
ATOM 2561 C CA . THR B 1 87 ? -7.285 7.785 9.156 1 95.88 87 THR B CA 1
ATOM 2562 C C . THR B 1 87 ? -7.395 8.492 10.5 1 95.88 87 THR B C 1
ATOM 2564 O O . THR B 1 87 ? -8.367 9.203 10.758 1 95.88 87 THR B O 1
ATOM 2567 N N . LYS B 1 88 ? -6.508 8.242 11.398 1 93.06 88 LYS B N 1
ATOM 2568 C CA . LYS B 1 88 ? -6.586 8.766 12.766 1 93.06 88 LYS B CA 1
ATOM 2569 C C . LYS B 1 88 ? -6.496 10.289 12.781 1 93.06 88 LYS B C 1
ATOM 2571 O O . LYS B 1 88 ? -6.895 10.93 13.758 1 93.06 88 LYS B O 1
ATOM 2576 N N . GLY B 1 89 ? -5.973 10.844 11.672 1 91.31 89 GLY B N 1
ATOM 2577 C CA . GLY B 1 89 ? -5.883 12.297 11.578 1 91.31 89 GLY B CA 1
ATOM 2578 C C . GLY B 1 89 ? -7.23 12.984 11.664 1 91.31 89 GLY B C 1
ATOM 2579 O O . GLY B 1 89 ? -7.32 14.125 12.109 1 91.31 89 GLY B O 1
ATOM 2580 N N . TYR B 1 90 ? -8.281 12.297 11.242 1 88.75 90 TYR B N 1
ATOM 2581 C CA . TYR B 1 90 ? -9.633 12.836 11.367 1 88.75 90 TYR B CA 1
ATOM 2582 C C . TYR B 1 90 ? -10 13.07 12.82 1 88.75 90 TYR B C 1
ATOM 2584 O O . TYR B 1 90 ? -10.68 14.047 13.148 1 88.75 90 TYR B O 1
ATOM 2592 N N . ARG B 1 91 ? -9.562 12.195 13.664 1 84.88 91 ARG B N 1
ATOM 2593 C CA . ARG B 1 91 ? -9.969 12.219 15.062 1 84.88 91 ARG B CA 1
ATOM 2594 C C . ARG B 1 91 ? -8.992 13.047 15.898 1 84.88 91 ARG B C 1
ATOM 2596 O O . ARG B 1 91 ? -9.32 13.477 17 1 84.88 91 ARG B O 1
ATOM 2603 N N . GLU B 1 92 ? -7.789 13.086 15.5 1 77.88 92 GLU B N 1
ATOM 2604 C CA . GLU B 1 92 ? -6.809 13.906 16.203 1 77.88 92 GLU B CA 1
ATOM 2605 C C . GLU B 1 92 ? -7.082 15.391 16 1 77.88 92 GLU B C 1
ATOM 2607 O O . GLU B 1 92 ? -6.707 16.219 16.844 1 77.88 92 GLU B O 1
ATOM 2612 N N . ASN B 1 93 ? -7.594 15.727 14.898 1 58.28 93 ASN B N 1
ATOM 2613 C CA . ASN B 1 93 ? -7.957 17.109 14.641 1 58.28 93 ASN B CA 1
ATOM 2614 C C . ASN B 1 93 ? -9.383 17.422 15.086 1 58.28 93 ASN B C 1
ATOM 2616 O O . ASN B 1 93 ? -10.008 18.359 14.594 1 58.28 93 ASN B O 1
ATOM 2620 N N . MET B 1 94 ? -10.117 16.438 15.664 1 48.84 94 MET B N 1
ATOM 2621 C CA . MET B 1 94 ? -11.562 16.5 15.844 1 48.84 94 MET B CA 1
ATOM 2622 C C . MET B 1 94 ? -11.961 17.734 16.641 1 48.84 94 MET B C 1
ATOM 2624 O O . MET B 1 94 ? -13.148 17.969 16.875 1 48.84 94 MET B O 1
ATOM 2628 N N . SER B 1 95 ? -11.312 18.094 17.672 1 39.81 95 SER B N 1
ATOM 2629 C CA . SER B 1 95 ? -12.188 19.203 18.047 1 39.81 95 SER B CA 1
ATOM 2630 C C . SER B 1 95 ? -12.5 20.078 16.844 1 39.81 95 SER B C 1
ATOM 2632 O O . SER B 1 95 ? -13.203 21.094 16.984 1 39.81 95 SER B O 1
ATOM 2634 N N . GLY B 1 96 ? -12.227 19.531 15.633 1 40.81 96 GLY B N 1
ATOM 2635 C CA . GLY B 1 96 ? -12.711 20.203 14.438 1 40.81 96 GLY B CA 1
ATOM 2636 C C . GLY B 1 96 ? -12.102 21.578 14.242 1 40.81 96 GLY B C 1
ATOM 2637 O O . GLY B 1 96 ? -12.383 22.25 13.25 1 40.81 96 GLY B O 1
ATOM 2638 N N . SER B 1 97 ? -11.711 22.172 15.266 1 37.62 97 SER B N 1
ATOM 2639 C CA . SER B 1 97 ? -11.305 23.578 15.266 1 37.62 97 SER B CA 1
ATOM 2640 C C . SER B 1 97 ? -9.82 23.719 14.969 1 37.62 97 SER B C 1
ATOM 2642 O O . SER B 1 97 ? -9.008 22.906 15.414 1 37.62 97 SER B O 1
ATOM 2644 N N . LYS B 1 98 ? -9.375 24.359 13.883 1 48.25 98 LYS B N 1
ATOM 2645 C CA . LYS B 1 98 ? -8.094 25.031 13.711 1 48.25 98 LYS B CA 1
ATOM 2646 C C . LYS B 1 98 ? -7.352 25.141 15.039 1 48.25 98 LYS B C 1
ATOM 2648 O O . LYS B 1 98 ? -6.121 25.062 15.07 1 48.25 98 LYS B O 1
ATOM 2653 N N . LEU B 1 99 ? -8.047 25.062 15.992 1 47.62 99 LEU B N 1
ATOM 2654 C CA . LEU B 1 99 ? -7.605 25.359 17.344 1 47.62 99 LEU B CA 1
ATOM 2655 C C . LEU B 1 99 ? -6.844 24.188 17.953 1 47.62 99 LEU B C 1
ATOM 2657 O O . LEU B 1 99 ? -5.844 24.375 18.641 1 47.62 99 LEU B O 1
ATOM 2661 N N . ASP B 1 100 ? -7.191 22.938 17.531 1 56.34 100 ASP B N 1
ATOM 2662 C CA . ASP B 1 100 ? -6.535 21.812 18.203 1 56.34 100 ASP B CA 1
ATOM 2663 C C . ASP B 1 100 ? -5.121 21.609 17.672 1 56.34 100 ASP B C 1
ATOM 2665 O O . ASP B 1 100 ? -4.191 21.375 18.438 1 56.34 100 ASP B O 1
ATOM 2669 N N . LEU B 1 101 ? -4.988 21.703 16.359 1 60.59 101 LEU B N 1
ATOM 2670 C CA . LEU B 1 101 ? -3.613 21.656 15.867 1 60.59 101 LEU B CA 1
ATOM 2671 C C . LEU B 1 101 ? -2.773 22.766 16.5 1 60.59 101 LEU B C 1
ATOM 2673 O O . LEU B 1 101 ? -1.625 22.531 16.875 1 60.59 101 LEU B O 1
ATOM 2677 N N . LEU B 1 102 ? -3.473 23.875 16.641 1 61.31 102 LEU B N 1
ATOM 2678 C CA . LEU B 1 102 ? -2.766 25.016 17.234 1 61.31 102 LEU B CA 1
ATOM 2679 C C . LEU B 1 102 ? -2.404 24.719 18.688 1 61.31 102 LEU B C 1
ATOM 2681 O O . LEU B 1 102 ? -1.328 25.109 19.156 1 61.31 102 LEU B O 1
ATOM 2685 N N . GLU B 1 103 ? -3.291 24 19.25 1 62.47 103 GLU B N 1
ATOM 2686 C CA . GLU B 1 103 ? -3.008 23.688 20.641 1 62.47 103 GLU B CA 1
ATOM 2687 C C . GLU B 1 103 ? -1.849 22.703 20.75 1 62.47 103 GLU B C 1
ATOM 2689 O O . GLU B 1 103 ? -1.014 22.812 21.656 1 62.47 103 GLU B O 1
ATOM 2694 N N . ILE B 1 104 ? -1.889 21.859 19.797 1 61.16 104 ILE B N 1
ATOM 2695 C CA . ILE B 1 104 ? -0.813 20.875 19.797 1 61.16 104 ILE B CA 1
ATOM 2696 C C . ILE B 1 104 ? 0.517 21.562 19.5 1 61.16 104 ILE B C 1
ATOM 2698 O O . ILE B 1 104 ? 1.544 21.234 20.094 1 61.16 104 ILE B O 1
ATOM 2702 N N . LEU B 1 105 ? 0.456 22.578 18.719 1 66.06 105 LEU B N 1
ATOM 2703 C CA . LEU B 1 105 ? 1.68 23.203 18.234 1 66.06 105 LEU B CA 1
ATOM 2704 C C . LEU B 1 105 ? 2.145 24.297 19.188 1 66.06 105 LEU B C 1
ATOM 2706 O O . LEU B 1 105 ? 3.33 24.641 19.234 1 66.06 105 LEU B O 1
ATOM 2710 N N . ASN B 1 106 ? 1.298 24.766 19.984 1 64.25 106 ASN B N 1
ATOM 2711 C CA . ASN B 1 106 ? 1.617 25.938 20.781 1 64.25 106 ASN B CA 1
ATOM 2712 C C . ASN B 1 106 ? 2.752 25.656 21.766 1 64.25 106 ASN B C 1
ATOM 2714 O O . ASN B 1 106 ? 3.594 26.531 22.016 1 64.25 106 ASN B O 1
ATOM 2718 N N . ASP B 1 107 ? 2.762 24.484 22.234 1 64.62 107 ASP B N 1
ATOM 2719 C CA . ASP B 1 107 ? 3.787 24.219 23.25 1 64.62 107 ASP B CA 1
ATOM 2720 C C . ASP B 1 107 ? 5.152 24 22.594 1 64.62 107 ASP B C 1
ATOM 2722 O O . ASP B 1 107 ? 6.164 23.891 23.281 1 64.62 107 ASP B O 1
ATOM 2726 N N . ALA B 1 108 ? 5.191 24.094 21.297 1 66.69 108 ALA B N 1
ATOM 2727 C CA . ALA B 1 108 ? 6.457 23.766 20.641 1 66.69 108 ALA B CA 1
ATOM 2728 C C . ALA B 1 108 ? 6.938 24.906 19.766 1 66.69 108 ALA B C 1
ATOM 2730 O O . ALA B 1 108 ? 7.695 24.703 18.812 1 66.69 108 ALA B O 1
ATOM 2731 N N . ILE B 1 109 ? 6.445 26.047 20.109 1 71.38 109 ILE B N 1
ATOM 2732 C CA . ILE B 1 109 ? 6.898 27.25 19.406 1 71.38 109 ILE B CA 1
ATOM 2733 C C . ILE B 1 109 ? 7.977 27.938 20.234 1 71.38 109 ILE B C 1
ATOM 2735 O O . ILE B 1 109 ? 7.789 28.188 21.438 1 71.38 109 ILE B O 1
ATOM 2739 N N . PHE B 1 110 ? 9.141 28.031 19.625 1 71.62 110 PHE B N 1
ATOM 2740 C CA . PHE B 1 110 ? 10.273 28.656 20.297 1 71.62 110 PHE B CA 1
ATOM 2741 C C . PHE B 1 110 ? 10.578 30.016 19.688 1 71.62 110 PHE B C 1
ATOM 2743 O O . PHE B 1 110 ? 10.602 30.172 18.453 1 71.62 110 PHE B O 1
ATOM 2750 N N . ASP B 1 111 ? 10.695 30.891 20.656 1 72.88 111 ASP B N 1
ATOM 2751 C CA . ASP B 1 111 ? 11.148 32.219 20.203 1 72.88 111 ASP B CA 1
ATOM 2752 C C . ASP B 1 111 ? 12.656 32.219 19.969 1 72.88 111 ASP B C 1
ATOM 2754 O O . ASP B 1 111 ? 13.438 31.969 20.875 1 72.88 111 ASP B O 1
ATOM 2758 N N . GLU B 1 112 ? 13.031 32.094 18.75 1 68.69 112 GLU B N 1
ATOM 2759 C CA . GLU B 1 112 ? 14.445 32.156 18.406 1 68.69 112 GLU B CA 1
ATOM 2760 C C . GLU B 1 112 ? 14.727 33.25 17.391 1 68.69 112 GLU B C 1
ATOM 2762 O O . GLU B 1 112 ? 13.984 33.406 16.406 1 68.69 112 GLU B O 1
ATOM 2767 N N . ASP B 1 113 ? 15.703 34.125 17.812 1 72.44 113 ASP B N 1
ATOM 2768 C CA . ASP B 1 113 ? 16.141 35.125 16.859 1 72.44 113 ASP B CA 1
ATOM 2769 C C . ASP B 1 113 ? 16.938 34.5 15.727 1 72.44 113 ASP B C 1
ATOM 2771 O O . ASP B 1 113 ? 18.172 34.562 15.719 1 72.44 113 ASP B O 1
ATOM 2775 N N . HIS B 1 114 ? 16.281 33.625 14.969 1 68.88 114 HIS B N 1
ATOM 2776 C CA . HIS B 1 114 ? 16.859 32.906 13.836 1 68.88 114 HIS B CA 1
ATOM 2777 C C . HIS B 1 114 ? 16.25 33.375 12.516 1 68.88 114 HIS B C 1
ATOM 2779 O O . HIS B 1 114 ? 15.031 33.281 12.344 1 68.88 114 HIS B O 1
ATOM 2785 N N . ASP B 1 115 ? 17.109 34.031 11.727 1 78.25 115 ASP B N 1
ATOM 2786 C CA . ASP B 1 115 ? 16.578 34.594 10.484 1 78.25 115 ASP B CA 1
ATOM 2787 C C . ASP B 1 115 ? 16.984 33.75 9.281 1 78.25 115 ASP B C 1
ATOM 2789 O O . ASP B 1 115 ? 16.766 34.125 8.133 1 78.25 115 ASP B O 1
ATOM 2793 N N . GLU B 1 116 ? 17.516 32.531 9.578 1 89.44 116 GLU B N 1
ATOM 2794 C CA . GLU B 1 116 ? 17.906 31.656 8.484 1 89.44 116 GLU B CA 1
ATOM 2795 C C . GLU B 1 116 ? 16.844 30.594 8.203 1 89.44 116 GLU B C 1
ATOM 2797 O O . GLU B 1 116 ? 16.062 30.25 9.078 1 89.44 116 GLU B O 1
ATOM 2802 N N . MET B 1 117 ? 16.875 30.062 6.953 1 93.31 117 MET B N 1
ATOM 2803 C CA . MET B 1 117 ? 15.922 29.047 6.516 1 93.31 117 MET B CA 1
ATOM 2804 C C . MET B 1 117 ? 16.109 27.75 7.293 1 93.31 117 MET B C 1
ATOM 2806 O O . MET B 1 117 ? 17.234 27.312 7.523 1 93.31 117 MET B O 1
ATOM 2810 N N . VAL B 1 118 ? 15.055 27.203 7.793 1 94.69 118 VAL B N 1
ATOM 2811 C CA . VAL B 1 118 ? 15.039 25.891 8.43 1 94.69 118 VAL B CA 1
ATOM 2812 C C . VAL B 1 118 ? 14.445 24.859 7.473 1 94.69 118 VAL B C 1
ATOM 2814 O O . VAL B 1 118 ? 13.391 25.078 6.887 1 94.69 118 VAL B O 1
ATOM 2817 N N . ILE B 1 119 ? 15.203 23.734 7.266 1 96.38 119 ILE B N 1
ATOM 2818 C CA . ILE B 1 119 ? 14.742 22.703 6.344 1 96.38 119 ILE B CA 1
ATOM 2819 C C . ILE B 1 119 ? 14.727 21.344 7.055 1 96.38 119 ILE B C 1
ATOM 2821 O O . ILE B 1 119 ? 15.688 20.984 7.734 1 96.38 119 ILE B O 1
ATOM 2825 N N . VAL B 1 120 ? 13.648 20.688 7 1 96.31 120 VAL B N 1
ATOM 2826 C CA . VAL B 1 120 ? 13.523 19.297 7.383 1 96.31 120 VAL B CA 1
ATOM 2827 C C . VAL B 1 120 ? 13.141 18.453 6.168 1 96.31 120 VAL B C 1
ATOM 2829 O O . VAL B 1 120 ? 12.062 18.625 5.602 1 96.31 120 VAL B O 1
ATOM 2832 N N . LYS B 1 121 ? 14.039 17.578 5.746 1 96.25 121 LYS B N 1
ATOM 2833 C CA . LYS B 1 121 ? 13.805 16.828 4.52 1 96.25 121 LYS B CA 1
ATOM 2834 C C . LYS B 1 121 ? 13.531 15.359 4.824 1 96.25 121 LYS B C 1
ATOM 2836 O O . LYS B 1 121 ? 13.953 14.844 5.863 1 96.25 121 LYS B O 1
ATOM 2841 N N . ASP B 1 122 ? 12.711 14.758 4.043 1 95.75 122 ASP B N 1
ATOM 2842 C CA . ASP B 1 122 ? 12.477 13.32 3.984 1 95.75 122 ASP B CA 1
ATOM 2843 C C . ASP B 1 122 ? 11.734 12.836 5.227 1 95.75 122 ASP B C 1
ATOM 2845 O O . ASP B 1 122 ? 12.133 11.852 5.852 1 95.75 122 ASP B O 1
ATOM 2849 N N . ILE B 1 123 ? 10.695 13.578 5.605 1 95.38 123 ILE B N 1
ATOM 2850 C CA . ILE B 1 123 ? 9.75 13.062 6.59 1 95.38 123 ILE B CA 1
ATOM 2851 C C . ILE B 1 123 ? 8.891 11.969 5.961 1 95.38 123 ILE B C 1
ATOM 2853 O O . ILE B 1 123 ? 8.188 12.211 4.98 1 95.38 123 ILE B O 1
ATOM 2857 N N . GLU B 1 124 ? 8.984 10.805 6.504 1 94.81 124 GLU B N 1
ATOM 2858 C CA . GLU B 1 124 ? 8.188 9.711 5.961 1 94.81 124 GLU B CA 1
ATOM 2859 C C . GLU B 1 124 ? 6.695 9.992 6.09 1 94.81 124 GLU B C 1
ATOM 2861 O O . GLU B 1 124 ? 6.238 10.469 7.129 1 94.81 124 GLU B O 1
ATOM 2866 N N . MET B 1 125 ? 5.996 9.711 5.039 1 96.06 125 MET B N 1
ATOM 2867 C CA . MET B 1 125 ? 4.57 10.016 4.984 1 96.06 125 MET B CA 1
ATOM 2868 C C . MET B 1 125 ? 3.781 8.82 4.449 1 96.06 125 MET B C 1
ATOM 2870 O O . MET B 1 125 ? 4.191 8.188 3.477 1 96.06 125 MET B O 1
ATOM 2874 N N . PHE B 1 126 ? 2.701 8.477 5.125 1 96.06 126 PHE B N 1
ATOM 2875 C CA . PHE B 1 126 ? 1.749 7.449 4.723 1 96.06 126 PHE B CA 1
ATOM 2876 C C . PHE B 1 126 ? 0.333 8.008 4.676 1 96.06 126 PHE B C 1
ATOM 2878 O O . PHE B 1 126 ? -0.107 8.68 5.613 1 96.06 126 PHE B O 1
ATOM 2885 N N . SER B 1 127 ? -0.326 7.727 3.574 1 97.62 127 SER B N 1
ATOM 2886 C CA . SER B 1 127 ? -1.69 8.227 3.443 1 97.62 127 SER B CA 1
ATOM 2887 C C . SER B 1 127 ? -2.557 7.27 2.633 1 97.62 127 SER B C 1
ATOM 2889 O O . SER B 1 127 ? -2.125 6.164 2.303 1 97.62 127 SER B O 1
ATOM 2891 N N . MET B 1 128 ? -3.854 7.598 2.527 1 97.81 128 MET B N 1
ATOM 2892 C CA . MET B 1 128 ? -4.812 6.855 1.716 1 97.81 128 MET B CA 1
ATOM 2893 C C . MET B 1 128 ? -5.355 7.719 0.584 1 97.81 128 MET B C 1
ATOM 2895 O O . MET B 1 128 ? -5.848 8.828 0.823 1 97.81 128 MET B O 1
ATOM 2899 N N . CYS B 1 129 ? -5.207 7.223 -0.593 1 97.38 129 CYS B N 1
ATOM 2900 C CA . CYS B 1 129 ? -5.75 7.957 -1.729 1 97.38 129 CYS B CA 1
ATOM 2901 C C . CYS B 1 129 ? -7.266 8.094 -1.616 1 97.38 129 CYS B C 1
ATOM 2903 O O . CYS B 1 129 ? -7.973 7.09 -1.481 1 97.38 129 CYS B O 1
ATOM 2905 N N . GLU B 1 130 ? -7.711 9.234 -1.783 1 97.06 130 GLU B N 1
ATOM 2906 C CA . GLU B 1 130 ? -9.133 9.539 -1.681 1 97.06 130 GLU B CA 1
ATOM 2907 C C . GLU B 1 130 ? -9.922 8.883 -2.812 1 97.06 130 GLU B C 1
ATOM 2909 O O . GLU B 1 130 ? -11.062 8.453 -2.617 1 97.06 130 GLU B O 1
ATOM 2914 N N . HIS B 1 131 ? -9.32 8.727 -3.852 1 96.25 131 HIS B N 1
ATOM 2915 C CA . HIS B 1 131 ? -10.008 8.281 -5.059 1 96.25 131 HIS B CA 1
ATOM 2916 C C . HIS B 1 131 ? -10.273 6.781 -5.02 1 96.25 131 HIS B C 1
ATOM 2918 O O . HIS B 1 131 ? -11.297 6.312 -5.523 1 96.25 131 HIS B O 1
ATOM 2924 N N . HIS B 1 132 ? -9.336 6.016 -4.441 1 97.31 132 HIS B N 1
ATOM 2925 C CA . HIS B 1 132 ? -9.445 4.562 -4.523 1 97.31 132 HIS B CA 1
ATOM 2926 C C . HIS B 1 132 ? -9.398 3.926 -3.139 1 97.31 132 HIS B C 1
ATOM 2928 O O . HIS B 1 132 ? -9.578 2.713 -3.002 1 97.31 132 HIS B O 1
ATOM 2934 N N . MET B 1 133 ? -9.086 4.676 -2.068 1 97.56 133 MET B N 1
ATOM 2935 C CA . MET B 1 133 ? -8.891 4.184 -0.708 1 97.56 133 MET B CA 1
ATOM 2936 C C . MET B 1 133 ? -7.766 3.154 -0.658 1 97.56 133 MET B C 1
ATOM 2938 O O . MET B 1 133 ? -7.887 2.127 0.011 1 97.56 133 MET B O 1
ATOM 2942 N N . VAL B 1 134 ? -6.719 3.398 -1.469 1 97.31 134 VAL B N 1
ATOM 2943 C CA . VAL B 1 134 ? -5.504 2.596 -1.508 1 97.31 134 VAL B CA 1
ATOM 2944 C C . VAL B 1 134 ? -4.324 3.416 -0.993 1 97.31 134 VAL B C 1
ATOM 2946 O O . VAL B 1 134 ? -4.23 4.617 -1.264 1 97.31 134 VAL B O 1
ATOM 2949 N N . PRO B 1 135 ? -3.414 2.768 -0.265 1 96.94 135 PRO B N 1
ATOM 2950 C CA . PRO B 1 135 ? -2.311 3.51 0.35 1 96.94 135 PRO B CA 1
ATOM 2951 C C . PRO B 1 135 ? -1.42 4.203 -0.679 1 96.94 135 PRO B C 1
ATOM 2953 O O . PRO B 1 135 ? -1.276 3.717 -1.804 1 96.94 135 PRO B O 1
ATOM 2956 N N . PHE B 1 136 ? -0.91 5.34 -0.348 1 96.5 136 PHE B N 1
ATOM 2957 C CA . PHE B 1 136 ? 0.279 5.914 -0.966 1 96.5 136 PHE B CA 1
ATOM 2958 C C . PHE B 1 136 ? 1.271 6.375 0.095 1 96.5 136 PHE B C 1
ATOM 2960 O O . PHE B 1 136 ? 0.896 6.598 1.248 1 96.5 136 PHE B O 1
ATOM 2967 N N . MET B 1 137 ? 2.496 6.359 -0.257 1 95.19 137 MET B N 1
ATOM 2968 C CA . MET B 1 1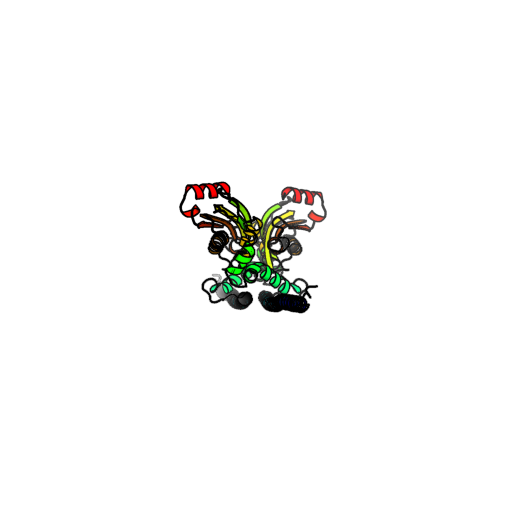37 ? 3.545 6.652 0.716 1 95.19 137 MET B CA 1
ATOM 2969 C C . MET B 1 137 ? 4.715 7.375 0.055 1 95.19 137 MET B C 1
ATOM 2971 O O . MET B 1 137 ? 4.906 7.273 -1.158 1 95.19 137 MET B O 1
ATOM 2975 N N . GLY B 1 138 ? 5.461 8.133 0.889 1 95.44 138 GLY B N 1
ATOM 2976 C CA . GLY B 1 138 ? 6.598 8.875 0.373 1 95.44 138 GLY B CA 1
ATOM 2977 C C . GLY B 1 138 ? 7.262 9.75 1.421 1 95.44 138 GLY B C 1
ATOM 2978 O O . GLY B 1 138 ? 7.371 9.359 2.584 1 95.44 138 GLY B O 1
ATOM 2979 N N . LYS B 1 139 ? 7.773 10.82 0.889 1 97.38 139 LYS B N 1
ATOM 2980 C CA . LYS B 1 139 ? 8.555 11.711 1.746 1 97.38 139 LYS B CA 1
ATOM 2981 C C . LYS B 1 139 ? 8.078 13.156 1.607 1 97.38 139 LYS B C 1
ATOM 2983 O O . LYS B 1 139 ? 7.762 13.602 0.505 1 97.38 139 LYS B O 1
ATOM 2988 N N . VAL B 1 140 ? 8.094 13.828 2.719 1 98.25 140 VAL B N 1
ATOM 2989 C CA . VAL B 1 140 ? 7.742 15.242 2.787 1 98.25 140 VAL B CA 1
ATOM 2990 C C . VAL B 1 140 ? 8.969 16.062 3.174 1 98.25 140 VAL B C 1
ATOM 2992 O O . VAL B 1 140 ? 9.664 15.734 4.137 1 98.25 140 VAL B O 1
ATOM 2995 N N . SER B 1 141 ? 9.266 17.031 2.393 1 98.56 141 SER B N 1
ATOM 2996 C CA . SER B 1 141 ? 10.289 18 2.734 1 98.56 141 SER B CA 1
ATOM 2997 C C . SER B 1 141 ? 9.688 19.375 2.998 1 98.56 141 SER B C 1
ATOM 2999 O O . SER B 1 141 ? 8.859 19.859 2.217 1 98.56 141 SER B O 1
ATOM 3001 N N . ILE B 1 142 ? 10.086 19.984 4.113 1 97.88 142 ILE B N 1
ATOM 3002 C CA . ILE B 1 142 ? 9.531 21.266 4.543 1 97.88 142 ILE B CA 1
ATOM 3003 C C . ILE B 1 142 ? 10.664 22.266 4.742 1 97.88 142 ILE B C 1
ATOM 3005 O O . ILE B 1 142 ? 11.688 21.953 5.344 1 97.88 142 ILE B O 1
ATOM 3009 N N . GLY B 1 143 ? 10.516 23.438 4.168 1 97.19 143 GLY B N 1
ATOM 3010 C CA . GLY B 1 143 ? 11.352 24.594 4.457 1 97.19 143 GLY B CA 1
ATOM 3011 C C . GLY B 1 143 ? 10.547 25.812 4.875 1 97.19 143 GLY B C 1
ATOM 3012 O O . GLY B 1 143 ? 9.445 26.031 4.371 1 97.19 143 GLY B O 1
ATOM 3013 N N . TYR B 1 144 ? 11.07 26.531 5.852 1 95.88 144 TYR B N 1
ATOM 3014 C CA . TYR B 1 144 ? 10.414 27.797 6.188 1 95.88 144 TYR B CA 1
ATOM 3015 C C . TYR B 1 144 ? 11.43 28.828 6.664 1 95.88 144 TYR B C 1
ATOM 3017 O O . TYR B 1 144 ? 12.516 28.469 7.117 1 95.88 144 TYR B O 1
ATOM 3025 N N . LEU B 1 145 ? 11.125 30.062 6.418 1 95.19 145 LEU B N 1
ATOM 3026 C CA . LEU B 1 145 ? 11.875 31.203 6.93 1 95.19 145 LEU B CA 1
ATOM 3027 C C . LEU B 1 145 ? 11.211 31.781 8.18 1 95.19 145 LEU B C 1
ATOM 3029 O O . LEU B 1 145 ? 10.156 32.406 8.086 1 95.19 145 LEU B O 1
ATOM 3033 N N . PRO B 1 146 ? 11.938 31.516 9.344 1 92.75 146 PRO B N 1
ATOM 3034 C CA . PRO B 1 146 ? 11.312 31.938 10.602 1 92.75 146 PRO B CA 1
ATOM 3035 C C . PRO B 1 146 ? 11.133 33.469 10.68 1 92.75 146 PRO B C 1
ATOM 3037 O O . PRO B 1 146 ? 11.891 34.219 10.07 1 92.75 146 PRO B O 1
ATOM 3040 N N . ASN B 1 147 ? 10.086 33.844 11.289 1 89.5 147 ASN B N 1
ATOM 3041 C CA . ASN B 1 147 ? 9.852 35.219 11.758 1 89.5 147 ASN B CA 1
ATOM 3042 C C . ASN B 1 147 ? 9.766 35.281 13.281 1 89.5 147 ASN B C 1
ATOM 3044 O O . ASN B 1 147 ? 8.688 35.469 13.844 1 89.5 147 ASN B O 1
ATOM 3048 N N . LYS B 1 148 ? 10.961 35.062 13.914 1 85.56 148 LYS B N 1
ATOM 3049 C CA . LYS B 1 148 ? 11.164 35.125 15.352 1 85.56 148 LYS B CA 1
ATOM 3050 C C . LYS B 1 148 ? 10.664 33.875 16.047 1 85.56 148 LYS B C 1
ATOM 3052 O O . LYS B 1 148 ? 10.844 33.688 17.25 1 85.56 148 LYS B O 1
ATOM 3057 N N . ARG B 1 149 ? 10.023 33 15.234 1 84.56 149 ARG B N 1
ATOM 3058 C CA . ARG B 1 149 ? 9.492 31.75 15.812 1 84.56 149 ARG B CA 1
ATOM 3059 C C . ARG B 1 149 ? 10.016 30.531 15.07 1 84.56 149 ARG B C 1
ATOM 3061 O O . ARG B 1 149 ? 10.102 30.531 13.836 1 84.56 149 ARG B O 1
ATOM 3068 N N . VAL B 1 150 ? 10.422 29.578 15.836 1 86.38 150 VAL B N 1
ATOM 3069 C CA . VAL B 1 150 ? 10.844 28.297 15.266 1 86.38 150 VAL B CA 1
ATOM 3070 C C . VAL B 1 150 ? 10.008 27.172 15.852 1 86.38 150 VAL B C 1
ATOM 3072 O O . VAL B 1 150 ? 9.641 27.203 17.031 1 86.38 150 VAL B O 1
ATOM 3075 N N . LEU B 1 151 ? 9.789 26.25 15.055 1 87.06 151 LEU B N 1
ATOM 3076 C CA . LEU B 1 151 ? 9.008 25.094 15.461 1 87.06 151 LEU B CA 1
ATOM 3077 C C . LEU B 1 151 ? 9.906 23.891 15.734 1 87.06 151 LEU B C 1
ATOM 3079 O O . LEU B 1 151 ? 10.867 23.656 14.992 1 87.06 151 LEU B O 1
ATOM 3083 N N . GLY B 1 152 ? 9.555 23.141 16.797 1 84.62 152 GLY B N 1
ATOM 3084 C CA . GLY B 1 152 ? 10.273 21.906 17.062 1 84.62 152 GLY B CA 1
ATOM 3085 C C . GLY B 1 152 ? 10.117 20.875 15.961 1 84.62 152 GLY B C 1
ATOM 3086 O O . GLY B 1 152 ? 9.062 20.797 15.328 1 84.62 152 GLY B O 1
ATOM 3087 N N . LEU B 1 153 ? 11.141 20.141 15.703 1 83.81 153 LEU B N 1
ATOM 3088 C CA . LEU B 1 153 ? 11.18 19.156 14.625 1 83.81 153 LEU B CA 1
ATOM 3089 C C . LEU B 1 153 ? 10.062 18.125 14.789 1 83.81 153 LEU B C 1
ATOM 3091 O O . LEU B 1 153 ? 9.398 17.781 13.812 1 83.81 153 LEU B O 1
ATOM 3095 N N . SER B 1 154 ? 9.75 17.703 15.914 1 86.38 154 SER B N 1
ATOM 3096 C CA . SER B 1 154 ? 8.727 16.688 16.172 1 86.38 154 SER B CA 1
ATOM 3097 C C . SER B 1 154 ? 7.336 17.219 15.836 1 86.38 154 SER B C 1
ATOM 3099 O O . SER B 1 154 ? 6.445 16.438 15.484 1 86.38 154 SER B O 1
ATOM 3101 N N . LYS B 1 155 ? 7.219 18.484 15.945 1 88.12 155 LYS B N 1
ATOM 3102 C CA . LYS B 1 155 ? 5.926 19.078 15.641 1 88.12 155 LYS B CA 1
ATOM 3103 C C . LYS B 1 155 ? 5.688 19.141 14.133 1 88.12 155 LYS B C 1
ATOM 3105 O O . LYS B 1 155 ? 4.551 19.016 13.672 1 88.12 155 LYS B O 1
ATOM 3110 N N . LEU B 1 156 ? 6.801 19.328 13.398 1 90.5 156 LEU B N 1
ATOM 3111 C CA . LEU B 1 156 ? 6.668 19.281 11.945 1 90.5 156 LEU B CA 1
ATOM 3112 C C . LEU B 1 156 ? 6.188 17.922 11.484 1 90.5 156 LEU B C 1
ATOM 3114 O O . LEU B 1 156 ? 5.266 17.812 10.672 1 90.5 156 LEU B O 1
ATOM 3118 N N . ALA B 1 157 ? 6.777 16.906 12.062 1 90.5 157 ALA B N 1
ATOM 3119 C CA . ALA B 1 157 ? 6.375 15.531 11.758 1 90.5 157 ALA B CA 1
ATOM 3120 C C . ALA B 1 157 ? 4.93 15.281 12.164 1 90.5 157 ALA B C 1
ATOM 3122 O O . ALA B 1 157 ? 4.191 14.578 11.469 1 90.5 157 ALA B O 1
ATOM 3123 N N . ARG B 1 158 ? 4.562 15.852 13.211 1 89.5 158 ARG B N 1
ATOM 3124 C CA . ARG B 1 158 ? 3.199 15.688 13.703 1 89.5 158 ARG B CA 1
ATOM 3125 C C . ARG B 1 158 ? 2.189 16.328 12.758 1 89.5 158 ARG B C 1
ATOM 3127 O O . ARG B 1 158 ? 1.12 15.766 12.508 1 89.5 158 ARG B O 1
ATOM 3134 N N . ILE B 1 159 ? 2.518 17.516 12.273 1 90.31 159 ILE B N 1
ATOM 3135 C CA . ILE B 1 159 ? 1.639 18.188 11.32 1 90.31 159 ILE B CA 1
ATOM 3136 C C . ILE B 1 159 ? 1.453 17.312 10.086 1 90.31 159 ILE B C 1
ATOM 3138 O O . ILE B 1 159 ? 0.33 17.125 9.609 1 90.31 159 ILE B O 1
ATOM 3142 N N . VAL B 1 160 ? 2.553 16.766 9.609 1 94.62 160 VAL B N 1
ATOM 3143 C CA . VAL B 1 160 ? 2.488 15.875 8.445 1 94.62 160 VAL B CA 1
ATOM 3144 C C . VAL B 1 160 ? 1.573 14.695 8.75 1 94.62 160 VAL B C 1
ATOM 3146 O O . VAL B 1 160 ? 0.692 14.359 7.953 1 94.62 160 VAL B O 1
ATOM 3149 N N . GLU B 1 161 ? 1.695 14.125 9.859 1 92.88 161 GLU B N 1
ATOM 3150 C CA . GLU B 1 161 ? 0.949 12.922 10.234 1 92.88 161 GLU B CA 1
ATOM 3151 C C . GLU B 1 161 ? -0.546 13.211 10.336 1 92.88 161 GLU B C 1
ATOM 3153 O O . GLU B 1 161 ? -1.367 12.438 9.844 1 92.88 161 GLU B O 1
ATOM 3158 N N . VAL B 1 162 ? -0.887 14.32 10.93 1 92.06 162 VAL B N 1
ATOM 3159 C CA . VAL B 1 162 ? -2.287 14.672 11.148 1 92.06 162 VAL B CA 1
ATOM 3160 C C . VAL B 1 162 ? -3.004 14.805 9.805 1 92.06 162 VAL B C 1
ATOM 3162 O O . VAL B 1 162 ? -4.137 14.336 9.648 1 92.06 162 VAL B O 1
ATOM 3165 N N . PHE B 1 163 ? -2.316 15.375 8.875 1 94.56 163 PHE B N 1
ATOM 3166 C CA . PHE B 1 163 ? -2.982 15.625 7.605 1 94.56 163 PHE B CA 1
ATOM 3167 C C . PHE B 1 163 ? -2.855 14.422 6.68 1 94.56 163 PHE B C 1
ATOM 3169 O O . PHE B 1 163 ? -3.711 14.203 5.82 1 94.56 163 PHE B O 1
ATOM 3176 N N . SER B 1 164 ? -1.8 13.672 6.828 1 96.56 164 SER B N 1
ATOM 3177 C CA . SER B 1 164 ? -1.616 12.547 5.922 1 96.56 164 SER B CA 1
ATOM 3178 C C . SER B 1 164 ? -2.488 11.367 6.328 1 96.56 164 SER B C 1
ATOM 3180 O O . SER B 1 164 ? -2.912 10.578 5.477 1 96.56 164 SER B O 1
ATOM 3182 N N . ARG B 1 165 ? -2.77 11.203 7.641 1 95.56 165 ARG B N 1
ATOM 3183 C CA . ARG B 1 165 ? -3.578 10.094 8.125 1 95.56 165 ARG B CA 1
ATOM 3184 C C . ARG B 1 165 ? -5.062 10.359 7.902 1 95.56 165 ARG B C 1
ATOM 3186 O O . ARG B 1 165 ? -5.852 10.336 8.852 1 95.56 165 ARG B O 1
ATOM 3193 N N . ARG B 1 166 ? -5.402 10.648 6.645 1 95.38 166 ARG B N 1
ATOM 3194 C CA . ARG B 1 166 ? -6.727 10.922 6.098 1 95.38 166 ARG B CA 1
ATOM 3195 C C . ARG B 1 166 ? -6.852 10.391 4.676 1 95.38 166 ARG B C 1
ATOM 3197 O O . ARG B 1 166 ? -5.875 9.906 4.098 1 95.38 166 ARG B O 1
ATOM 3204 N N . LEU B 1 167 ? -8.109 10.312 4.184 1 97.19 167 LEU B N 1
ATOM 3205 C CA . LEU B 1 167 ? -8.258 10.219 2.734 1 97.19 167 LEU B CA 1
ATOM 3206 C C . LEU B 1 167 ? -7.789 11.508 2.059 1 97.19 167 LEU B C 1
ATOM 3208 O O . LEU B 1 167 ? -8.289 12.594 2.361 1 97.19 167 LEU B O 1
ATOM 3212 N N . GLN B 1 168 ? -6.793 11.344 1.148 1 97.5 168 GLN B N 1
ATOM 3213 C CA . GLN B 1 168 ? -6.129 12.555 0.681 1 97.5 168 GLN B CA 1
ATOM 3214 C C . GLN B 1 168 ? -5.914 12.516 -0.829 1 97.5 168 GLN B C 1
ATOM 3216 O O . GLN B 1 168 ? -5.828 11.445 -1.423 1 97.5 168 GLN B O 1
ATOM 3221 N N . VAL B 1 169 ? -5.938 13.633 -1.442 1 98.06 169 VAL B N 1
ATOM 3222 C CA . VAL B 1 169 ? -5.301 13.961 -2.715 1 98.06 169 VAL B CA 1
ATOM 3223 C C . VAL B 1 169 ? -3.951 14.625 -2.463 1 98.06 169 VAL B C 1
ATOM 3225 O O . VAL B 1 169 ? -3.852 15.555 -1.658 1 98.06 169 VAL B O 1
ATOM 3228 N N . GLN B 1 170 ? -2.877 14.133 -3.105 1 98.31 170 GLN B N 1
ATOM 3229 C CA . GLN B 1 170 ? -1.526 14.562 -2.754 1 98.31 170 GLN B CA 1
ATOM 3230 C C . GLN B 1 170 ? -1.38 16.078 -2.883 1 98.31 170 GLN B C 1
ATOM 3232 O O . GLN B 1 170 ? -0.727 16.719 -2.053 1 98.31 170 GLN B O 1
ATOM 3237 N N . GLU B 1 171 ? -2.002 16.672 -3.873 1 98.31 171 GLU B N 1
ATOM 3238 C CA . GLU B 1 171 ? -1.961 18.109 -4.074 1 98.31 171 GLU B CA 1
ATOM 3239 C C . GLU B 1 171 ? -2.568 18.859 -2.887 1 98.31 171 GLU B C 1
ATOM 3241 O O . GLU B 1 171 ? -1.993 19.828 -2.393 1 98.31 171 GLU B O 1
ATOM 3246 N N . ARG B 1 172 ? -3.682 18.375 -2.473 1 97.88 172 ARG B N 1
ATOM 3247 C CA . ARG B 1 172 ? -4.367 18.969 -1.331 1 97.88 172 ARG B CA 1
ATOM 3248 C C . ARG B 1 172 ? -3.551 18.797 -0.054 1 97.88 172 ARG B C 1
ATOM 3250 O O . ARG B 1 172 ? -3.424 19.734 0.737 1 97.88 172 ARG B O 1
ATOM 3257 N N . LEU B 1 173 ? -3.023 17.609 0.083 1 97.81 173 LEU B N 1
ATOM 3258 C CA . LEU B 1 173 ? -2.201 17.328 1.252 1 97.81 173 LEU B CA 1
ATOM 3259 C C . LEU B 1 173 ? -1.021 18.281 1.341 1 97.81 173 LEU B C 1
ATOM 3261 O O . LEU B 1 173 ? -0.757 18.859 2.4 1 97.81 173 LEU B O 1
ATOM 3265 N N . THR B 1 174 ? -0.355 18.531 0.236 1 98.62 174 THR B N 1
ATOM 3266 C CA . THR B 1 174 ? 0.801 19.422 0.176 1 98.62 174 THR B CA 1
ATOM 3267 C C . THR B 1 174 ? 0.423 20.828 0.615 1 98.62 174 THR B C 1
ATOM 3269 O O . THR B 1 174 ? 1.11 21.438 1.439 1 98.62 174 THR B O 1
ATOM 3272 N N . LYS B 1 175 ? -0.656 21.266 0.169 1 98.25 175 LYS B N 1
ATOM 3273 C CA . LYS B 1 175 ? -1.131 22.594 0.495 1 98.25 175 LYS B CA 1
ATOM 3274 C C . LYS B 1 175 ? -1.543 22.703 1.961 1 98.25 175 LYS B C 1
ATOM 3276 O O . LYS B 1 175 ? -1.224 23.672 2.637 1 98.25 175 LYS B O 1
ATOM 3281 N N . GLN B 1 176 ? -2.223 21.719 2.42 1 95.94 176 GLN B N 1
ATOM 3282 C CA . GLN B 1 176 ? -2.705 21.703 3.797 1 95.94 176 GLN B CA 1
ATOM 3283 C C . GLN B 1 176 ? -1.549 21.797 4.785 1 95.94 176 GLN B C 1
ATOM 3285 O O . GLN B 1 176 ? -1.634 22.531 5.777 1 95.94 176 GLN B O 1
ATOM 3290 N N . ILE B 1 177 ? -0.529 21.094 4.512 1 95.75 177 ILE B N 1
ATOM 3291 C CA . ILE B 1 177 ? 0.632 21.125 5.395 1 95.75 177 ILE B CA 1
ATOM 3292 C C . ILE B 1 177 ? 1.237 22.531 5.398 1 95.75 177 ILE B C 1
ATOM 3294 O O . ILE B 1 177 ? 1.528 23.078 6.461 1 95.75 177 ILE B O 1
ATOM 3298 N N . ALA B 1 178 ? 1.363 23.156 4.254 1 96.81 178 ALA B N 1
ATOM 3299 C CA . ALA B 1 178 ? 1.943 24.484 4.133 1 96.81 178 ALA B CA 1
ATOM 3300 C C . ALA B 1 178 ? 1.094 25.516 4.867 1 96.81 178 ALA B C 1
ATOM 3302 O O . ALA B 1 178 ? 1.619 26.344 5.613 1 96.81 178 ALA B O 1
ATOM 3303 N N . VAL B 1 179 ? -0.149 25.438 4.668 1 95.31 179 VAL B N 1
ATOM 3304 C CA . VAL B 1 179 ? -1.074 26.391 5.273 1 95.31 179 VAL B CA 1
ATOM 3305 C C . VAL B 1 179 ? -1.067 26.234 6.793 1 95.31 179 VAL B C 1
ATOM 3307 O O . VAL B 1 179 ? -1.05 27.219 7.531 1 95.31 179 VAL B O 1
ATOM 3310 N N . ALA B 1 180 ? -1.043 25.016 7.195 1 91.56 180 ALA B N 1
ATOM 3311 C CA . ALA B 1 180 ? -1.032 24.734 8.633 1 91.56 180 ALA B CA 1
ATOM 3312 C C . ALA B 1 180 ? 0.209 25.328 9.289 1 91.56 180 ALA B C 1
ATOM 3314 O O . ALA B 1 180 ? 0.125 25.906 10.383 1 91.56 180 ALA B O 1
ATOM 3315 N N . LEU B 1 181 ? 1.33 25.188 8.664 1 91.19 181 LEU B N 1
ATOM 3316 C CA . LEU B 1 181 ? 2.572 25.734 9.195 1 91.19 181 LEU B CA 1
ATOM 3317 C C . LEU B 1 181 ? 2.516 27.266 9.25 1 91.19 181 LEU B C 1
ATOM 3319 O O . LEU B 1 181 ? 2.969 27.875 10.219 1 91.19 181 LEU B O 1
ATOM 3323 N N . THR B 1 182 ? 1.957 27.828 8.227 1 92.31 182 THR B N 1
ATOM 3324 C CA . THR B 1 182 ? 1.826 29.281 8.156 1 92.31 182 THR B CA 1
ATOM 3325 C C . THR B 1 182 ? 0.953 29.797 9.297 1 92.31 182 THR B C 1
ATOM 3327 O O . THR B 1 182 ? 1.28 30.812 9.93 1 92.31 182 THR B O 1
ATOM 3330 N N . GLU B 1 183 ? -0.062 29.031 9.492 1 87.88 183 GLU B N 1
ATOM 3331 C CA . GLU B 1 183 ? -0.983 29.438 10.547 1 87.88 183 GLU B CA 1
ATOM 3332 C C . GLU B 1 183 ? -0.37 29.219 11.93 1 87.88 183 GLU B C 1
ATOM 3334 O O . GLU B 1 183 ? -0.597 30.016 12.844 1 87.88 183 GLU B O 1
ATOM 3339 N N . ALA B 1 184 ? 0.417 28.25 12.055 1 84.12 184 ALA B N 1
ATOM 3340 C CA . ALA B 1 184 ? 0.94 27.859 13.359 1 84.12 184 ALA B CA 1
ATOM 3341 C C . ALA B 1 184 ? 2.049 28.797 13.812 1 84.12 184 ALA B C 1
ATOM 3343 O O . ALA B 1 184 ? 2.098 29.203 14.984 1 84.12 184 ALA B O 1
ATOM 3344 N N . ILE B 1 185 ? 2.979 29.234 12.883 1 86.19 185 ILE B N 1
ATOM 3345 C CA . ILE B 1 185 ? 4.148 29.938 13.391 1 86.19 185 ILE B CA 1
ATOM 3346 C C . ILE B 1 185 ? 4.34 31.25 12.625 1 86.19 185 ILE B C 1
ATOM 3348 O O . ILE B 1 185 ? 5.277 32 12.891 1 86.19 185 ILE B O 1
ATOM 3352 N N . GLN B 1 186 ? 3.494 31.484 11.664 1 90.06 186 GLN B N 1
ATOM 3353 C CA . GLN B 1 186 ? 3.484 32.719 10.906 1 90.06 186 GLN B CA 1
ATOM 3354 C C . GLN B 1 186 ? 4.883 33.062 10.406 1 90.06 186 GLN B C 1
ATOM 3356 O O . GLN B 1 186 ? 5.367 34.188 10.625 1 90.06 186 GLN B O 1
ATOM 3361 N N . PRO B 1 187 ? 5.469 32.156 9.719 1 94.19 187 PRO B N 1
ATOM 3362 C CA . PRO B 1 187 ? 6.777 32.438 9.117 1 94.19 187 PRO B CA 1
ATOM 3363 C C . PRO B 1 187 ? 6.695 33.438 7.969 1 94.19 187 PRO B C 1
ATOM 3365 O O . PRO B 1 187 ? 5.598 33.781 7.535 1 94.19 187 PRO B O 1
ATOM 3368 N N . ALA B 1 188 ? 7.859 33.969 7.57 1 95.81 188 ALA B N 1
ATOM 3369 C CA . ALA B 1 188 ? 7.898 34.812 6.395 1 95.81 188 ALA B CA 1
ATOM 3370 C C . ALA B 1 188 ? 7.492 34.062 5.137 1 95.81 188 ALA B C 1
ATOM 3372 O O . ALA B 1 188 ? 6.961 34.656 4.191 1 95.81 188 ALA B O 1
ATOM 3373 N N . GLY B 1 189 ? 7.723 32.781 5.129 1 97.06 189 GLY B N 1
ATOM 3374 C CA . GLY B 1 189 ? 7.363 31.906 4.027 1 97.06 189 GLY B CA 1
ATOM 3375 C C . GLY B 1 189 ? 7.566 30.438 4.348 1 97.06 189 GLY B C 1
ATOM 3376 O O . GLY B 1 189 ? 8.273 30.094 5.301 1 97.06 189 GLY B O 1
ATOM 3377 N N . VAL B 1 190 ? 6.898 29.609 3.543 1 97.56 190 VAL B N 1
ATOM 3378 C CA . VAL B 1 190 ? 6.98 28.172 3.729 1 97.56 190 VAL B CA 1
ATOM 3379 C C . VAL B 1 190 ? 7 27.469 2.369 1 97.56 190 VAL B C 1
ATOM 3381 O O . VAL B 1 190 ? 6.32 27.906 1.436 1 97.56 190 VAL B O 1
ATOM 3384 N N . GLY B 1 191 ? 7.895 26.469 2.252 1 98.44 191 GLY B N 1
ATOM 3385 C CA . GLY B 1 191 ? 7.902 25.547 1.129 1 98.44 191 GLY B CA 1
ATOM 3386 C C . GLY B 1 191 ? 7.711 24.094 1.544 1 98.44 191 GLY B C 1
ATOM 3387 O O . GLY B 1 191 ? 8.336 23.641 2.498 1 98.44 191 GLY B O 1
ATOM 3388 N N . VAL B 1 192 ? 6.773 23.406 0.838 1 98.62 192 VAL B N 1
ATOM 3389 C CA . VAL B 1 192 ? 6.535 22 1.082 1 98.62 192 VAL B CA 1
ATOM 3390 C C . VAL B 1 192 ? 6.621 21.219 -0.233 1 98.62 192 VAL B C 1
ATOM 3392 O O . VAL B 1 192 ? 6.051 21.641 -1.242 1 98.62 192 VAL B O 1
ATOM 3395 N N . VAL B 1 193 ? 7.402 20.172 -0.229 1 98.81 193 VAL B N 1
ATOM 3396 C CA . VAL B 1 193 ? 7.496 19.266 -1.369 1 98.81 193 VAL B CA 1
ATOM 3397 C C . VAL B 1 193 ? 7.188 17.828 -0.922 1 98.81 193 VAL B C 1
ATOM 3399 O O . VAL B 1 193 ? 7.727 17.359 0.079 1 98.81 193 VAL B O 1
ATOM 3402 N N . ILE B 1 194 ? 6.266 17.156 -1.66 1 98.69 194 ILE B N 1
ATOM 3403 C CA . ILE B 1 194 ? 5.957 15.758 -1.395 1 98.69 194 ILE B CA 1
ATOM 3404 C C . ILE B 1 194 ? 6.293 14.914 -2.621 1 98.69 194 ILE B C 1
ATOM 3406 O O . ILE B 1 194 ? 5.918 15.258 -3.744 1 98.69 194 ILE B O 1
ATOM 3410 N N . GLU B 1 195 ? 7.082 13.945 -2.443 1 98.31 195 GLU B N 1
ATOM 3411 C CA . GLU B 1 195 ? 7.297 12.883 -3.42 1 98.31 195 GLU B CA 1
ATOM 3412 C C . GLU B 1 195 ? 6.73 11.555 -2.924 1 98.31 195 GLU B C 1
ATOM 3414 O O . GLU B 1 195 ? 7.109 11.07 -1.856 1 98.31 195 GLU B O 1
ATOM 3419 N N . ALA B 1 196 ? 5.777 11 -3.732 1 97.19 196 ALA B N 1
ATOM 3420 C CA . ALA B 1 196 ? 5.094 9.82 -3.209 1 97.19 196 ALA B CA 1
ATOM 3421 C C . ALA B 1 196 ? 4.82 8.805 -4.316 1 97.19 196 ALA B C 1
ATOM 3423 O O . ALA B 1 196 ? 4.832 9.156 -5.5 1 97.19 196 ALA B O 1
ATOM 3424 N N . THR B 1 197 ? 4.688 7.555 -3.887 1 95.38 197 THR B N 1
ATOM 3425 C CA . THR B 1 197 ? 4.246 6.445 -4.727 1 95.38 197 THR B CA 1
ATOM 3426 C C . THR B 1 197 ? 2.834 6.008 -4.344 1 95.38 197 THR B C 1
ATOM 3428 O O . THR B 1 197 ? 2.547 5.773 -3.17 1 95.38 197 THR B O 1
ATOM 3431 N N . HIS B 1 198 ? 2.016 5.961 -5.375 1 96.12 198 HIS B N 1
ATOM 3432 C CA . HIS B 1 198 ? 0.625 5.57 -5.168 1 96.12 198 HIS B CA 1
ATOM 3433 C C . HIS B 1 198 ? 0.404 4.105 -5.527 1 96.12 198 HIS B C 1
ATOM 3435 O O . HIS B 1 198 ? 0.56 3.719 -6.688 1 96.12 198 HIS B O 1
ATOM 3441 N N . MET B 1 199 ? -0.08 3.332 -4.555 1 94.06 199 MET B N 1
ATOM 3442 C CA . MET B 1 199 ? -0.285 1.907 -4.801 1 94.06 199 MET B CA 1
ATOM 3443 C C . MET B 1 199 ? -1.413 1.684 -5.801 1 94.06 199 MET B C 1
ATOM 3445 O O . MET B 1 199 ? -1.423 0.681 -6.52 1 94.06 199 MET B O 1
ATOM 3449 N N . CYS B 1 200 ? -2.381 2.619 -5.859 1 93.31 200 CYS B N 1
ATOM 3450 C CA . CYS B 1 200 ? -3.471 2.49 -6.82 1 93.31 200 CYS B CA 1
ATOM 3451 C C . CYS B 1 200 ? -2.943 2.545 -8.25 1 93.31 200 CYS B C 1
ATOM 3453 O O . CYS B 1 200 ? -3.582 2.033 -9.172 1 93.31 200 CYS B O 1
ATOM 3455 N N . MET B 1 201 ? -1.77 3.121 -8.398 1 90.12 201 MET B N 1
ATOM 3456 C CA . MET B 1 201 ? -1.145 3.193 -9.719 1 90.12 201 MET B CA 1
ATOM 3457 C C . MET B 1 201 ? -0.159 2.047 -9.914 1 90.12 201 MET B C 1
ATOM 3459 O O . MET B 1 201 ? -0.03 1.517 -11.016 1 90.12 201 MET B O 1
ATOM 3463 N N . VAL B 1 202 ? 0.442 1.657 -8.867 1 89.38 202 VAL B N 1
ATOM 3464 C CA . VAL B 1 202 ? 1.507 0.661 -8.93 1 89.38 202 VAL B CA 1
ATOM 3465 C C . VAL B 1 202 ? 0.902 -0.735 -9.055 1 89.38 202 VAL B C 1
ATOM 3467 O O . VAL B 1 202 ? 1.436 -1.589 -9.766 1 89.38 202 VAL B O 1
ATOM 3470 N N . MET B 1 203 ? -0.247 -0.988 -8.453 1 89.94 203 MET B N 1
ATOM 3471 C CA . MET B 1 203 ? -0.762 -2.348 -8.305 1 89.94 203 MET B CA 1
ATOM 3472 C C . MET B 1 203 ? -1.795 -2.654 -9.391 1 89.94 203 MET B C 1
ATOM 3474 O O . MET B 1 203 ? -2.234 -3.797 -9.523 1 89.94 203 MET B O 1
ATOM 3478 N N . ARG B 1 204 ? -2.104 -1.65 -10.062 1 81.31 204 ARG B N 1
ATOM 3479 C CA . ARG B 1 204 ? -3.152 -1.928 -11.039 1 81.31 204 ARG B CA 1
ATOM 3480 C C . ARG B 1 204 ? -2.891 -1.19 -12.352 1 81.31 204 ARG B C 1
ATOM 3482 O O . ARG B 1 204 ? -2.074 -0.267 -12.398 1 81.31 204 ARG B O 1
ATOM 3489 N N . GLY B 1 205 ? -3.564 -1.7 -13.344 1 69.94 205 GLY B N 1
ATOM 3490 C CA . GLY B 1 205 ? -3.447 -1.055 -14.641 1 69.94 205 GLY B CA 1
ATOM 3491 C C . GLY B 1 205 ? -2.152 -1.388 -15.359 1 69.94 205 GLY B C 1
ATOM 3492 O O . GLY B 1 205 ? -1.802 -2.561 -15.508 1 69.94 205 GLY B O 1
ATOM 3493 N N . VAL B 1 206 ? -1.47 -0.403 -15.984 1 66.19 206 VAL B N 1
ATOM 3494 C CA . VAL B 1 206 ? -0.205 -0.567 -16.703 1 66.19 206 VAL B CA 1
ATOM 3495 C C . VAL B 1 206 ? 0.919 -0.827 -15.695 1 66.19 206 VAL B C 1
ATOM 3497 O O . VAL B 1 206 ? 1.998 -1.292 -16.078 1 66.19 206 VAL B O 1
ATOM 3500 N N . GLN B 1 207 ? 0.517 -0.975 -14.406 1 66.62 207 GLN B N 1
ATOM 3501 C CA . GLN B 1 207 ? 1.409 -1.276 -13.289 1 66.62 207 GLN B CA 1
ATOM 3502 C C . GLN B 1 207 ? 2.752 -0.571 -13.453 1 66.62 207 GLN B C 1
ATOM 3504 O O . GLN B 1 207 ? 3.73 -1.181 -13.891 1 66.62 207 GLN B O 1
ATOM 3509 N N . LYS B 1 208 ? 2.84 0.744 -13.289 1 69.69 208 LYS B N 1
ATOM 3510 C CA . LYS B 1 208 ? 4.062 1.541 -13.344 1 69.69 208 LYS B CA 1
ATOM 3511 C C . LYS B 1 208 ? 4.812 1.481 -12.016 1 69.69 208 LYS B C 1
ATOM 3513 O O . LYS B 1 208 ? 4.777 2.432 -11.234 1 69.69 208 LYS B O 1
ATOM 3518 N N . ILE B 1 209 ? 5.602 0.529 -11.773 1 73.62 209 ILE B N 1
ATOM 3519 C CA . ILE B 1 209 ? 6.227 0.197 -10.5 1 73.62 209 ILE B CA 1
ATOM 3520 C C . ILE B 1 209 ? 7.191 1.309 -10.094 1 73.62 209 ILE B C 1
ATOM 3522 O O . ILE B 1 209 ? 7.309 1.637 -8.906 1 73.62 209 ILE B O 1
ATOM 3526 N N . ASN B 1 210 ? 7.664 2.059 -11.039 1 79.5 210 ASN B N 1
ATOM 3527 C CA . ASN B 1 210 ? 8.688 3.035 -10.688 1 79.5 210 ASN B CA 1
ATOM 3528 C C . ASN B 1 210 ? 8.148 4.461 -10.758 1 79.5 210 ASN B C 1
ATOM 3530 O O . ASN B 1 210 ? 8.914 5.422 -10.68 1 79.5 210 ASN B O 1
ATOM 3534 N N . SER B 1 211 ? 6.891 4.547 -10.75 1 87.5 211 SER B N 1
ATOM 3535 C CA . SER B 1 211 ? 6.309 5.879 -10.883 1 87.5 211 SER B CA 1
ATOM 3536 C C . SER B 1 211 ? 6.234 6.59 -9.531 1 87.5 211 SER B C 1
ATOM 3538 O O . SER B 1 211 ? 5.914 5.969 -8.516 1 87.5 211 SER B O 1
ATOM 3540 N N . LYS B 1 212 ? 6.719 7.871 -9.57 1 94.5 212 LYS B N 1
ATOM 3541 C CA . LYS B 1 212 ? 6.602 8.75 -8.406 1 94.5 212 LYS B CA 1
ATOM 3542 C C . LYS B 1 212 ? 5.922 10.062 -8.773 1 94.5 212 LYS B C 1
ATOM 3544 O O . LYS B 1 212 ? 6.16 10.609 -9.852 1 94.5 212 LYS B O 1
ATOM 3549 N N . THR B 1 213 ? 5.055 10.555 -7.914 1 96.81 213 THR B N 1
ATOM 3550 C CA . THR B 1 213 ? 4.391 11.844 -8.062 1 96.81 213 THR B CA 1
ATOM 3551 C C . THR B 1 213 ? 5.027 12.891 -7.156 1 96.81 213 THR B C 1
ATOM 3553 O O . THR B 1 213 ? 5.293 12.625 -5.98 1 96.81 213 THR B O 1
ATOM 3556 N N . VAL B 1 214 ? 5.367 14.055 -7.73 1 98.25 214 VAL B N 1
ATOM 3557 C CA . VAL B 1 214 ? 5.93 15.156 -6.949 1 98.25 214 VAL B CA 1
ATOM 3558 C C . VAL B 1 214 ? 4.965 16.328 -6.941 1 98.25 214 VAL B C 1
ATOM 3560 O O . VAL B 1 214 ? 4.461 16.734 -7.992 1 98.25 214 VAL B O 1
ATOM 3563 N N . THR B 1 215 ? 4.598 16.844 -5.773 1 98.62 215 THR B N 1
ATOM 3564 C CA . THR B 1 215 ? 3.789 18.047 -5.602 1 98.62 215 THR B CA 1
ATOM 3565 C C . THR B 1 215 ? 4.508 19.062 -4.715 1 98.62 215 THR B C 1
ATOM 3567 O O . THR B 1 215 ? 5.34 18.688 -3.887 1 98.62 215 THR B O 1
ATOM 3570 N N . SER B 1 216 ? 4.27 20.344 -4.953 1 98.56 216 SER B N 1
ATOM 3571 C CA . SER B 1 216 ? 4.902 21.391 -4.16 1 98.56 216 SER B CA 1
ATOM 3572 C C . SER B 1 216 ? 3.938 22.547 -3.895 1 98.56 216 SER B C 1
ATOM 3574 O O . SER B 1 216 ? 3.023 22.797 -4.688 1 98.56 216 SER B O 1
ATOM 3576 N N . THR B 1 217 ? 4.059 23.156 -2.77 1 98.75 217 THR B N 1
ATOM 3577 C CA . THR B 1 217 ? 3.385 24.391 -2.402 1 98.75 217 THR B CA 1
ATOM 3578 C C . THR B 1 217 ? 4.379 25.391 -1.818 1 98.75 217 THR B C 1
ATOM 3580 O O . THR B 1 217 ? 5.164 25.062 -0.934 1 98.75 217 THR B O 1
ATOM 3583 N N . MET B 1 218 ? 4.398 26.562 -2.408 1 98.5 218 MET B N 1
ATOM 3584 C CA . MET B 1 218 ? 5.223 27.672 -1.942 1 98.5 218 MET B CA 1
ATOM 3585 C C . MET B 1 218 ? 4.355 28.828 -1.455 1 98.5 218 MET B C 1
ATOM 3587 O O . MET B 1 218 ? 3.445 29.266 -2.16 1 98.5 218 MET B O 1
ATOM 3591 N N . LEU B 1 219 ? 4.605 29.266 -0.278 1 98.25 219 LEU B N 1
ATOM 3592 C CA . LEU B 1 219 ? 3.871 30.391 0.29 1 98.25 219 LEU B CA 1
ATOM 3593 C C . LEU B 1 219 ? 4.824 31.484 0.753 1 98.25 219 LEU B C 1
ATOM 3595 O O . LEU B 1 219 ? 5.988 31.219 1.064 1 98.25 219 LEU B O 1
ATOM 3599 N N . GLY B 1 220 ? 4.398 32.781 0.8 1 97.62 220 GLY B N 1
ATOM 3600 C CA . GLY B 1 220 ? 5.219 33.875 1.248 1 97.62 220 GLY B CA 1
ATOM 3601 C C . GLY B 1 220 ? 6.457 34.094 0.395 1 97.62 220 GLY B C 1
ATOM 3602 O O . GLY B 1 220 ? 6.375 34.125 -0.834 1 97.62 220 GLY B O 1
ATOM 3603 N N . VAL B 1 221 ? 7.574 34.281 1.112 1 97.12 221 VAL B N 1
ATOM 3604 C CA . VAL B 1 221 ? 8.805 34.625 0.421 1 97.12 221 VAL B CA 1
ATOM 3605 C C . VAL B 1 221 ? 9.234 33.5 -0.503 1 97.12 221 VAL B C 1
ATOM 3607 O O . VAL B 1 221 ? 9.953 33.719 -1.481 1 97.12 221 VAL B O 1
ATOM 3610 N N . PHE B 1 222 ? 8.797 32.25 -0.257 1 97.44 222 PHE B N 1
ATOM 3611 C CA . PHE B 1 222 ? 9.125 31.141 -1.126 1 97.44 222 PHE B CA 1
ATOM 3612 C C . PHE B 1 222 ? 8.445 31.281 -2.48 1 97.44 222 PHE B C 1
ATOM 3614 O O . PHE B 1 222 ? 8.93 30.75 -3.484 1 97.44 222 PHE B O 1
ATOM 3621 N N . ARG B 1 223 ? 7.352 31.875 -2.48 1 96.94 223 ARG B N 1
ATOM 3622 C CA . ARG B 1 223 ? 6.621 32.094 -3.721 1 96.94 223 ARG B CA 1
ATOM 3623 C C . ARG B 1 223 ? 7.113 33.375 -4.41 1 96.94 223 ARG B C 1
ATOM 3625 O O . ARG B 1 223 ? 7.246 33.406 -5.633 1 96.94 223 ARG B O 1
ATOM 3632 N N . GLU B 1 224 ? 7.465 34.375 -3.643 1 97.31 224 GLU B N 1
ATOM 3633 C CA . GLU B 1 224 ? 7.738 35.719 -4.141 1 97.31 224 GLU B CA 1
ATOM 3634 C C . GLU B 1 224 ? 9.195 35.875 -4.582 1 97.31 224 GLU B C 1
ATOM 3636 O O . GLU B 1 224 ? 9.5 36.625 -5.492 1 97.31 224 GLU B O 1
ATOM 3641 N N . ASP B 1 225 ? 10.102 35.219 -3.906 1 97.06 225 ASP B N 1
ATOM 3642 C CA . ASP B 1 225 ? 11.531 35.375 -4.141 1 97.06 225 ASP B CA 1
ATOM 3643 C C . ASP B 1 225 ? 12.117 34.094 -4.77 1 97.06 225 ASP B C 1
ATOM 3645 O O . ASP B 1 225 ? 12.328 33.094 -4.086 1 97.06 225 ASP B O 1
ATOM 3649 N N . PRO B 1 226 ? 12.5 34.188 -6.004 1 96.88 226 PRO B N 1
ATOM 3650 C CA . PRO B 1 226 ? 13.031 33 -6.703 1 96.88 226 PRO B CA 1
ATOM 3651 C C . PRO B 1 226 ? 14.328 32.469 -6.078 1 96.88 226 PRO B C 1
ATOM 3653 O O . PRO B 1 226 ? 14.586 31.281 -6.109 1 96.88 226 PRO B O 1
ATOM 3656 N N . LYS B 1 227 ? 15.102 33.344 -5.551 1 96.25 227 LYS B N 1
ATOM 3657 C CA . LYS B 1 227 ? 16.344 32.906 -4.926 1 96.25 227 LYS B CA 1
ATOM 3658 C C . LYS B 1 227 ? 16.078 32 -3.717 1 96.25 227 LYS B C 1
ATOM 3660 O O . LYS B 1 227 ? 16.734 30.984 -3.543 1 96.25 227 LYS B O 1
ATOM 3665 N N . THR B 1 228 ? 15.133 32.438 -2.93 1 95.38 228 THR B N 1
ATOM 3666 C CA . THR B 1 228 ? 14.75 31.672 -1.755 1 95.38 228 THR B CA 1
ATOM 3667 C C . THR B 1 228 ? 14.203 30.297 -2.162 1 95.38 228 THR B C 1
ATOM 3669 O O . THR B 1 228 ? 14.586 29.281 -1.588 1 95.38 228 THR B O 1
ATOM 3672 N N . ARG B 1 229 ? 13.391 30.281 -3.16 1 96.69 229 ARG B N 1
ATOM 3673 C CA . ARG B 1 229 ? 12.805 29.047 -3.668 1 96.69 229 ARG B CA 1
ATOM 3674 C C . ARG B 1 229 ? 13.875 28.109 -4.203 1 96.69 229 ARG B C 1
ATOM 3676 O O . ARG B 1 229 ? 13.867 26.906 -3.904 1 96.69 229 ARG B O 1
ATOM 3683 N N . GLU B 1 230 ? 14.789 28.656 -4.934 1 96.69 230 GLU B N 1
ATOM 3684 C CA . GLU B 1 230 ? 15.852 27.859 -5.527 1 96.69 230 GLU B CA 1
ATOM 3685 C C . GLU B 1 230 ? 16.766 27.266 -4.453 1 96.69 230 GLU B C 1
ATOM 3687 O O . GLU B 1 230 ? 17.219 26.125 -4.566 1 96.69 230 GLU B O 1
ATOM 3692 N N . GLU B 1 231 ? 17.047 28.047 -3.484 1 95.69 231 GLU B N 1
ATOM 3693 C CA . GLU B 1 231 ? 17.859 27.547 -2.371 1 95.69 231 GLU B CA 1
ATOM 3694 C C . GLU B 1 231 ? 17.188 26.344 -1.695 1 95.69 231 GLU B C 1
ATOM 3696 O O . GLU B 1 231 ? 17.828 25.328 -1.445 1 95.69 231 GLU B O 1
ATOM 3701 N N . PHE B 1 232 ? 15.906 26.516 -1.469 1 96.88 232 PHE B N 1
ATOM 3702 C CA . PHE B 1 232 ? 15.133 25.438 -0.846 1 96.88 232 PHE B CA 1
ATOM 3703 C C . PHE B 1 232 ? 15.156 24.188 -1.708 1 96.88 232 PHE B C 1
ATOM 3705 O O . PHE B 1 232 ? 15.531 23.109 -1.239 1 96.88 232 PHE B O 1
ATOM 3712 N N . LEU B 1 233 ? 14.859 24.328 -2.996 1 97.38 233 LEU B N 1
ATOM 3713 C CA . LEU B 1 233 ? 14.766 23.188 -3.908 1 97.38 233 LEU B CA 1
ATOM 3714 C C . LEU B 1 233 ? 16.125 22.516 -4.082 1 97.38 233 LEU B C 1
ATOM 3716 O O . LEU B 1 233 ? 16.203 21.297 -4.223 1 97.38 233 LEU B O 1
ATOM 3720 N N . SER B 1 234 ? 17.188 23.266 -4.016 1 96.62 234 SER B N 1
ATOM 3721 C CA . SER B 1 234 ? 18.531 22.719 -4.164 1 96.62 234 SER B CA 1
ATOM 3722 C C . SER B 1 234 ? 18.922 21.891 -2.949 1 96.62 234 SER B C 1
ATOM 3724 O O . SER B 1 234 ? 19.641 20.891 -3.078 1 96.62 234 SER B O 1
ATOM 3726 N N . LEU B 1 235 ? 18.422 22.266 -1.837 1 94.88 235 LEU B N 1
ATOM 3727 C CA . LEU B 1 235 ? 18.844 21.625 -0.592 1 94.88 235 LEU B CA 1
ATOM 3728 C C . LEU B 1 235 ? 18.047 20.359 -0.329 1 94.88 235 LEU B C 1
ATOM 3730 O O . LEU B 1 235 ? 18.453 19.516 0.485 1 94.88 235 LEU B O 1
ATOM 3734 N N . ILE B 1 236 ? 16.969 20.172 -1.006 1 94.25 236 ILE B N 1
ATOM 3735 C CA . ILE B 1 236 ? 16.172 18.984 -0.711 1 94.25 236 ILE B CA 1
ATOM 3736 C C . ILE B 1 236 ? 16.422 17.906 -1.777 1 94.25 236 ILE B C 1
ATOM 3738 O O . ILE B 1 236 ? 15.812 16.844 -1.749 1 94.25 236 ILE B O 1
ATOM 3742 N N . ARG B 1 237 ? 17.266 18.156 -2.766 1 87.69 237 ARG B N 1
ATOM 3743 C CA . ARG B 1 237 ? 17.672 17.172 -3.766 1 87.69 237 ARG B CA 1
ATOM 3744 C C . ARG B 1 237 ? 18.594 16.125 -3.16 1 87.69 237 ARG B C 1
ATOM 3746 O O . ARG B 1 237 ? 19.375 16.438 -2.264 1 87.69 237 ARG B O 1
#

InterPro domains:
  IPR001474 GTP cyclohydrolase I [MF_00223] (48-237)
  IPR001474 GTP cyclohydrolase I [NF006826] (48-236)
  IPR001474 GTP cyclohydrolase I [PTHR11109] (22-237)
  IPR001474 GTP cyclohydrolase I [TIGR00063] (55-237)
  IPR018234 GTP cyclohydrolase I, conserved site [PS00859] (116-132)
  IPR018234 GTP cyclohydrolase I, conserved site [PS00860] (164-174)
  IPR020602 GTP cyclohydrolase I domain [PF01227] (54-237)
  IPR043133 GTP cyclohydrolase I, C-terminal/NADPH-dependent 7-cyano-7-deazaguanine reductase [G3DSA:3.30.1130.10] (106-237)
  IPR043134 GTP cyclohydrolase I, N-terminal domain [G3DSA:1.10.286.10] (28-96)

Organism: Magallana gigas (NCBI:txid29159)